Protein AF-0000000072326417 (afdb_homodimer)

Nearest PDB structures (foldseek):
  1edz-assembly1_A  TM=2.829E-01  e=5.808E-03  Saccharomyces cerevisiae
  1a4i-assembly1_A  TM=3.343E-01  e=2.937E-02  Homo sapiens
  9itd-assembly2_C  TM=3.462E-01  e=5.683E-02  Homo sapiens
  9isr-assembly2_C  TM=2.917E-01  e=1.674E-01  Homo sapiens
  5x4h-assembly1_A  TM=2.429E-01  e=2.548E-01  Pyrococcus furiosus DSM 3638

Secondary structure (DSSP, 8-state):
--------------------HHHHHHHHHHHHHHHH---SEEEEEEE---SSHHHHHHHHHHHHHHHHHSTTSEEEEEE--HHHHHHHHHTSSSS------HHHHHHHHHHTT-SEEEEEE--SSSSHHHHHIIIIIIHHHHTTTTS-S-HHHHHHTTT-EEEEP-TTSSHHHHHHHHHHHHHSHHHHHHHHHSEEEEEE--PPTT--GGG-THHHHHHHHHHHHH-TTEEEEESSSTT-SHHHHHHHHH-EEEEEEETTEEEEEEE------EEEEEE-SSS--HIIIIIIT-TT-TTSHHHHHHHTT-EEE--BS--TT----TT--SS-B---GGG-HHHHHHHHHHHHHHHHHTTSGGG--S------/--------------------HHHHHHHHHHHHHHHH---SEEEEEEE---SSHHHHHHHHHHHHHHHHHSTTSEEEEEE--HHHHHHHHHTSSSS------HHHHHHHHHHTT-SEEEEEE--SSSSHHHHHIIIIIIHHHHTTTTS-S-HHHHHHTTT-EEEEP-TTSSHHHHHHHHHHHHHSHHHHHHHHHSEEEEEE--PPTT--GGG-THHHHHHHHHHHHH-TTEEEEESSSTT-SHHHHHHHHH-EEEEEEETTEEEEEEE------EEEEEE-SSS--HIIIIIIS-TT-TTSHHHHHHHTT-EEE--BS--TT-S-TTT--SS-B---GGG-HHHHHHHHHHHHHHHHHTTSTTS--S------

Sequence (744 aa):
MGSALFTACDSDDDNKSTQSNYDRYQQAVNQTVNAQKKSDKVILLVAFGSTWEQAYDTFDKVVDDYKAQFGGWDVYLSFSSAICINNARAGENVEPKDYYDPEHWLTAIGLAGYKQVVVQSLQVIPGEEYRRVRDSYVKDFMNNRNGDFTDAYMKSLDRQVVVGTPLMAEESDAKTLATTLNNEADVKAAVAQGIVAFMGHGNPEGYDYYGGNVRYLQLEEYLREINPNFYVGTVDMDETYAEDVLNHIAGGTFDYQIGDVTKTISYPENASKKAQLFVLMSIAGDHAHNDMADDEDDESWFSMFNAAGIETAAYETNYTEACWKKYKSGEEYIPGLAERSAVRKLWMNHTREAIAKLGTDDALSTPTTAAEMGSALFTACDSDDDNKSTQSNYDRYQQAVNQTVNAQKKSDKVILLVAFGSTWEQAYDTFDKVVDDYKAQFGGWDVYLSFSSAICINNARAGENVEPKDYYDPEHWLTAIGLAGYKQVVVQSLQVIPGEEYRRVRDSYVKDFMNNRNGDFTDAYMKSLDRQVVVGTPLMAEESDAKTLATTLNNEADVKAAVAQGIVAFMGHGNPEGYDYYGGNVRYLQLEEYLREINPNFYVGTVDMDETYAEDVLNHIAGGTFDYQIGDVTKTISYPENASKKAQLFVLMSIAGDHAHNDMADDEDDESWFSMFNAAGIETAAYETNYTEACWKKYKSGEEYIPGLAERSAVRKLWMNHTREAIAKLGTDDALSTPTTAAE

InterPro domains:
  IPR010388 Anaerobic cobalt chelatase [PF06180] (41-355)

pLDDT: mean 87.73, std 17.76, range [24.2, 98.81]

Foldseek 3Di:
DDPPPPPPPDPPPCPPPPDDPLVVLLVVLLVVCVVQPPALAEEEEEAQAFLDPLVVLLVVVLQVVCCVVDPRYHYHYAHQHPVRQVNLQVQPPHPRDHHHHLQSNLLSSLVVLRQAYEYFYAWAFCFDSVCCVQAPRVLCSLVCVVVSHDPVSSVSCVLRYFYFAYQPHDLVSLLVVLVLQCPDPVNVVFVVQAAEEEEAAADAPPRCPPQRRVSQVSNQVNNVVVPVRYYYAYNHAPCRFLVSRVVLQQWDKDWHDGPPDIDIDTHDHGPRQEYEYAYATQFCHDCLDPQAAPCVDCNHSCNVSVVVRRHYHHWDQDDPQSSRDDPDDDRTDHGGQSSDPSSSVSSVVSSVVQNVSRPHPVRSSHPNPPPD/DDPPPPPPPPPPPCVVPPDDPLVVLLVVLLVVCVVQPDALAEEEEEAQAFLDPLVVLLVVVLQVVCCVVDPRYHYHYAHQHPVRQVNLQVQPPHDRDHHHHLQSNLLSSLVVLRQAYEYFYAWAFCFDSVCCVQQPRVLCSLVCVVVSHDPVSSVSCVLRYFYFAYQPHDLVSLLVVLVLQCPDPVNVVFVVQAAEEEEAAADAPPRCPPQGRVSQVSNQVNNVVVPVRYYYAYNHAPCRFLVSRVVLQQWDKDWHDGPPDIDIDTHDHHPRQEYEYAYATQACHDCLDPQAADCVDCNHSCNVSVVVRRHYHYWDQDDPQRSNVPPDPDSTDHGGQSSDPSSSVSSVVSSVVQNVSRPHPVRSVNPNPPDD

Organism: Xylanibacter ruminicola (strain ATCC 19189 / DSM 19721 / CIP 105475 / JCM 8958 / 23) (NCBI:txid264731)

Radius of gyration: 28.78 Å; Cα contacts (8 Å, |Δi|>4): 1438; chains: 2; bounding box: 93×86×83 Å

Solvent-accessible surface area (backbone atoms only — not comparable to full-atom values): 39124 Å² total; per-residue (Å²): 135,78,81,76,74,78,73,76,77,77,83,76,80,80,73,72,74,90,65,49,56,62,54,53,52,35,52,53,40,33,51,50,48,68,73,63,63,83,46,50,29,37,38,40,34,39,32,60,66,44,70,32,70,61,33,55,39,34,50,51,52,46,52,51,51,46,47,68,72,37,72,73,37,39,70,50,78,25,26,68,32,36,57,23,32,53,43,30,48,67,24,81,90,44,80,58,39,86,57,46,41,52,56,46,49,52,51,29,43,54,76,71,59,52,51,35,41,37,39,31,38,53,41,56,37,38,26,60,68,46,44,43,47,41,71,40,42,50,37,36,56,78,47,38,52,62,63,82,64,52,69,69,58,57,59,63,37,62,30,21,45,23,56,18,51,25,53,28,61,46,70,71,33,20,46,50,48,26,55,52,50,54,67,34,68,69,48,42,57,40,46,73,69,20,29,28,37,31,40,29,48,59,41,39,86,93,45,52,33,88,57,19,54,56,44,52,57,48,23,27,52,44,30,27,71,75,39,76,43,42,42,54,29,21,74,38,25,80,82,18,31,62,68,38,42,52,44,42,38,62,29,49,74,46,75,38,78,56,88,95,43,76,46,78,50,74,35,68,67,54,85,61,50,30,33,35,47,45,52,53,33,51,50,46,31,49,53,46,49,47,48,34,44,20,78,85,35,75,79,6,39,38,30,44,38,40,74,72,63,23,54,53,44,51,62,37,70,80,64,86,57,68,55,63,66,86,77,62,87,70,63,69,38,62,66,17,41,47,46,33,68,77,51,41,47,53,40,48,50,31,40,52,54,28,59,69,23,47,76,35,88,69,6,52,55,44,76,69,71,72,91,87,136,80,80,78,77,77,76,77,75,77,80,75,79,77,71,72,76,90,66,49,57,62,56,53,52,35,51,54,41,33,51,50,47,68,71,64,62,82,46,51,30,36,37,40,37,37,32,61,66,42,70,32,67,61,32,55,38,31,50,51,51,44,53,52,50,47,46,69,72,38,71,74,38,40,74,49,77,24,26,68,33,36,58,24,31,53,42,29,48,66,25,81,88,41,79,59,38,87,59,46,41,53,57,45,48,50,50,30,43,54,74,70,59,52,52,35,40,36,39,30,37,54,40,56,37,38,25,58,68,46,44,44,47,41,71,40,42,51,42,37,56,77,45,37,53,63,63,83,64,52,69,70,57,57,58,62,36,63,30,22,43,22,61,17,49,26,52,29,60,46,70,70,33,19,46,51,48,26,53,53,50,54,66,34,68,68,49,41,56,41,46,75,67,20,29,28,38,32,39,29,49,59,42,39,84,94,45,55,33,86,58,20,53,57,43,52,57,48,22,27,52,42,31,28,73,75,39,76,43,41,40,55,29,20,72,37,27,78,80,18,31,61,68,39,44,53,44,42,38,61,29,47,74,47,75,38,78,56,87,95,43,76,46,78,50,75,35,69,67,54,85,62,50,31,33,34,46,44,50,52,32,49,52,46,32,49,54,46,50,48,49,34,43,20,79,86,34,75,81,4,39,39,30,43,39,39,74,72,63,23,54,54,43,49,63,36,71,78,66,87,57,69,59,45,67,82,77,48,91,58,62,66,38,64,65,18,40,47,43,34,69,76,50,44,48,53,41,49,49,31,40,51,56,27,58,70,23,48,76,36,88,66,7,50,62,46,74,69,72,70,89,88

Structure (mmCIF, N/CA/C/O backbone):
data_AF-0000000072326417-model_v1
#
loop_
_entity.id
_entity.type
_entity.pdbx_description
1 polymer 'Cobalt chelatase'
#
loop_
_atom_site.group_PDB
_atom_site.id
_atom_site.type_symbol
_atom_site.label_atom_id
_atom_site.label_alt_id
_atom_site.label_comp_id
_atom_site.label_asym_id
_atom_site.label_entity_id
_atom_site.label_seq_id
_atom_site.pdbx_PDB_ins_code
_atom_site.Cartn_x
_atom_site.Cartn_y
_atom_site.Cartn_z
_atom_site.occupancy
_atom_site.B_iso_or_equiv
_atom_site.auth_seq_id
_atom_site.auth_comp_id
_atom_site.auth_asym_id
_atom_site.auth_atom_id
_atom_site.pdbx_PDB_model_num
ATOM 1 N N . MET A 1 1 ? 67.375 18.75 30.391 1 25.11 1 MET A N 1
ATOM 2 C CA . MET A 1 1 ? 67.188 18.219 29.047 1 25.11 1 MET A CA 1
ATOM 3 C C . MET A 1 1 ? 66 17.188 29.062 1 25.11 1 MET A C 1
ATOM 5 O O . MET A 1 1 ? 66.25 16.016 29.344 1 25.11 1 MET A O 1
ATOM 9 N N . GLY A 1 2 ? 64.875 17.469 29.672 1 27.75 2 GLY A N 1
ATOM 10 C CA . GLY A 1 2 ? 63.75 16.703 30.156 1 27.75 2 GLY A CA 1
ATOM 11 C C . GLY A 1 2 ? 62.969 16 29.047 1 27.75 2 GLY A C 1
ATOM 12 O O . GLY A 1 2 ? 62.562 16.656 28.094 1 27.75 2 GLY A O 1
ATOM 13 N N . SER A 1 3 ? 63.406 14.703 28.812 1 27.2 3 SER A N 1
ATOM 14 C CA . SER A 1 3 ? 62.875 13.844 27.766 1 27.2 3 SER A CA 1
ATOM 15 C C . SER A 1 3 ? 61.344 13.766 27.844 1 27.2 3 SER A C 1
ATOM 17 O O . SER A 1 3 ? 60.781 13.375 28.891 1 27.2 3 SER A O 1
ATOM 19 N N . ALA A 1 4 ? 60.656 14.695 27.234 1 29.42 4 ALA A N 1
ATOM 20 C CA . ALA A 1 4 ? 59.188 14.75 27.109 1 29.42 4 ALA A CA 1
ATOM 21 C C . ALA A 1 4 ? 58.625 13.438 26.562 1 29.42 4 ALA A C 1
ATOM 23 O O . ALA A 1 4 ? 58.906 13.07 25.406 1 29.42 4 ALA A O 1
ATOM 24 N N . LEU A 1 5 ? 58.562 12.406 27.438 1 24.2 5 LEU A N 1
ATOM 25 C CA . LEU A 1 5 ? 58 11.117 27.062 1 24.2 5 LEU A CA 1
ATOM 26 C C . LEU A 1 5 ? 56.625 11.289 26.406 1 24.2 5 LEU A C 1
ATOM 28 O O . LEU A 1 5 ? 55.719 11.898 26.984 1 24.2 5 LEU A O 1
ATOM 32 N N . PHE A 1 6 ? 56.594 11.273 25.047 1 27.03 6 PHE A N 1
ATOM 33 C CA . PHE A 1 6 ? 55.375 11.219 24.234 1 27.03 6 PHE A CA 1
ATOM 34 C C . PHE A 1 6 ? 54.5 10.039 24.641 1 27.03 6 PHE A C 1
ATOM 36 O O . PHE A 1 6 ? 54.938 8.883 24.516 1 27.03 6 PHE A O 1
ATOM 43 N N . THR A 1 7 ? 53.781 10.164 25.719 1 25.75 7 THR A N 1
ATOM 44 C CA . THR A 1 7 ?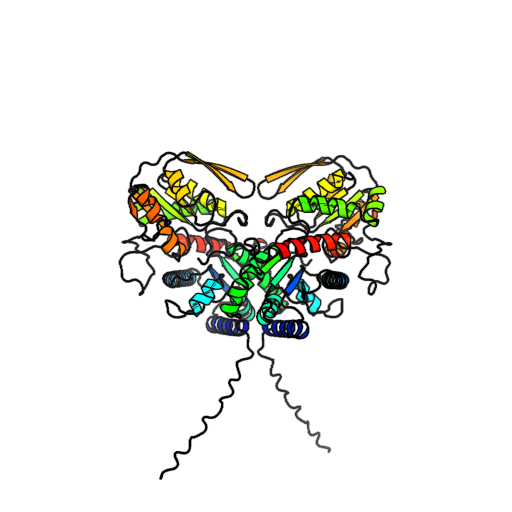 52.812 9.109 26.062 1 25.75 7 THR A CA 1
ATOM 45 C C . THR A 1 7 ? 51.938 8.758 24.859 1 25.75 7 THR A C 1
ATOM 47 O O . THR A 1 7 ? 51.281 9.625 24.297 1 25.75 7 THR A O 1
ATOM 50 N N . ALA A 1 8 ? 52.25 7.637 24.203 1 27.92 8 ALA A N 1
ATOM 51 C CA . ALA A 1 8 ? 51.469 6.93 23.188 1 27.92 8 ALA A CA 1
ATOM 52 C C . ALA A 1 8 ? 50 6.836 23.594 1 27.92 8 ALA A C 1
ATOM 54 O O . ALA A 1 8 ? 49.656 6.246 24.625 1 27.92 8 ALA A O 1
ATOM 55 N N . CYS A 1 9 ? 49.156 7.863 23.422 1 28.72 9 CYS A N 1
ATOM 56 C CA . CYS A 1 9 ? 47.719 7.75 23.547 1 28.72 9 CYS A CA 1
ATOM 57 C C . CYS A 1 9 ? 47.219 6.41 23.016 1 28.72 9 CYS A C 1
ATOM 59 O O . CYS A 1 9 ? 47.562 6.02 21.906 1 28.72 9 CYS A O 1
ATOM 61 N N . ASP A 1 10 ? 46.844 5.391 23.828 1 28.19 10 ASP A N 1
ATOM 62 C CA . ASP A 1 10 ? 46.188 4.09 23.734 1 28.19 10 ASP A CA 1
ATOM 63 C C . ASP A 1 10 ? 45.062 4.121 22.688 1 28.19 10 ASP A C 1
ATOM 65 O O . ASP A 1 10 ? 44.344 5.098 22.609 1 28.19 10 ASP A O 1
ATOM 69 N N . SER A 1 11 ? 45.219 3.455 21.5 1 32.22 11 SER A N 1
ATOM 70 C CA . SER A 1 11 ? 44.312 3.01 20.438 1 32.22 11 SER A CA 1
ATOM 71 C C . SER A 1 11 ? 43 2.498 21.016 1 32.22 11 SER A C 1
ATOM 73 O O . SER A 1 11 ? 42.938 1.408 21.578 1 32.22 11 SER A O 1
ATOM 75 N N . ASP A 1 12 ? 42.156 3.252 21.719 1 30.61 12 ASP A N 1
ATOM 76 C CA . ASP A 1 12 ? 40.781 2.963 22.109 1 30.61 12 ASP A CA 1
ATOM 77 C C . ASP A 1 12 ? 40.062 2.115 21.047 1 30.61 12 ASP A C 1
ATOM 79 O O . ASP A 1 12 ? 40.188 2.393 19.859 1 30.61 12 ASP A O 1
ATOM 83 N N . ASP A 1 13 ? 39.781 0.788 21.344 1 32.22 13 ASP A N 1
ATOM 84 C CA . ASP A 1 13 ? 38.906 -0.248 20.797 1 32.22 13 ASP A CA 1
ATOM 85 C C . ASP A 1 13 ? 37.594 0.351 20.297 1 32.22 13 ASP A C 1
ATOM 87 O O . ASP A 1 13 ? 36.688 0.645 21.078 1 32.22 13 ASP A O 1
ATOM 91 N N . ASP A 1 14 ? 37.406 1.22 19.375 1 34.66 14 ASP A N 1
ATOM 92 C CA . ASP A 1 14 ? 36.219 1.425 18.547 1 34.66 14 ASP A CA 1
ATOM 93 C C . ASP A 1 14 ? 35.5 0.108 18.312 1 34.66 14 ASP A C 1
ATOM 95 O O . ASP A 1 14 ? 35.75 -0.583 17.328 1 34.66 14 ASP A O 1
ATOM 99 N N . ASN A 1 15 ? 35.25 -0.742 19.188 1 33.44 15 ASN A N 1
ATOM 100 C CA . ASN A 1 15 ? 34.188 -1.734 19.156 1 33.44 15 ASN A CA 1
ATOM 101 C C . ASN A 1 15 ? 32.875 -1.146 18.578 1 33.44 15 ASN A C 1
ATOM 103 O O . ASN A 1 15 ? 32.094 -0.559 19.328 1 33.44 15 ASN A O 1
ATOM 107 N N . LYS A 1 16 ? 32.75 -0.56 17.438 1 39.69 16 LYS A N 1
ATOM 108 C CA . LYS A 1 16 ? 31.578 -0.193 16.641 1 39.69 16 LYS A CA 1
ATOM 109 C C . LYS A 1 16 ? 30.406 -1.114 16.938 1 39.69 16 LYS A C 1
ATOM 111 O O . LYS A 1 16 ? 30.484 -2.326 16.734 1 39.69 16 LYS A O 1
ATOM 116 N N . SER A 1 17 ? 29.469 -0.93 17.781 1 52.31 17 SER A N 1
ATOM 117 C CA . SER A 1 17 ? 28.234 -1.616 18.172 1 52.31 17 SER A CA 1
ATOM 118 C C . SER A 1 17 ? 27.578 -2.307 16.984 1 52.31 17 SER A C 1
ATOM 120 O O . SER A 1 17 ? 27.359 -1.683 15.945 1 52.31 17 SER A O 1
ATOM 122 N N . THR A 1 18 ? 27.672 -3.725 16.672 1 68.25 18 THR A N 1
ATOM 123 C CA . THR A 1 18 ? 27.125 -4.727 15.766 1 68.25 18 THR A CA 1
ATOM 124 C C . THR A 1 18 ? 25.609 -4.637 15.703 1 68.25 18 THR A C 1
ATOM 126 O O . THR A 1 18 ? 24.969 -5.34 14.914 1 68.25 18 THR A O 1
ATOM 129 N N . GLN A 1 19 ? 25.078 -3.639 16.422 1 82.81 19 GLN A N 1
ATOM 130 C CA . GLN A 1 19 ? 23.609 -3.52 16.438 1 82.81 19 GLN A CA 1
ATOM 131 C C . GLN A 1 19 ? 23.125 -2.674 15.266 1 82.81 19 GLN A C 1
ATOM 133 O O . GLN A 1 19 ? 23.656 -1.599 15 1 82.81 19 GLN A O 1
ATOM 138 N N . SER A 1 20 ? 22.156 -3.133 14.609 1 90.94 20 SER A N 1
ATOM 139 C CA . SER A 1 20 ? 21.578 -2.396 13.492 1 90.94 20 SER A CA 1
ATOM 140 C C . SER A 1 20 ? 20.812 -1.171 13.977 1 90.94 20 SER A C 1
ATOM 142 O O . SER A 1 20 ? 20.438 -1.092 15.141 1 90.94 20 SER A O 1
ATOM 144 N N . ASN A 1 21 ? 20.672 -0.149 13.102 1 92.88 21 ASN A N 1
ATOM 145 C CA . ASN A 1 21 ? 19.797 0.979 13.422 1 92.88 21 ASN A CA 1
ATOM 146 C C . ASN A 1 21 ? 18.391 0.517 13.789 1 92.88 21 ASN A C 1
ATOM 148 O O . ASN A 1 21 ? 17.781 1.061 14.711 1 92.88 21 ASN A O 1
ATOM 152 N N . TYR A 1 22 ? 17.922 -0.477 13.109 1 94.19 22 TYR A N 1
ATOM 153 C CA . TYR A 1 22 ? 16.609 -1.027 13.43 1 94.19 22 TYR A CA 1
ATOM 154 C C . TYR A 1 22 ? 16.531 -1.428 14.898 1 94.19 22 TYR A C 1
ATOM 156 O O . TYR A 1 22 ? 15.594 -1.053 15.602 1 94.19 22 TYR A O 1
ATOM 164 N N . ASP A 1 23 ? 17.5 -2.182 15.352 1 94.5 23 ASP A N 1
ATOM 165 C CA . ASP A 1 23 ? 17.5 -2.682 16.734 1 94.5 23 ASP A CA 1
ATOM 166 C C . ASP A 1 23 ? 17.641 -1.54 17.734 1 94.5 23 ASP A C 1
ATOM 168 O O . ASP A 1 23 ? 17.047 -1.57 18.812 1 94.5 23 ASP A O 1
ATOM 172 N N . ARG A 1 24 ? 18.516 -0.633 17.359 1 94.56 24 ARG A N 1
ATOM 173 C CA . ARG A 1 24 ? 18.672 0.529 18.219 1 94.56 24 ARG A CA 1
ATOM 174 C C . ARG A 1 24 ? 17.344 1.259 18.406 1 94.56 24 ARG A C 1
ATOM 176 O O . ARG A 1 24 ? 16.969 1.598 19.531 1 94.56 24 ARG A O 1
ATOM 183 N N . TYR A 1 25 ? 16.625 1.489 17.328 1 96.12 25 TYR A N 1
ATOM 184 C CA . TYR A 1 25 ? 15.328 2.162 17.391 1 96.12 25 TYR A CA 1
ATOM 185 C C . TYR A 1 25 ? 14.312 1.33 18.172 1 96.12 25 TYR A C 1
ATOM 187 O O . TYR A 1 25 ? 13.555 1.864 18.969 1 96.12 25 TYR A O 1
ATOM 195 N N . GLN A 1 26 ? 14.398 0.01 17.875 1 96.19 26 GLN A N 1
ATOM 196 C CA . GLN A 1 26 ? 13.461 -0.863 18.578 1 96.19 26 GLN A CA 1
ATOM 197 C C . GLN A 1 26 ? 13.688 -0.825 20.078 1 96.19 26 GLN A C 1
ATOM 199 O O . GLN A 1 26 ? 12.727 -0.801 20.859 1 96.19 26 GLN A O 1
ATOM 204 N N . GLN A 1 27 ? 14.93 -0.848 20.484 1 95.94 27 GLN A N 1
ATOM 205 C CA . GLN A 1 27 ? 15.25 -0.786 21.906 1 95.94 27 GLN A CA 1
ATOM 206 C C . GLN A 1 27 ? 14.734 0.506 22.531 1 95.94 27 GLN A C 1
ATOM 208 O O . GLN A 1 27 ? 14.188 0.493 23.625 1 95.94 27 GLN A O 1
ATOM 213 N N . ALA A 1 28 ? 14.906 1.598 21.797 1 96.62 28 ALA A N 1
ATOM 214 C CA . ALA A 1 28 ? 14.438 2.889 22.312 1 96.62 28 ALA A CA 1
ATOM 215 C C . ALA A 1 28 ? 12.93 2.891 22.5 1 96.62 28 ALA A C 1
ATOM 217 O O . ALA A 1 28 ? 12.43 3.354 23.531 1 96.62 28 ALA A O 1
ATOM 218 N N . VAL A 1 29 ? 12.195 2.389 21.578 1 97.75 29 VAL A N 1
ATOM 219 C CA . VAL A 1 29 ? 10.734 2.379 21.641 1 97.75 29 VAL A CA 1
ATOM 220 C C . VAL A 1 29 ? 10.273 1.404 22.719 1 97.75 29 VAL A C 1
ATOM 222 O O . VAL A 1 29 ? 9.328 1.687 23.453 1 97.75 29 VAL A O 1
ATOM 225 N N . ASN A 1 30 ? 10.992 0.213 22.797 1 97.69 30 ASN A N 1
ATOM 226 C CA . ASN A 1 30 ? 10.688 -0.72 23.875 1 97.69 30 ASN A CA 1
ATOM 227 C C . ASN A 1 30 ? 10.797 -0.051 25.25 1 97.69 30 ASN A C 1
ATOM 229 O O . ASN A 1 30 ? 9.922 -0.221 26.094 1 97.69 30 ASN A O 1
ATOM 233 N N . GLN A 1 31 ? 11.875 0.632 25.406 1 97.5 31 GLN A N 1
ATOM 234 C CA . GLN A 1 31 ? 12.102 1.308 26.688 1 97.5 31 GLN A CA 1
ATOM 235 C C . GLN A 1 31 ? 11 2.316 26.969 1 97.5 31 GLN A C 1
ATOM 237 O O . GLN A 1 31 ? 10.516 2.406 28.109 1 97.5 31 GLN A O 1
ATOM 242 N N . THR A 1 32 ? 10.578 3.043 25.969 1 97.81 32 THR A N 1
ATOM 243 C CA . THR A 1 32 ? 9.523 4.035 26.125 1 97.81 32 THR A CA 1
ATOM 244 C C . THR A 1 32 ? 8.211 3.369 26.531 1 97.81 32 THR A C 1
ATOM 246 O O . THR A 1 32 ? 7.562 3.789 27.484 1 97.81 32 THR A O 1
ATOM 249 N N . VAL A 1 33 ? 7.809 2.338 25.844 1 98.44 33 VAL A N 1
ATOM 250 C CA . VAL A 1 33 ? 6.551 1.648 26.109 1 98.44 33 VAL A CA 1
ATOM 251 C C . VAL A 1 33 ? 6.582 1.011 27.484 1 98.44 33 VAL A C 1
ATOM 253 O O . VAL A 1 33 ? 5.629 1.132 28.266 1 98.44 33 VAL A O 1
ATOM 256 N N . ASN A 1 34 ? 7.75 0.361 27.844 1 97.69 34 ASN A N 1
ATOM 257 C CA . ASN A 1 34 ? 7.867 -0.287 29.156 1 97.69 34 ASN A CA 1
ATOM 258 C C . ASN A 1 34 ? 7.797 0.726 30.297 1 97.69 34 ASN A C 1
ATOM 260 O O . ASN A 1 34 ? 7.211 0.448 31.344 1 97.69 34 ASN A O 1
ATOM 264 N N . ALA A 1 35 ? 8.336 1.836 30.062 1 97.69 35 ALA A N 1
ATOM 265 C CA . ALA A 1 35 ? 8.367 2.867 31.094 1 97.69 35 ALA A CA 1
ATOM 266 C C . ALA A 1 35 ? 6.996 3.523 31.25 1 97.69 35 ALA A C 1
ATOM 268 O O . ALA A 1 35 ? 6.633 3.951 32.344 1 97.69 35 ALA A O 1
ATOM 269 N N . GLN A 1 36 ? 6.184 3.557 30.172 1 97.56 36 GLN A N 1
ATOM 270 C CA . GLN A 1 36 ? 4.992 4.402 30.188 1 97.56 36 GLN A CA 1
ATOM 271 C C . GLN A 1 36 ? 3.723 3.564 30.281 1 97.56 36 GLN A C 1
ATOM 273 O O . GLN A 1 36 ? 2.637 4.098 30.516 1 97.56 36 GLN A O 1
ATOM 278 N N . LYS A 1 37 ? 3.836 2.277 30.078 1 98.31 37 LYS A N 1
ATOM 279 C CA . LYS A 1 37 ? 2.633 1.45 30.031 1 98.31 37 LYS A CA 1
ATOM 280 C C . LYS A 1 37 ? 1.878 1.501 31.359 1 98.31 37 LYS A C 1
ATOM 282 O O . LYS A 1 37 ? 2.447 1.217 32.406 1 98.31 37 LYS A O 1
ATOM 287 N N . LYS A 1 38 ? 0.628 1.859 31.328 1 97.88 38 LYS A N 1
ATOM 288 C CA . LYS A 1 38 ? -0.248 1.944 32.5 1 97.88 38 LYS A CA 1
ATOM 289 C C . LYS A 1 38 ? -1.563 1.211 32.25 1 97.88 38 LYS A C 1
ATOM 291 O O . LYS A 1 38 ? -2.377 1.06 33.156 1 97.88 38 LYS A O 1
ATOM 296 N N . SER A 1 39 ? -1.767 0.837 31 1 98.12 39 SER A N 1
ATOM 297 C CA . SER A 1 39 ? -3 0.186 30.562 1 98.12 39 SER A CA 1
ATOM 298 C C . SER A 1 39 ? -2.709 -0.985 29.641 1 98.12 39 SER A C 1
ATOM 300 O O . SER A 1 39 ? -1.593 -1.123 29.125 1 98.12 39 SER A O 1
ATOM 302 N N . ASP A 1 40 ? -3.709 -1.872 29.469 1 98.38 40 ASP A N 1
ATOM 303 C CA . ASP A 1 40 ? -3.619 -2.939 28.484 1 98.38 40 ASP A CA 1
ATOM 304 C C . ASP A 1 40 ? -4.219 -2.502 27.141 1 98.38 40 ASP A C 1
ATOM 306 O O . ASP A 1 40 ? -4.258 -3.281 26.188 1 98.38 40 ASP A O 1
ATOM 310 N N . LYS A 1 41 ? -4.73 -1.256 27.156 1 98.69 41 LYS A N 1
ATOM 311 C CA . LYS A 1 41 ? -5.316 -0.657 25.953 1 98.69 41 LYS A CA 1
ATOM 312 C C . LYS A 1 41 ? -4.449 0.486 25.438 1 98.69 41 LYS A C 1
ATOM 314 O O . LYS A 1 41 ? -3.936 1.289 26.219 1 98.69 41 LYS A O 1
ATOM 319 N N . VAL A 1 42 ? -4.266 0.519 24.125 1 98.81 42 VAL A N 1
ATOM 320 C CA . VAL A 1 42 ? -3.355 1.528 23.594 1 98.81 42 VAL A CA 1
ATOM 321 C C . VAL A 1 42 ? -3.934 2.119 22.312 1 98.81 42 VAL A C 1
ATOM 323 O O . VAL A 1 42 ? -4.57 1.413 21.531 1 98.81 42 VAL A O 1
ATOM 326 N N . ILE A 1 43 ? -3.807 3.41 22.125 1 98.81 43 ILE A N 1
ATOM 327 C CA . ILE A 1 43 ? -4.023 4.141 20.875 1 98.81 43 ILE A CA 1
ATOM 328 C C . ILE A 1 43 ? -2.684 4.594 20.297 1 98.81 43 ILE A C 1
ATOM 330 O O . ILE A 1 43 ? -1.943 5.34 20.938 1 98.81 43 ILE A O 1
ATOM 334 N N . LEU A 1 44 ? -2.316 4.066 19.188 1 98.81 44 LEU A N 1
ATOM 335 C CA . LEU A 1 44 ? -1.166 4.547 18.438 1 98.81 44 LEU A CA 1
ATOM 336 C C . LEU A 1 44 ? -1.599 5.535 17.359 1 98.81 44 LEU A C 1
ATOM 338 O O . LEU A 1 44 ? -2.262 5.152 16.391 1 98.81 44 LEU A O 1
ATOM 342 N N . LEU A 1 45 ? -1.293 6.785 17.562 1 98.75 45 LEU A N 1
ATOM 343 C CA . LEU A 1 45 ? -1.527 7.801 16.547 1 98.75 45 LEU A CA 1
ATOM 344 C C . LEU A 1 45 ? -0.45 7.75 15.461 1 98.75 45 LEU A C 1
ATOM 346 O O . LEU A 1 45 ? 0.743 7.691 15.773 1 98.75 45 LEU A O 1
ATOM 350 N N . VAL A 1 46 ? -0.858 7.734 14.188 1 98.31 46 VAL A N 1
ATOM 351 C CA . VAL A 1 46 ? 0.109 7.68 13.094 1 98.31 46 VAL A CA 1
ATOM 352 C C . VAL A 1 46 ? -0.055 8.906 12.203 1 98.31 46 VAL A C 1
ATOM 354 O O . VAL A 1 46 ? -1.057 9.031 11.492 1 98.31 46 VAL A O 1
ATOM 357 N N . ALA A 1 47 ? 0.888 9.797 12.258 1 97.31 47 ALA A N 1
ATOM 358 C CA . ALA A 1 47 ? 0.997 10.945 11.367 1 97.31 47 ALA A CA 1
ATOM 359 C C . ALA A 1 47 ? 2.047 10.711 10.281 1 97.31 47 ALA A C 1
ATOM 361 O O . ALA A 1 47 ? 2.916 9.844 10.438 1 97.31 47 ALA A O 1
ATOM 362 N N . PHE A 1 48 ? 1.885 11.352 9.203 1 94.38 48 PHE A N 1
ATOM 363 C CA . PHE A 1 48 ? 2.939 11.289 8.195 1 94.38 48 PHE A CA 1
ATOM 364 C C . PHE A 1 48 ? 4.266 11.773 8.766 1 94.38 48 PHE A C 1
ATOM 366 O O . PHE A 1 48 ? 5.293 11.109 8.609 1 94.38 48 PHE A O 1
ATOM 373 N N . GLY A 1 49 ? 4.219 12.867 9.469 1 91.56 49 GLY A N 1
ATOM 374 C CA . GLY A 1 49 ? 5.371 13.57 10.016 1 91.56 49 GLY A CA 1
ATOM 375 C C . GLY A 1 49 ? 5.566 14.945 9.414 1 91.56 49 GLY A C 1
ATOM 376 O O . GLY A 1 49 ? 4.672 15.469 8.75 1 91.56 49 GLY A O 1
ATOM 377 N N . SER A 1 50 ? 6.695 15.555 9.789 1 87.38 50 SER A N 1
ATOM 378 C CA . SER A 1 50 ? 7.039 16.875 9.258 1 87.38 50 SER A CA 1
ATOM 379 C C . SER A 1 50 ? 8.531 17.141 9.391 1 87.38 50 SER A C 1
ATOM 381 O O . SER A 1 50 ? 9.211 16.547 10.227 1 87.38 50 SER A O 1
ATOM 383 N N . THR A 1 51 ? 8.945 17.938 8.484 1 82.06 51 THR A N 1
ATOM 384 C CA . THR A 1 51 ? 10.305 18.438 8.625 1 82.06 51 THR A CA 1
ATOM 385 C C . THR A 1 51 ? 10.289 19.844 9.227 1 82.06 51 THR A C 1
ATOM 387 O O . THR A 1 51 ? 11.344 20.438 9.445 1 82.06 51 THR A O 1
ATOM 390 N N . TRP A 1 52 ? 9.117 20.312 9.5 1 79.75 52 TRP A N 1
ATOM 391 C CA . TRP A 1 52 ? 8.945 21.656 10.047 1 79.75 52 TRP A CA 1
ATOM 392 C C . TRP A 1 52 ? 8.75 21.609 11.555 1 79.75 52 TRP A C 1
ATOM 394 O O . TRP A 1 52 ? 7.898 20.875 12.062 1 79.75 52 TRP A O 1
ATOM 404 N N . GLU A 1 53 ? 9.477 22.406 12.227 1 73.94 53 GLU A N 1
ATOM 405 C CA . GLU A 1 53 ? 9.508 22.375 13.688 1 73.94 53 GLU A CA 1
ATOM 406 C C . GLU A 1 53 ? 8.125 22.672 14.273 1 73.94 53 GLU A C 1
ATOM 408 O O . GLU A 1 53 ? 7.734 22.078 15.281 1 73.94 53 GLU A O 1
ATOM 413 N N . GLN A 1 54 ? 7.43 23.594 13.695 1 73.88 54 GLN A N 1
ATOM 414 C CA . GLN A 1 54 ? 6.117 23.984 14.203 1 73.88 54 GLN A CA 1
ATOM 415 C C . GLN A 1 54 ? 5.172 22.781 14.258 1 73.88 54 GLN A C 1
ATOM 417 O O . GLN A 1 54 ? 4.285 22.734 15.109 1 73.88 54 GLN A O 1
ATOM 422 N N . ALA A 1 55 ? 5.426 21.844 13.445 1 83.19 55 ALA A N 1
ATOM 423 C CA . ALA A 1 55 ? 4.543 20.688 13.367 1 83.19 55 ALA A CA 1
ATOM 424 C C . ALA A 1 55 ? 4.684 19.797 14.602 1 83.19 55 ALA A C 1
ATOM 426 O O . ALA A 1 55 ? 3.729 19.141 15.008 1 83.19 55 ALA A O 1
ATOM 427 N N . TYR A 1 56 ? 5.824 19.828 15.25 1 86.06 56 TYR A N 1
ATOM 428 C CA . TYR A 1 56 ? 6.059 18.984 16.406 1 86.06 56 TYR A CA 1
ATOM 429 C C . TYR A 1 56 ? 5.199 19.422 17.594 1 86.06 56 TYR A C 1
ATOM 431 O O . TYR A 1 56 ? 4.668 18.594 18.328 1 86.06 56 TYR A O 1
ATOM 439 N N . ASP A 1 57 ? 5.031 20.75 17.75 1 86.38 57 ASP A N 1
ATOM 440 C CA . ASP A 1 57 ? 4.156 21.281 18.797 1 86.38 57 ASP A CA 1
ATOM 441 C C . ASP A 1 57 ? 2.705 20.875 18.547 1 86.38 57 ASP A C 1
ATOM 443 O O . ASP A 1 57 ? 1.964 20.594 19.5 1 86.38 57 ASP A O 1
ATOM 447 N N . THR A 1 58 ? 2.35 20.891 17.312 1 90.12 58 THR A N 1
ATOM 448 C CA . THR A 1 58 ? 1.002 20.469 16.938 1 90.12 58 THR A CA 1
ATOM 449 C C . THR A 1 58 ? 0.763 19.016 17.344 1 90.12 58 THR A C 1
ATOM 451 O O . THR A 1 58 ? -0.266 18.703 17.938 1 90.12 58 THR A O 1
ATOM 454 N N . PHE A 1 59 ? 1.734 18.172 17.094 1 93.06 59 PHE A N 1
ATOM 455 C CA . PHE A 1 59 ? 1.569 16.75 17.406 1 93.06 59 PHE A CA 1
ATOM 456 C C . PHE A 1 59 ? 1.563 16.531 18.922 1 93.06 59 PHE A C 1
ATOM 458 O O . PHE A 1 59 ? 0.838 15.672 19.422 1 93.06 59 PHE A O 1
ATOM 465 N N . ASP A 1 60 ? 2.4 17.328 19.625 1 91.44 60 ASP A N 1
ATOM 466 C CA . ASP A 1 60 ? 2.357 17.266 21.094 1 91.44 60 ASP A CA 1
ATOM 467 C C . ASP A 1 60 ? 0.964 17.594 21.609 1 91.44 60 ASP A C 1
ATOM 469 O O . ASP A 1 60 ? 0.458 16.922 22.516 1 91.44 60 ASP A O 1
ATOM 473 N N . LYS A 1 61 ? 0.394 18.656 21.047 1 92.31 61 LYS A N 1
ATOM 474 C CA . LYS A 1 61 ? -0.954 19.062 21.438 1 92.31 61 LYS A CA 1
ATOM 475 C C . LYS A 1 61 ? -1.967 17.953 21.141 1 92.31 61 LYS A C 1
ATOM 477 O O . LYS A 1 61 ? -2.883 17.719 21.922 1 92.31 61 LYS A O 1
ATOM 482 N N . VAL A 1 62 ? -1.859 17.297 19.984 1 96.62 62 VAL A N 1
ATOM 483 C CA . VAL A 1 62 ? -2.754 16.203 19.609 1 96.62 62 VAL A CA 1
ATOM 484 C C . VAL A 1 62 ? -2.643 15.062 20.609 1 96.62 62 VAL A C 1
ATOM 486 O O . VAL A 1 62 ? -3.654 14.562 21.109 1 96.62 62 VAL A O 1
ATOM 489 N N . VAL A 1 63 ? -1.409 14.664 20.969 1 97.38 63 VAL A N 1
ATOM 490 C CA . VAL A 1 63 ? -1.181 13.57 21.906 1 97.38 63 VAL A CA 1
ATOM 491 C C . VAL A 1 63 ? -1.786 13.922 23.266 1 97.38 63 VAL A C 1
ATOM 493 O O . VAL A 1 63 ? -2.467 13.102 23.891 1 97.38 63 VAL A O 1
ATOM 496 N N . ASP A 1 64 ? -1.597 15.188 23.703 1 96.31 64 ASP A N 1
ATOM 497 C CA . ASP A 1 64 ? -2.133 15.625 24.984 1 96.31 64 ASP A CA 1
ATOM 498 C C . ASP A 1 64 ? -3.658 15.57 25 1 96.31 64 ASP A C 1
ATOM 500 O O . ASP A 1 64 ? -4.266 15.156 25.984 1 96.31 64 ASP A O 1
ATOM 504 N N . ASP A 1 65 ? -4.223 16.031 23.953 1 97.19 65 ASP A N 1
ATOM 505 C CA . ASP A 1 65 ? -5.68 16.016 23.844 1 97.19 65 ASP A CA 1
ATOM 506 C C . ASP A 1 65 ? -6.215 14.586 23.875 1 97.19 65 ASP A C 1
ATOM 508 O O . ASP A 1 65 ? -7.242 14.312 24.5 1 97.19 65 ASP A O 1
ATOM 512 N N . TYR A 1 66 ? -5.559 13.672 23.141 1 98.5 66 TYR A N 1
ATOM 513 C CA . TYR A 1 66 ? -5.965 12.273 23.141 1 98.5 66 TYR A CA 1
ATOM 514 C C . TYR A 1 66 ? -5.848 11.672 24.531 1 98.5 66 TYR A C 1
ATOM 516 O O . TYR A 1 66 ? -6.746 10.961 24.984 1 98.5 66 TYR A O 1
ATOM 524 N N . LYS A 1 67 ? -4.766 11.938 25.234 1 98.12 67 LYS A N 1
ATOM 525 C CA . LYS A 1 67 ? -4.594 11.438 26.594 1 98.12 67 LYS A CA 1
ATOM 526 C C . LYS A 1 67 ? -5.711 11.93 27.516 1 98.12 67 LYS A C 1
ATOM 528 O O . LYS A 1 67 ? -6.203 11.18 28.359 1 98.12 67 LYS A O 1
ATOM 533 N N . ALA A 1 68 ? -6.121 13.148 27.266 1 97.81 68 ALA A N 1
ATOM 534 C CA . ALA A 1 68 ? -7.164 13.75 28.094 1 97.81 68 ALA A CA 1
ATOM 535 C C . ALA A 1 68 ? -8.523 13.125 27.797 1 97.81 68 ALA A C 1
ATOM 537 O O . ALA A 1 68 ? -9.352 12.969 28.703 1 97.81 68 ALA A O 1
ATOM 538 N N . GLN A 1 69 ? -8.781 12.781 26.594 1 98.12 69 GLN A N 1
ATOM 539 C CA . GLN A 1 69 ? -10.109 12.359 26.156 1 98.12 69 GLN A CA 1
ATOM 540 C C . GLN A 1 69 ? -10.258 10.844 26.234 1 98.12 69 GLN A C 1
ATOM 542 O O . GLN A 1 69 ? -11.375 10.32 26.25 1 98.12 69 GLN A O 1
ATOM 547 N N . PHE A 1 70 ? -9.195 10.141 26.172 1 98.44 70 PHE A N 1
ATOM 548 C CA . PHE A 1 70 ? -9.227 8.688 26.172 1 98.44 70 PHE A CA 1
ATOM 549 C C . PHE A 1 70 ? -8.555 8.133 27.422 1 98.44 70 PHE A C 1
ATOM 551 O O . PHE A 1 70 ? -7.605 7.348 27.328 1 98.44 70 PHE A O 1
ATOM 558 N N . GLY A 1 71 ? -9.25 8.484 28.516 1 95.31 71 GLY A N 1
ATOM 559 C CA . GLY A 1 71 ? -8.766 7.941 29.781 1 95.31 71 GLY A CA 1
ATOM 560 C C . GLY A 1 71 ? -8.727 6.426 29.812 1 95.31 71 GLY A C 1
ATOM 561 O O . GLY A 1 71 ? -9.617 5.77 29.266 1 95.31 71 GLY A O 1
ATOM 562 N N . GLY A 1 72 ? -7.75 5.801 30.234 1 97.38 72 GLY A N 1
ATOM 563 C CA . GLY A 1 72 ? -7.641 4.352 30.312 1 97.38 72 GLY A CA 1
ATOM 564 C C . GLY A 1 72 ? -6.844 3.75 29.172 1 97.38 72 GLY A C 1
ATOM 565 O O . GLY A 1 72 ? -6.59 2.543 29.156 1 97.38 72 GLY A O 1
ATOM 566 N N . TRP A 1 73 ? -6.609 4.578 28.219 1 98.62 73 TRP A N 1
ATOM 567 C CA . TRP A 1 73 ? -5.773 4.16 27.094 1 98.62 73 TRP A CA 1
ATOM 568 C C . TRP A 1 73 ? -4.395 4.805 27.172 1 98.62 73 TRP A C 1
ATOM 570 O O . TRP A 1 73 ? -4.273 5.984 27.5 1 98.62 73 TRP A O 1
ATOM 580 N N . ASP A 1 74 ? -3.352 4.027 26.984 1 98.81 74 ASP A N 1
ATOM 581 C CA . ASP A 1 74 ? -2.068 4.652 26.672 1 98.81 74 ASP A CA 1
ATOM 582 C C . ASP A 1 74 ? -2.07 5.25 25.266 1 98.81 74 ASP A C 1
ATOM 584 O O . ASP A 1 74 ? -2.727 4.723 24.359 1 98.81 74 ASP A O 1
ATOM 588 N N . VAL A 1 75 ? -1.403 6.363 25.062 1 98.81 75 VAL A N 1
ATOM 589 C CA . VAL A 1 75 ? -1.38 7.039 23.766 1 98.81 75 VAL A CA 1
ATOM 590 C C . VAL A 1 75 ? 0.065 7.273 23.328 1 98.81 75 VAL A C 1
ATOM 592 O O . VAL A 1 75 ? 0.864 7.832 24.094 1 98.81 75 VAL A O 1
ATOM 595 N N . TYR A 1 76 ? 0.453 6.785 22.188 1 98.69 76 TYR A N 1
ATOM 596 C CA . TYR A 1 76 ? 1.752 7.031 21.578 1 98.69 76 TYR A CA 1
ATOM 597 C C . TYR A 1 76 ? 1.593 7.676 20.203 1 98.69 76 TYR A C 1
ATOM 599 O O . TYR A 1 76 ? 0.526 7.59 19.594 1 98.69 76 TYR A O 1
ATOM 607 N N . LEU A 1 77 ? 2.619 8.367 19.734 1 98.38 77 LEU A N 1
ATOM 608 C CA . LEU A 1 77 ? 2.664 9.008 18.422 1 98.38 77 LEU A CA 1
ATOM 609 C C . LEU A 1 77 ? 3.748 8.383 17.547 1 98.38 77 LEU A C 1
ATOM 611 O O . LEU A 1 77 ? 4.875 8.18 18 1 98.38 77 LEU A O 1
ATOM 615 N N . SER A 1 78 ? 3.377 8.086 16.344 1 98.12 78 SER A N 1
ATOM 616 C CA . SER A 1 78 ? 4.289 7.547 15.328 1 98.12 78 SER A CA 1
ATOM 617 C C . SER A 1 78 ? 4.289 8.406 14.07 1 98.12 78 SER A C 1
ATOM 619 O O . SER A 1 78 ? 3.297 9.062 13.766 1 98.12 78 SER A O 1
ATOM 621 N N . PHE A 1 79 ? 5.445 8.438 13.414 1 96 79 PHE A N 1
ATOM 622 C CA . PHE A 1 79 ? 5.555 9.008 12.07 1 96 79 PHE A CA 1
ATOM 623 C C . PHE A 1 79 ? 5.711 7.902 11.031 1 96 79 PHE A C 1
ATOM 625 O O . PHE A 1 79 ? 6.453 6.941 11.242 1 96 79 PHE A O 1
ATOM 632 N N . SER A 1 80 ? 4.996 8.016 9.914 1 94.81 80 SER A N 1
ATOM 633 C CA . SER A 1 80 ? 5.102 6.988 8.883 1 94.81 80 SER A CA 1
ATOM 634 C C . SER A 1 80 ? 6.145 7.359 7.836 1 94.81 80 SER A C 1
ATOM 636 O O . SER A 1 80 ? 6.578 6.508 7.055 1 94.81 80 SER A O 1
ATOM 638 N N . SER A 1 81 ? 6.578 8.633 7.762 1 92.69 81 SER A N 1
ATOM 639 C CA . SER A 1 81 ? 7.559 9.055 6.77 1 92.69 81 SER A CA 1
ATOM 640 C C . SER A 1 81 ? 8.984 8.883 7.293 1 92.69 81 SER A C 1
ATOM 642 O O . SER A 1 81 ? 9.414 9.617 8.188 1 92.69 81 SER A O 1
ATOM 644 N N . ALA A 1 82 ? 9.734 8.031 6.648 1 90.56 82 ALA A N 1
ATOM 645 C CA . ALA A 1 82 ? 11.133 7.816 7.012 1 90.56 82 ALA A CA 1
ATOM 646 C C . ALA A 1 82 ? 11.945 9.102 6.844 1 90.56 82 ALA A C 1
ATOM 648 O O . ALA A 1 82 ? 12.82 9.398 7.652 1 90.56 82 ALA A O 1
ATOM 649 N N . ILE A 1 83 ? 11.641 9.875 5.844 1 87.62 83 ILE A N 1
ATOM 650 C CA . ILE A 1 83 ? 12.336 11.133 5.574 1 87.62 83 ILE A CA 1
ATOM 651 C C . ILE A 1 83 ? 12.133 12.094 6.742 1 87.62 83 ILE A C 1
ATOM 653 O O . ILE A 1 83 ? 13.094 12.695 7.23 1 87.62 83 ILE A O 1
ATOM 657 N N . CYS A 1 84 ? 10.859 12.18 7.203 1 90 84 CYS A N 1
ATOM 658 C CA . CYS A 1 84 ? 10.555 13.07 8.32 1 90 84 CYS A CA 1
ATOM 659 C C . CYS A 1 84 ? 11.227 12.594 9.602 1 90 84 CYS A C 1
ATOM 661 O O . CYS A 1 84 ? 11.727 13.398 10.383 1 90 84 CYS A O 1
ATOM 663 N N . ILE A 1 85 ? 11.219 11.281 9.805 1 92.38 85 ILE A N 1
ATOM 664 C CA . ILE A 1 85 ? 11.852 10.695 10.984 1 92.38 85 ILE A CA 1
ATOM 665 C C . ILE A 1 85 ? 13.352 11 10.977 1 92.38 85 ILE A C 1
ATOM 667 O O . ILE A 1 85 ? 13.898 11.492 11.961 1 92.38 85 ILE A O 1
ATOM 671 N N . ASN A 1 86 ? 14.016 10.727 9.836 1 88.56 86 ASN A N 1
ATOM 672 C CA . ASN A 1 86 ? 15.453 10.93 9.711 1 88.56 86 ASN A CA 1
ATOM 673 C C . ASN A 1 86 ? 15.82 12.398 9.875 1 88.56 86 ASN A C 1
ATOM 675 O O . ASN A 1 86 ? 16.812 12.727 10.531 1 88.56 86 ASN A O 1
ATOM 679 N N . ASN A 1 87 ? 15.016 13.281 9.305 1 87.31 87 ASN A N 1
ATOM 680 C CA . ASN A 1 87 ? 15.281 14.711 9.406 1 87.31 87 ASN A CA 1
ATOM 681 C C . ASN A 1 87 ? 15.117 15.211 10.844 1 87.31 87 ASN A C 1
ATOM 683 O O . ASN A 1 87 ? 15.906 16.031 11.312 1 87.31 87 ASN A O 1
ATOM 687 N N . ALA A 1 88 ? 14.078 14.773 11.5 1 88.5 88 ALA A N 1
ATOM 688 C CA . ALA A 1 88 ? 13.867 15.156 12.898 1 88.5 88 ALA A CA 1
ATOM 689 C C . ALA A 1 88 ? 15.047 14.711 13.766 1 88.5 88 ALA A C 1
ATOM 691 O O . ALA A 1 88 ? 15.5 15.461 14.625 1 88.5 88 ALA A O 1
ATOM 692 N N . ARG A 1 89 ? 15.492 13.539 13.492 1 89.94 89 ARG A N 1
ATOM 693 C CA . ARG A 1 89 ? 16.609 12.984 14.258 1 89.94 89 ARG A CA 1
ATOM 694 C C . ARG A 1 89 ? 17.891 13.766 13.992 1 89.94 89 ARG A C 1
ATOM 696 O O . ARG A 1 89 ? 18.703 13.953 14.906 1 89.94 89 ARG A O 1
ATOM 703 N N . ALA A 1 90 ? 18.078 14.242 12.812 1 86.62 90 ALA A N 1
ATOM 704 C CA . ALA A 1 90 ? 19.281 14.992 12.43 1 86.62 90 ALA A CA 1
ATOM 705 C C . ALA A 1 90 ? 19.266 16.391 13.023 1 86.62 90 ALA A C 1
ATOM 707 O O . ALA A 1 90 ? 20.312 17.016 13.188 1 86.62 90 ALA A O 1
ATOM 708 N N . GLY A 1 91 ? 18.188 16.938 13.461 1 79.62 91 GLY A N 1
ATOM 709 C CA . GLY A 1 91 ? 18.047 18.234 14.102 1 79.62 91 GLY A CA 1
ATOM 710 C C . GLY A 1 91 ? 18.469 19.391 13.203 1 79.62 91 GLY A C 1
ATOM 711 O O . GLY A 1 91 ? 19.172 20.297 13.641 1 79.62 91 GLY A O 1
ATOM 712 N N . GLU A 1 92 ? 18.25 19.391 12.094 1 65.5 92 GLU A N 1
ATOM 713 C CA . GLU A 1 92 ? 18.766 20.438 11.203 1 65.5 92 GLU A CA 1
ATOM 714 C C . GLU A 1 92 ? 18.312 21.828 11.664 1 65.5 92 GLU A C 1
ATOM 716 O O . GLU A 1 92 ? 19.109 22.766 11.695 1 65.5 92 GLU A O 1
ATOM 721 N N . ASN A 1 93 ? 17.047 21.969 12.094 1 61.41 93 ASN A N 1
ATOM 722 C CA . ASN A 1 93 ? 16.594 23.312 12.445 1 61.41 93 ASN A CA 1
ATOM 723 C C . ASN A 1 93 ? 16 23.359 13.852 1 61.41 93 ASN A C 1
ATOM 725 O O . ASN A 1 93 ? 15.523 24.406 14.297 1 61.41 93 ASN A O 1
ATOM 729 N N . VAL A 1 94 ? 16.094 22.328 14.469 1 70.81 94 VAL A N 1
ATOM 730 C CA . VAL A 1 94 ? 15.508 22.219 15.805 1 70.81 94 VAL A CA 1
ATOM 731 C C . VAL A 1 94 ? 16.266 21.172 16.609 1 70.81 94 VAL A C 1
ATOM 733 O O . VAL A 1 94 ? 17.141 20.469 16.078 1 70.81 94 VAL A O 1
ATOM 736 N N . GLU A 1 95 ? 15.922 21.219 17.906 1 78 95 GLU A N 1
ATOM 737 C CA . GLU A 1 95 ? 16.484 20.125 18.719 1 78 95 GLU A CA 1
ATOM 738 C C . GLU A 1 95 ? 16.094 18.766 18.156 1 78 95 GLU A C 1
ATOM 740 O O . GLU A 1 95 ? 14.953 18.562 17.75 1 78 95 GLU A O 1
ATOM 745 N N . PRO A 1 96 ? 17.094 17.953 18 1 84.75 96 PRO A N 1
ATOM 746 C CA . PRO A 1 96 ? 16.812 16.609 17.5 1 84.75 96 PRO A CA 1
ATOM 747 C C . PRO A 1 96 ? 15.672 15.922 18.25 1 84.75 96 PRO A C 1
ATOM 749 O O . PRO A 1 96 ? 15.562 16.078 19.469 1 84.75 96 PRO A O 1
ATOM 752 N N . LYS A 1 97 ? 14.836 15.398 17.562 1 88.31 97 LYS A N 1
ATOM 753 C CA . LYS A 1 97 ? 13.75 14.602 18.109 1 88.31 97 LYS A CA 1
ATOM 754 C C . LYS A 1 97 ? 13.734 13.195 17.5 1 88.31 97 LYS A C 1
ATOM 756 O O . LYS A 1 97 ? 13.992 13.031 16.312 1 88.31 97 LYS A O 1
ATOM 761 N N . ASP A 1 98 ? 13.438 12.25 18.312 1 91.12 98 ASP A N 1
ATOM 762 C CA . ASP A 1 98 ? 13.398 10.875 17.844 1 91.12 98 ASP A CA 1
ATOM 763 C C . ASP A 1 98 ? 11.961 10.375 17.703 1 91.12 98 ASP A C 1
ATOM 765 O O . ASP A 1 98 ? 11.305 10.109 18.719 1 91.12 98 ASP A O 1
ATOM 769 N N . TYR A 1 99 ? 11.523 10.414 16.547 1 94.44 99 TYR A N 1
ATOM 770 C CA . TYR A 1 99 ? 10.273 9.742 16.219 1 94.44 99 TYR A CA 1
ATOM 771 C C . TYR A 1 99 ? 10.531 8.367 15.609 1 94.44 99 TYR A C 1
ATOM 773 O O . TYR A 1 99 ? 11.633 8.102 15.109 1 94.44 99 TYR A O 1
ATOM 781 N N . TYR A 1 100 ? 9.609 7.504 15.695 1 97.19 100 TYR A N 1
ATOM 782 C CA . TYR A 1 100 ? 9.773 6.145 15.195 1 97.19 100 TYR A CA 1
ATOM 783 C C . TYR A 1 100 ? 8.562 5.719 14.375 1 97.19 100 TYR A C 1
ATOM 785 O O . TYR A 1 100 ? 7.449 6.203 14.594 1 97.19 100 TYR A O 1
ATOM 793 N N . ASP A 1 101 ? 8.836 4.832 13.422 1 96.94 101 ASP A N 1
ATOM 794 C CA . ASP A 1 101 ? 7.789 4.395 12.5 1 96.94 101 ASP A CA 1
ATOM 795 C C . ASP A 1 101 ? 6.832 3.418 13.18 1 96.94 101 ASP A C 1
ATOM 797 O O . ASP A 1 101 ? 7.125 2.906 14.266 1 96.94 101 ASP A O 1
ATOM 801 N N . PRO A 1 102 ? 5.664 3.16 12.578 1 97.75 102 PRO A N 1
ATOM 802 C CA . PRO A 1 102 ? 4.637 2.328 13.211 1 97.75 102 PRO A CA 1
ATOM 803 C C . PRO A 1 102 ? 5.117 0.902 13.477 1 97.75 102 PRO A C 1
ATOM 805 O O . PRO A 1 102 ? 4.664 0.266 14.438 1 97.75 102 PRO A O 1
ATOM 808 N N . GLU A 1 103 ? 6.031 0.392 12.656 1 96.75 103 GLU A N 1
ATOM 809 C CA . GLU A 1 103 ? 6.516 -0.969 12.875 1 96.75 103 GLU A CA 1
ATOM 810 C C . GLU A 1 103 ? 7.184 -1.106 14.234 1 96.75 103 GLU A C 1
ATOM 812 O O . GLU A 1 103 ? 6.895 -2.043 14.984 1 96.75 103 GLU A O 1
ATOM 817 N N . HIS A 1 104 ? 8.094 -0.171 14.57 1 97.75 104 HIS A N 1
ATOM 818 C CA . HIS A 1 104 ? 8.781 -0.213 15.859 1 97.75 104 HIS A CA 1
ATOM 819 C C . HIS A 1 104 ? 7.793 -0.077 17.016 1 97.75 104 HIS A C 1
ATOM 821 O O . HIS A 1 104 ? 7.918 -0.77 18.031 1 97.75 104 HIS A O 1
ATOM 827 N N . TRP A 1 105 ? 6.812 0.792 16.859 1 98.69 105 TRP A N 1
ATOM 828 C CA . TRP A 1 105 ? 5.816 0.991 17.906 1 98.69 105 TRP A CA 1
ATOM 829 C C . TRP A 1 105 ? 4.953 -0.252 18.078 1 98.69 105 TRP A C 1
ATOM 831 O O . TRP A 1 105 ? 4.73 -0.711 19.203 1 98.69 105 TRP A O 1
ATOM 841 N N . LEU A 1 106 ? 4.484 -0.803 17 1 98.25 106 LEU A N 1
ATOM 842 C CA . LEU A 1 106 ? 3.617 -1.973 17.062 1 98.25 106 LEU A CA 1
ATOM 843 C C . LEU A 1 106 ? 4.363 -3.172 17.641 1 98.25 106 LEU A C 1
ATOM 845 O O . LEU A 1 106 ? 3.791 -3.967 18.391 1 98.25 106 LEU A O 1
ATOM 849 N N . THR A 1 107 ? 5.648 -3.314 17.266 1 97.81 107 THR A N 1
ATOM 850 C CA . THR A 1 107 ? 6.465 -4.371 17.859 1 97.81 107 THR A CA 1
ATOM 851 C C . THR A 1 107 ? 6.586 -4.176 19.359 1 97.81 107 THR A C 1
ATOM 853 O O . THR A 1 107 ? 6.383 -5.113 20.141 1 97.81 107 THR A O 1
ATOM 856 N N . ALA A 1 108 ? 6.883 -2.959 19.812 1 98.5 108 ALA A N 1
ATOM 857 C CA . ALA A 1 108 ? 7 -2.672 21.234 1 98.5 108 ALA A CA 1
ATOM 858 C C . ALA A 1 108 ? 5.676 -2.906 21.953 1 98.5 108 ALA A C 1
ATOM 860 O O . ALA A 1 108 ? 5.652 -3.461 23.062 1 98.5 108 ALA A O 1
ATOM 861 N N . ILE A 1 109 ? 4.613 -2.48 21.375 1 98.62 109 ILE A N 1
ATOM 862 C CA . ILE A 1 109 ? 3.268 -2.646 21.922 1 98.62 109 ILE A CA 1
ATOM 863 C C . ILE A 1 109 ? 2.961 -4.133 22.094 1 98.62 109 ILE A C 1
ATOM 865 O O . ILE A 1 109 ? 2.467 -4.547 23.141 1 98.62 109 ILE A O 1
ATOM 869 N N . GLY A 1 110 ? 3.26 -4.883 21.047 1 98.06 110 GLY A N 1
ATOM 870 C CA . GLY A 1 110 ? 3.059 -6.32 21.141 1 98.06 110 GLY A CA 1
ATOM 871 C C . GLY A 1 110 ? 3.906 -6.969 22.219 1 98.06 110 GLY A C 1
ATOM 872 O O . GLY A 1 110 ? 3.41 -7.785 23 1 98.06 110 GLY A O 1
ATOM 873 N N . LEU A 1 111 ? 5.211 -6.633 22.281 1 97.81 111 LEU A N 1
ATOM 874 C CA . LEU A 1 111 ? 6.129 -7.207 23.266 1 97.81 111 LEU A CA 1
ATOM 875 C C . LEU A 1 111 ? 5.707 -6.848 24.672 1 97.81 111 LEU A C 1
ATOM 877 O O . LEU A 1 111 ? 5.926 -7.625 25.609 1 97.81 111 LEU A O 1
ATOM 881 N N . ALA A 1 112 ? 5.043 -5.707 24.828 1 98.44 112 ALA A N 1
ATOM 882 C CA . ALA A 1 112 ? 4.59 -5.254 26.141 1 98.44 112 ALA A CA 1
ATOM 883 C C . ALA A 1 112 ? 3.266 -5.918 26.516 1 98.44 112 ALA A C 1
ATOM 885 O O . ALA A 1 112 ? 2.777 -5.742 27.641 1 98.44 112 ALA A O 1
ATOM 886 N N . GLY A 1 113 ? 2.639 -6.629 25.594 1 98.12 113 GLY A N 1
ATOM 887 C CA . GLY A 1 113 ? 1.485 -7.461 25.906 1 98.12 113 GLY A CA 1
ATOM 888 C C . GLY A 1 113 ? 0.178 -6.691 25.906 1 98.12 113 GLY A C 1
ATOM 889 O O . GLY A 1 113 ? -0.754 -7.051 26.641 1 98.12 113 GLY A O 1
ATOM 890 N N . TYR A 1 114 ? 0.083 -5.578 25.203 1 98.5 114 TYR A N 1
ATOM 891 C CA . TYR A 1 114 ? -1.185 -4.863 25.078 1 98.5 114 TYR A CA 1
ATOM 892 C C . TYR A 1 114 ? -2.273 -5.773 24.531 1 98.5 114 TYR A C 1
ATOM 894 O O . TYR A 1 114 ? -2.016 -6.594 23.641 1 98.5 114 TYR A O 1
ATOM 902 N N . LYS A 1 115 ? -3.498 -5.57 24.938 1 97.62 115 LYS A N 1
ATOM 903 C CA . LYS A 1 115 ? -4.582 -6.488 24.609 1 97.62 115 LYS A CA 1
ATOM 904 C C . LYS A 1 115 ? -5.543 -5.867 23.594 1 97.62 115 LYS A C 1
ATOM 906 O O . LYS A 1 115 ? -6.203 -6.578 22.828 1 97.62 115 LYS A O 1
ATOM 911 N N . GLN A 1 116 ? -5.734 -4.613 23.656 1 97.31 116 GLN A N 1
ATOM 912 C CA . GLN A 1 116 ? -6.516 -3.857 22.688 1 97.31 116 GLN A CA 1
ATOM 913 C C . GLN A 1 116 ? -5.68 -2.758 22.031 1 97.31 116 GLN A C 1
ATOM 915 O O . GLN A 1 116 ? -5.086 -1.931 22.734 1 97.31 116 GLN A O 1
ATOM 920 N N . VAL A 1 117 ? -5.621 -2.791 20.719 1 97.69 117 VAL A N 1
ATOM 921 C CA . VAL A 1 117 ? -4.75 -1.881 19.984 1 97.69 117 VAL A CA 1
ATOM 922 C C . VAL A 1 117 ? -5.562 -1.12 18.938 1 97.69 117 VAL A C 1
ATOM 924 O O . VAL A 1 117 ? -6.156 -1.726 18.047 1 97.69 117 VAL A O 1
ATOM 927 N N . VAL A 1 118 ? -5.637 0.153 19.078 1 97.62 118 VAL A N 1
ATOM 928 C CA . VAL A 1 118 ? -6.223 1.027 18.062 1 97.62 118 VAL A CA 1
ATOM 929 C C . VAL A 1 118 ? -5.125 1.84 17.375 1 97.62 118 VAL A C 1
ATOM 931 O O . VAL A 1 118 ? -4.355 2.539 18.047 1 97.62 118 VAL A O 1
ATOM 934 N N . VAL A 1 119 ? -4.988 1.666 16.125 1 97.81 119 VAL A N 1
ATOM 935 C CA . VAL A 1 119 ? -4.086 2.492 15.328 1 97.81 119 VAL A CA 1
ATOM 936 C C . VAL A 1 119 ? -4.879 3.582 14.609 1 97.81 119 VAL A C 1
ATOM 938 O O . VAL A 1 119 ? -5.594 3.307 13.648 1 97.81 119 VAL A O 1
ATOM 941 N N . GLN A 1 120 ? -4.711 4.801 15.039 1 97.81 120 GLN A N 1
ATOM 942 C CA . GLN A 1 120 ? -5.516 5.895 14.5 1 97.81 120 GLN A CA 1
ATOM 943 C C . GLN A 1 120 ? -4.723 6.711 13.477 1 97.81 120 GLN A C 1
ATOM 945 O O . GLN A 1 120 ? -3.715 7.332 13.82 1 97.81 120 GLN A O 1
ATOM 950 N N . SER A 1 121 ? -5.234 6.668 12.305 1 96.69 121 SER A N 1
ATOM 951 C CA . SER A 1 121 ? -4.684 7.5 11.242 1 96.69 121 SER A CA 1
ATOM 952 C C . SER A 1 121 ? -4.969 8.977 11.492 1 96.69 121 SER A C 1
ATOM 954 O O . SER A 1 121 ? -6.102 9.359 11.789 1 96.69 121 SER A O 1
ATOM 956 N N . LEU A 1 122 ? -3.93 9.82 11.328 1 97.81 122 LEU A N 1
ATOM 957 C CA . LEU A 1 122 ? -4.117 11.266 11.406 1 97.81 122 LEU A CA 1
ATOM 958 C C . LEU A 1 122 ? -4.062 11.898 10.023 1 97.81 122 LEU A C 1
ATOM 960 O O . LEU A 1 122 ? -3.914 13.117 9.891 1 97.81 122 LEU A O 1
ATOM 964 N N . GLN A 1 123 ? -4.145 10.969 9 1 95.94 123 GLN A N 1
ATOM 965 C CA . GLN A 1 123 ? -4.215 11.469 7.629 1 95.94 123 GLN A CA 1
ATOM 966 C C . GLN A 1 123 ? -5.566 12.117 7.352 1 95.94 123 GLN A C 1
ATOM 968 O O . GLN A 1 123 ? -6.516 11.945 8.117 1 95.94 123 GLN A O 1
ATOM 973 N N . VAL A 1 124 ? -5.586 12.867 6.25 1 97.12 124 VAL A N 1
ATOM 974 C CA . VAL A 1 124 ? -6.785 13.633 5.934 1 97.12 124 VAL A CA 1
ATOM 975 C C . VAL A 1 124 ? -7.727 12.797 5.07 1 97.12 124 VAL A C 1
ATOM 977 O O . VAL A 1 124 ? -8.93 12.734 5.332 1 97.12 124 VAL A O 1
ATOM 980 N N . ILE A 1 125 ? -7.211 12.109 4.055 1 93.5 125 ILE A N 1
ATOM 981 C CA . ILE A 1 125 ? -8.016 11.289 3.156 1 93.5 125 ILE A CA 1
ATOM 982 C C . ILE A 1 125 ? -7.52 9.844 3.197 1 93.5 125 ILE A C 1
ATOM 984 O O . ILE A 1 125 ? -6.414 9.57 3.674 1 93.5 125 ILE A O 1
ATOM 988 N N . PRO A 1 126 ? -8.359 8.93 2.746 1 90.56 126 PRO A N 1
ATOM 989 C CA . PRO A 1 126 ? -7.898 7.543 2.662 1 90.56 126 PRO A CA 1
ATOM 990 C C . PRO A 1 126 ? -7.027 7.281 1.434 1 90.56 126 PRO A C 1
ATOM 992 O O . PRO A 1 126 ? -7.387 6.469 0.579 1 90.56 126 PRO A O 1
ATOM 995 N N . GLY A 1 127 ? -5.879 7.926 1.405 1 86.94 127 GLY A N 1
ATOM 996 C CA . GLY A 1 127 ? -4.949 7.836 0.289 1 86.94 127 GLY A CA 1
ATOM 997 C C . GLY A 1 127 ? -3.807 6.875 0.54 1 86.94 127 GLY A C 1
ATOM 998 O O . GLY A 1 127 ? -3.975 5.867 1.23 1 86.94 127 GLY A O 1
ATOM 999 N N . GLU A 1 128 ? -2.738 7.09 -0.038 1 83.94 128 GLU A N 1
ATOM 1000 C CA . GLU A 1 128 ? -1.564 6.223 -0.029 1 83.94 128 GLU A CA 1
ATOM 1001 C C . GLU A 1 128 ? -1.077 5.965 1.395 1 83.94 128 GLU A C 1
ATOM 1003 O O . GLU A 1 128 ? -0.808 4.824 1.769 1 83.94 128 GLU A O 1
ATOM 1008 N N . GLU A 1 129 ? -0.994 6.992 2.213 1 87.94 129 GLU A N 1
ATOM 1009 C CA . GLU A 1 129 ? -0.401 6.867 3.541 1 87.94 129 GLU A CA 1
ATOM 1010 C C . GLU A 1 129 ? -1.323 6.102 4.488 1 87.94 129 GLU A C 1
ATOM 1012 O O . GLU A 1 129 ? -0.858 5.328 5.328 1 87.94 129 GLU A O 1
ATOM 1017 N N . TYR A 1 130 ? -2.604 6.34 4.363 1 89.38 130 TYR A N 1
ATOM 1018 C CA . TYR A 1 130 ? -3.545 5.555 5.152 1 89.38 130 TYR A CA 1
ATOM 1019 C C . TYR A 1 130 ? -3.461 4.078 4.789 1 89.38 130 TYR A C 1
ATOM 1021 O O . TYR A 1 130 ? -3.465 3.213 5.668 1 89.38 130 TYR A O 1
ATOM 1029 N N . ARG A 1 131 ? -3.393 3.855 3.598 1 85 131 ARG A N 1
ATOM 1030 C CA . ARG A 1 131 ? -3.271 2.479 3.131 1 85 131 ARG A CA 1
ATOM 1031 C C . ARG A 1 131 ? -2.004 1.825 3.676 1 85 131 ARG A C 1
ATOM 1033 O O . ARG A 1 131 ? -2.014 0.648 4.039 1 85 131 ARG A O 1
ATOM 1040 N N . ARG A 1 132 ? -0.96 2.535 3.627 1 88.44 132 ARG A N 1
ATOM 1041 C CA . ARG A 1 132 ? 0.292 2.006 4.156 1 88.44 132 ARG A CA 1
ATOM 1042 C C . ARG A 1 132 ? 0.151 1.633 5.629 1 88.44 132 ARG A C 1
ATOM 1044 O O . ARG A 1 132 ? 0.653 0.594 6.062 1 88.44 132 ARG A O 1
ATOM 1051 N N . VAL A 1 133 ? -0.523 2.479 6.375 1 92.06 133 VAL A N 1
ATOM 1052 C CA . VAL A 1 133 ? -0.741 2.199 7.789 1 92.06 133 VAL A CA 1
ATOM 1053 C C . VAL A 1 133 ? -1.528 0.9 7.945 1 92.06 133 VAL A C 1
ATOM 1055 O O . VAL A 1 133 ? -1.123 0.008 8.695 1 92.06 133 VAL A O 1
ATOM 1058 N N . ARG A 1 134 ? -2.549 0.81 7.211 1 88.88 134 ARG A N 1
ATOM 1059 C CA . ARG A 1 134 ? -3.492 -0.292 7.367 1 88.88 134 ARG A CA 1
ATOM 1060 C C . ARG A 1 134 ? -2.953 -1.569 6.734 1 88.88 134 ARG A C 1
ATOM 1062 O O . ARG A 1 134 ? -2.904 -2.617 7.379 1 88.88 134 ARG A O 1
ATOM 1069 N N . ASP A 1 135 ? -2.467 -1.474 5.441 1 84.44 135 ASP A N 1
ATOM 1070 C CA . ASP A 1 135 ? -2.215 -2.656 4.621 1 84.44 135 ASP A CA 1
ATOM 1071 C C . ASP A 1 135 ? -0.75 -3.08 4.707 1 84.44 135 ASP A C 1
ATOM 1073 O O . ASP A 1 135 ? -0.365 -4.109 4.152 1 84.44 135 ASP A O 1
ATOM 1077 N N . SER A 1 136 ? 0.041 -2.305 5.379 1 88.62 136 SER A N 1
ATOM 1078 C CA . SER A 1 136 ? 1.436 -2.689 5.57 1 88.62 136 SER A CA 1
ATOM 1079 C C . SER A 1 136 ? 1.776 -2.814 7.051 1 88.62 136 SER A C 1
ATOM 1081 O O . SER A 1 136 ? 1.917 -3.924 7.57 1 88.62 136 SER A O 1
ATOM 1083 N N . TYR A 1 137 ? 1.704 -1.755 7.77 1 93.19 137 TYR A N 1
ATOM 1084 C CA . TYR A 1 137 ? 2.199 -1.761 9.141 1 93.19 137 TYR A CA 1
ATOM 1085 C C . TYR A 1 137 ? 1.322 -2.631 10.031 1 93.19 137 TYR A C 1
ATOM 1087 O O . TYR A 1 137 ? 1.822 -3.512 10.734 1 93.19 137 TYR A O 1
ATOM 1095 N N . VAL A 1 138 ? 0.049 -2.389 10.047 1 93.44 138 VAL A N 1
ATOM 1096 C CA . VAL A 1 138 ? -0.843 -3.129 10.93 1 93.44 138 VAL A CA 1
ATOM 1097 C C . VAL A 1 138 ? -0.954 -4.578 10.461 1 93.44 138 VAL A C 1
ATOM 1099 O O . VAL A 1 138 ? -0.944 -5.504 11.273 1 93.44 138 VAL A O 1
ATOM 1102 N N . LYS A 1 139 ? -1.017 -4.742 9.133 1 89.19 139 LYS A N 1
ATOM 1103 C CA . LYS A 1 139 ? -1.053 -6.094 8.586 1 89.19 139 LYS A CA 1
ATOM 1104 C C . LYS A 1 139 ? 0.194 -6.879 8.984 1 89.19 139 LYS A C 1
ATOM 1106 O O . LYS A 1 139 ? 0.1 -8.039 9.383 1 89.19 139 LYS A O 1
ATOM 1111 N N . ASP A 1 140 ? 1.343 -6.289 8.852 1 91.56 140 ASP A N 1
ATOM 1112 C CA . ASP A 1 140 ? 2.602 -6.934 9.219 1 91.56 140 ASP A CA 1
ATOM 1113 C C . ASP A 1 140 ? 2.623 -7.297 10.695 1 91.56 140 ASP A C 1
ATOM 1115 O O . ASP A 1 140 ? 3.125 -8.359 11.078 1 91.56 140 ASP A O 1
ATOM 1119 N N . PHE A 1 141 ? 2.084 -6.438 11.492 1 94.19 141 PHE A N 1
ATOM 1120 C CA . PHE A 1 141 ? 1.977 -6.699 12.922 1 94.19 141 PHE A CA 1
ATOM 1121 C C . PHE A 1 141 ? 1.104 -7.922 13.188 1 94.19 141 PHE A C 1
ATOM 1123 O O . PHE A 1 141 ? 1.515 -8.844 13.898 1 94.19 141 PHE A O 1
ATOM 1130 N N . MET A 1 142 ? -0.017 -7.984 12.531 1 92.5 142 MET A N 1
ATOM 1131 C CA . MET A 1 142 ? -0.989 -9.047 12.766 1 92.5 142 MET A CA 1
ATOM 1132 C C . MET A 1 142 ? -0.505 -10.367 12.172 1 92.5 142 MET A C 1
ATOM 1134 O O . MET A 1 142 ? -0.954 -11.438 12.578 1 92.5 142 MET A O 1
ATOM 1138 N N . ASN A 1 143 ? 0.428 -10.258 11.242 1 90.19 143 ASN A N 1
ATOM 1139 C CA . ASN A 1 143 ? 1.001 -11.453 10.641 1 90.19 143 ASN A CA 1
ATOM 1140 C C . ASN A 1 143 ? 2.285 -11.875 11.352 1 90.19 143 ASN A C 1
ATOM 1142 O O . ASN A 1 143 ? 2.953 -12.82 10.922 1 90.19 143 ASN A O 1
ATOM 1146 N N . ASN A 1 144 ? 2.617 -11.211 12.398 1 93.25 144 ASN A N 1
ATOM 1147 C CA . ASN A 1 144 ? 3.824 -11.516 13.156 1 93.25 144 ASN A CA 1
ATOM 1148 C C . ASN A 1 144 ? 5.059 -11.555 12.258 1 93.25 144 ASN A C 1
ATOM 1150 O O . ASN A 1 144 ? 5.809 -12.531 12.266 1 93.25 144 ASN A O 1
ATOM 1154 N N . ARG A 1 145 ? 5.266 -10.453 11.492 1 91 145 ARG A N 1
ATOM 1155 C CA . ARG A 1 145 ? 6.188 -10.375 10.367 1 91 145 ARG A CA 1
ATOM 1156 C C . ARG A 1 145 ? 7.566 -10.906 10.75 1 91 145 ARG A C 1
ATOM 1158 O O . ARG A 1 145 ? 8.188 -11.648 9.984 1 91 145 ARG A O 1
ATOM 1165 N N . ASN A 1 146 ? 8.07 -10.586 11.961 1 91.31 146 ASN A N 1
ATOM 1166 C CA . ASN A 1 146 ? 9.414 -10.984 12.359 1 91.31 146 ASN A CA 1
ATOM 1167 C C . ASN A 1 146 ? 9.391 -12.156 13.336 1 91.31 146 ASN A C 1
ATOM 1169 O O . ASN A 1 146 ? 10.414 -12.508 13.922 1 91.31 146 ASN A O 1
ATOM 1173 N N . GLY A 1 147 ? 8.18 -12.727 13.562 1 91.5 147 GLY A N 1
ATOM 1174 C CA . GLY A 1 147 ? 8.07 -13.852 14.477 1 91.5 147 GLY A CA 1
ATOM 1175 C C . GLY A 1 147 ? 8.406 -13.492 15.914 1 91.5 147 GLY A C 1
ATOM 1176 O O . GLY A 1 147 ? 8.984 -14.305 16.641 1 91.5 147 GLY A O 1
ATOM 1177 N N . ASP A 1 148 ? 8.086 -12.266 16.297 1 93.69 148 ASP A N 1
ATOM 1178 C CA . ASP A 1 148 ? 8.461 -11.742 17.609 1 93.69 148 ASP A CA 1
ATOM 1179 C C . ASP A 1 148 ? 7.461 -12.18 18.672 1 93.69 148 ASP A C 1
ATOM 1181 O O . ASP A 1 148 ? 7.758 -12.125 19.875 1 93.69 148 ASP A O 1
ATOM 1185 N N . PHE A 1 149 ? 6.289 -12.578 18.297 1 95.5 149 PHE A N 1
ATOM 1186 C CA . PHE A 1 149 ? 5.203 -12.805 19.25 1 95.5 149 PHE A CA 1
ATOM 1187 C C . PHE A 1 149 ? 4.82 -14.273 19.297 1 95.5 149 PHE A C 1
ATOM 1189 O O . PHE A 1 149 ? 4.965 -14.992 18.297 1 95.5 149 PHE A O 1
ATOM 1196 N N . THR A 1 150 ? 4.355 -14.742 20.391 1 95.25 150 THR A N 1
ATOM 1197 C CA . THR A 1 150 ? 3.875 -16.109 20.547 1 95.25 150 THR A CA 1
ATOM 1198 C C . THR A 1 150 ? 2.539 -16.297 19.828 1 95.25 150 THR A C 1
ATOM 1200 O O . THR A 1 150 ? 1.779 -15.344 19.656 1 95.25 150 THR A O 1
ATOM 1203 N N . ASP A 1 151 ? 2.271 -17.5 19.516 1 92.06 151 ASP A N 1
ATOM 1204 C CA . ASP A 1 151 ? 0.977 -17.828 18.938 1 92.06 151 ASP A CA 1
ATOM 1205 C C . ASP A 1 151 ? -0.165 -17.438 19.875 1 92.06 151 ASP A C 1
ATOM 1207 O O . ASP A 1 151 ? -1.21 -16.969 19.422 1 92.06 151 ASP A O 1
ATOM 1211 N N . ALA A 1 152 ? 0.073 -17.703 21.141 1 95.81 152 ALA A N 1
ATOM 1212 C CA . ALA A 1 152 ? -0.952 -17.391 22.125 1 95.81 152 ALA A CA 1
ATOM 1213 C C . ALA A 1 152 ? -1.268 -15.898 22.141 1 95.81 152 ALA A C 1
ATOM 1215 O O . ALA A 1 152 ? -2.436 -15.5 22.188 1 95.81 152 ALA A O 1
ATOM 1216 N N . TYR A 1 153 ? -0.279 -15.07 22.078 1 96.19 153 TYR A N 1
ATOM 1217 C CA . TYR A 1 153 ? -0.505 -13.625 22.047 1 96.19 153 TYR A CA 1
ATOM 1218 C C . TYR A 1 153 ? -1.219 -13.211 20.766 1 96.19 153 TYR A C 1
ATOM 1220 O O . TYR A 1 153 ? -2.186 -12.453 20.797 1 96.19 153 TYR A O 1
ATOM 1228 N N . MET A 1 154 ? -0.756 -13.742 19.672 1 94.44 154 MET A N 1
ATOM 1229 C CA . MET A 1 154 ? -1.374 -13.391 18.406 1 94.44 154 MET A CA 1
ATOM 1230 C C . MET A 1 154 ? -2.85 -13.781 18.391 1 94.44 154 MET A C 1
ATOM 1232 O O . MET A 1 154 ? -3.688 -13.023 17.891 1 94.44 154 MET A O 1
ATOM 1236 N N . LYS A 1 155 ? -3.15 -14.945 18.906 1 93.62 155 LYS A N 1
ATOM 1237 C CA . LYS A 1 155 ? -4.539 -15.383 19 1 93.62 155 LYS A CA 1
ATOM 1238 C C . LYS A 1 155 ? -5.352 -14.438 19.891 1 93.62 155 LYS A C 1
ATOM 1240 O O . LYS A 1 155 ? -6.52 -14.172 19.609 1 93.62 155 LYS A O 1
ATOM 1245 N N . SER A 1 156 ? -4.734 -13.969 20.953 1 95.31 156 SER A N 1
ATOM 1246 C CA . SER A 1 156 ? -5.43 -13.086 21.891 1 95.31 156 SER A CA 1
ATOM 1247 C C . SER A 1 156 ? -5.777 -11.75 21.234 1 95.31 156 SER A C 1
ATOM 1249 O O . SER A 1 156 ? -6.637 -11.016 21.719 1 95.31 156 SER A O 1
ATOM 1251 N N . LEU A 1 157 ? -5.113 -11.43 20.109 1 95 157 LEU A N 1
ATOM 1252 C CA . LEU A 1 157 ? -5.332 -10.156 19.422 1 95 157 LEU A CA 1
ATOM 1253 C C . LEU A 1 157 ? -6.465 -10.273 18.422 1 95 157 LEU A C 1
ATOM 1255 O O . LEU A 1 157 ? -6.844 -9.289 17.781 1 95 157 LEU A O 1
ATOM 1259 N N . ASP A 1 158 ? -7.039 -11.453 18.281 1 91.5 158 ASP A N 1
ATOM 1260 C CA . ASP A 1 158 ? -8.148 -11.641 17.344 1 91.5 158 ASP A CA 1
ATOM 1261 C C . ASP A 1 158 ? -9.266 -10.633 17.625 1 91.5 158 ASP A C 1
ATOM 1263 O O . ASP A 1 158 ? -9.789 -10.57 18.734 1 91.5 158 ASP A O 1
ATOM 1267 N N . ARG A 1 159 ? -9.562 -9.82 16.656 1 92.69 159 ARG A N 1
ATOM 1268 C CA . ARG A 1 159 ? -10.602 -8.797 16.672 1 92.69 159 ARG A CA 1
ATOM 1269 C C . ARG A 1 159 ? -10.297 -7.723 17.703 1 92.69 159 ARG A C 1
ATOM 1271 O O . ARG A 1 159 ? -11.195 -7.031 18.188 1 92.69 159 ARG A O 1
ATOM 1278 N N . GLN A 1 160 ? -9.023 -7.629 18.109 1 95.5 160 GLN A N 1
ATOM 1279 C CA . GLN A 1 160 ? -8.68 -6.664 19.156 1 95.5 160 GLN A CA 1
ATOM 1280 C C . GLN A 1 160 ? -7.715 -5.609 18.625 1 95.5 160 GLN A C 1
ATOM 1282 O O . GLN A 1 160 ? -7.152 -4.832 19.406 1 95.5 160 GLN A O 1
ATOM 1287 N N . VAL A 1 161 ? -7.434 -5.598 17.312 1 95.94 161 VAL A N 1
ATOM 1288 C CA . VAL A 1 161 ? -6.625 -4.59 16.641 1 95.94 161 VAL A CA 1
ATOM 1289 C C . VAL A 1 161 ? -7.445 -3.922 15.539 1 95.94 161 VAL A C 1
ATOM 1291 O O . VAL A 1 161 ? -7.965 -4.598 14.648 1 95.94 161 VAL A O 1
ATOM 1294 N N . VAL A 1 162 ? -7.598 -2.635 15.625 1 95.19 162 VAL A N 1
ATOM 1295 C CA . VAL A 1 162 ? -8.445 -1.933 14.664 1 95.19 162 VAL A CA 1
ATOM 1296 C C . VAL A 1 162 ? -7.746 -0.662 14.188 1 95.19 162 VAL A C 1
ATOM 1298 O O . VAL A 1 162 ? -7.023 -0.019 14.953 1 95.19 162 VAL A O 1
ATOM 1301 N N . VAL A 1 163 ? -7.941 -0.362 12.938 1 95 163 VAL A N 1
ATOM 1302 C CA . VAL A 1 163 ? -7.418 0.877 12.375 1 95 163 VAL A CA 1
ATOM 1303 C C . VAL A 1 163 ? -8.531 1.922 12.305 1 95 163 VAL A C 1
ATOM 1305 O O . VAL A 1 163 ? -9.578 1.675 11.711 1 95 163 VAL A O 1
ATOM 1308 N N . GLY A 1 164 ? -8.297 3.062 13 1 96.12 164 GLY A N 1
ATOM 1309 C CA . GLY A 1 164 ? -9.188 4.195 12.844 1 96.12 164 GLY A CA 1
ATOM 1310 C C . GLY A 1 164 ? -9.039 4.891 11.5 1 96.12 164 GLY A C 1
ATOM 1311 O O . GLY A 1 164 ? -7.926 5.047 11 1 96.12 164 GLY A O 1
ATOM 1312 N N . THR A 1 165 ? -10.125 5.336 10.938 1 94.44 165 THR A N 1
ATOM 1313 C CA . THR A 1 165 ? -10.133 5.918 9.602 1 94.44 165 THR A CA 1
ATOM 1314 C C . THR A 1 165 ? -9.609 7.352 9.633 1 94.44 165 THR A C 1
ATOM 1316 O O . THR A 1 165 ? -9.547 7.973 10.695 1 94.44 165 THR A O 1
ATOM 1319 N N . PRO A 1 166 ? -9.133 7.871 8.484 1 96.69 166 PRO A N 1
ATOM 1320 C CA . PRO A 1 166 ? -8.672 9.258 8.414 1 96.69 166 PRO A CA 1
ATOM 1321 C C . PRO A 1 166 ? -9.805 10.266 8.555 1 96.69 166 PRO A C 1
ATOM 1323 O O . PRO A 1 166 ? -10.961 9.883 8.758 1 96.69 166 PRO A O 1
ATOM 1326 N N . LEU A 1 167 ? -9.445 11.547 8.469 1 98.06 167 LEU A N 1
ATOM 1327 C CA . LEU A 1 167 ? -10.359 12.648 8.75 1 98.06 167 LEU A CA 1
ATOM 1328 C C . LEU A 1 167 ? -11.57 12.602 7.824 1 98.06 167 LEU A C 1
ATOM 1330 O O . LEU A 1 167 ? -12.711 12.719 8.281 1 98.06 167 LEU A O 1
ATOM 1334 N N . MET A 1 168 ? -11.289 12.43 6.52 1 97.12 168 MET A N 1
ATOM 1335 C CA . MET A 1 168 ? -12.352 12.312 5.527 1 97.12 168 MET A CA 1
ATOM 1336 C C . MET A 1 168 ? -12.352 10.922 4.891 1 97.12 168 MET A C 1
ATOM 1338 O O . MET A 1 168 ? -12.117 10.789 3.689 1 97.12 168 MET A O 1
ATOM 1342 N N . ALA A 1 169 ? -12.773 9.984 5.711 1 93.25 169 ALA A N 1
ATOM 1343 C CA . ALA A 1 169 ? -12.797 8.594 5.262 1 93.25 169 ALA A CA 1
ATOM 1344 C C . ALA A 1 169 ? -13.938 8.359 4.277 1 93.25 169 ALA A C 1
ATOM 1346 O O . ALA A 1 169 ? -13.789 7.613 3.309 1 93.25 169 ALA A O 1
ATOM 1347 N N . GLU A 1 170 ? -15.047 8.984 4.535 1 91.44 170 GLU A N 1
ATOM 1348 C CA . GLU A 1 170 ? -16.25 8.852 3.709 1 91.44 170 GLU A CA 1
ATOM 1349 C C . GLU A 1 170 ? -16.812 10.227 3.348 1 91.44 170 GLU A C 1
ATOM 1351 O O . GLU A 1 170 ? -16.391 11.242 3.902 1 91.44 170 GLU A O 1
ATOM 1356 N N . GLU A 1 171 ? -17.703 10.227 2.443 1 92 171 GLU A N 1
ATOM 1357 C CA . GLU A 1 171 ? -18.297 11.484 1.989 1 92 171 GLU A CA 1
ATOM 1358 C C . GLU A 1 171 ? -18.938 12.234 3.146 1 92 171 GLU A C 1
ATOM 1360 O O . GLU A 1 171 ? -18.875 13.469 3.207 1 92 171 GLU A O 1
ATOM 1365 N N . SER A 1 172 ? -19.594 11.469 4.008 1 96.81 172 SER A N 1
ATOM 1366 C CA . SER A 1 172 ? -20.25 12.117 5.137 1 96.81 172 SER A CA 1
ATOM 1367 C C . SER A 1 172 ? -19.234 12.875 5.996 1 96.81 172 SER A C 1
ATOM 1369 O O . SER A 1 172 ? -19.578 13.898 6.598 1 96.81 172 SER A O 1
ATOM 1371 N N . ASP A 1 173 ? -18.016 12.43 6.016 1 97.62 173 ASP A N 1
ATOM 1372 C CA . ASP A 1 173 ? -16.969 13.125 6.746 1 97.62 173 ASP A CA 1
ATOM 1373 C C . ASP A 1 173 ? -16.641 14.469 6.094 1 97.62 173 ASP A C 1
ATOM 1375 O O . ASP A 1 173 ? -16.328 15.445 6.785 1 97.62 173 ASP A O 1
ATOM 1379 N N . ALA A 1 174 ? -16.672 14.5 4.777 1 97.5 174 ALA A N 1
ATOM 1380 C CA . ALA A 1 174 ? -16.438 15.75 4.062 1 97.5 174 ALA A CA 1
ATOM 1381 C C . ALA A 1 174 ? -17.484 16.797 4.422 1 97.5 174 ALA A C 1
ATOM 1383 O O . ALA A 1 174 ? -17.156 17.969 4.633 1 97.5 174 ALA A O 1
ATOM 1384 N N . LYS A 1 175 ? -18.719 16.375 4.461 1 98.38 175 LYS A N 1
ATOM 1385 C CA . LYS A 1 175 ? -19.797 17.266 4.848 1 98.38 175 LYS A CA 1
ATOM 1386 C C . LYS A 1 175 ? -19.578 17.797 6.262 1 98.38 175 LYS A C 1
ATOM 1388 O O . LYS A 1 175 ? -19.734 19 6.508 1 98.38 175 LYS A O 1
ATOM 1393 N N . THR A 1 176 ? -19.25 16.906 7.156 1 98.75 176 THR A N 1
ATOM 1394 C CA . THR A 1 176 ? -19.031 17.297 8.547 1 98.75 176 THR A CA 1
ATOM 1395 C C . THR A 1 176 ? -17.859 18.25 8.664 1 98.75 176 THR A C 1
ATOM 1397 O O . THR A 1 176 ? -17.938 19.25 9.391 1 98.75 176 THR A O 1
ATOM 1400 N N . LEU A 1 177 ? -16.781 17.953 7.969 1 98.81 177 LEU A N 1
ATOM 1401 C CA . LEU A 1 177 ? -15.609 18.828 8.016 1 98.81 177 LEU A CA 1
ATOM 1402 C C . LEU A 1 177 ? -15.945 20.203 7.438 1 98.81 177 LEU A C 1
ATOM 1404 O O . LEU A 1 177 ? -15.484 21.219 7.957 1 98.81 177 LEU A O 1
ATOM 1408 N N . ALA A 1 178 ? -16.75 20.25 6.367 1 98.81 178 ALA A N 1
ATOM 1409 C CA . ALA A 1 178 ? -17.156 21.516 5.777 1 98.81 178 ALA A CA 1
ATOM 1410 C C . ALA A 1 178 ? -17.844 22.406 6.809 1 98.81 178 ALA A C 1
ATOM 1412 O O . ALA A 1 178 ? -17.469 23.578 6.973 1 98.81 178 ALA A O 1
ATOM 1413 N N . THR A 1 179 ? -18.766 21.812 7.508 1 98.69 179 THR A N 1
ATOM 1414 C CA . THR A 1 179 ? -19.484 22.547 8.539 1 98.69 179 THR A CA 1
ATOM 1415 C C . THR A 1 179 ? -18.547 22.984 9.656 1 98.69 179 THR A C 1
ATOM 1417 O O . THR A 1 179 ? -18.625 24.125 10.133 1 98.69 179 THR A O 1
ATOM 1420 N N . THR A 1 180 ? -17.688 22.125 10.062 1 98.75 180 THR A N 1
ATOM 1421 C CA . THR A 1 180 ? -16.75 22.391 11.148 1 98.75 180 THR A CA 1
ATOM 1422 C C . THR A 1 180 ? -15.82 23.547 10.789 1 98.75 180 THR A C 1
ATOM 1424 O O . THR A 1 180 ? -15.625 24.469 11.586 1 98.75 180 THR A O 1
ATOM 1427 N N . LEU A 1 181 ? -15.266 23.5 9.57 1 98.38 181 LEU A N 1
ATOM 1428 C CA . LEU A 1 181 ? -14.352 24.547 9.133 1 98.38 181 LEU A CA 1
ATOM 1429 C C . LEU A 1 181 ? -15.078 25.891 9 1 98.38 181 LEU A C 1
ATOM 1431 O O . LEU A 1 181 ? -14.562 26.922 9.43 1 98.38 181 LEU A O 1
ATOM 1435 N N . ASN A 1 182 ? -16.281 25.844 8.438 1 98 182 ASN A N 1
ATOM 1436 C CA . ASN A 1 182 ? -17.078 27.062 8.305 1 98 182 ASN A CA 1
ATOM 1437 C C . ASN A 1 182 ? -17.344 27.719 9.656 1 98 182 ASN A C 1
ATOM 1439 O O . ASN A 1 182 ? -17.484 28.938 9.75 1 98 182 ASN A O 1
ATOM 1443 N N . ASN A 1 183 ? -17.391 26.938 10.711 1 97.25 183 ASN A N 1
ATOM 1444 C CA . ASN A 1 183 ? -17.734 27.438 12.039 1 97.25 183 ASN A CA 1
ATOM 1445 C C . ASN A 1 183 ? -16.516 27.938 12.789 1 97.25 183 ASN A C 1
ATOM 1447 O O . ASN A 1 183 ? -16.641 28.547 13.859 1 97.25 183 ASN A O 1
ATOM 1451 N N . GLU A 1 184 ? -15.336 27.672 12.32 1 96.06 184 GLU A N 1
ATOM 1452 C CA . GLU A 1 184 ? -14.133 28.266 12.898 1 96.06 184 GLU A CA 1
ATOM 1453 C C . GLU A 1 184 ? -14.141 29.781 12.766 1 96.06 184 GLU A C 1
ATOM 1455 O O . GLU A 1 184 ? -14.406 30.312 11.688 1 96.06 184 GLU A O 1
ATOM 1460 N N . ALA A 1 185 ? -13.75 30.516 13.781 1 94.19 185 ALA A N 1
ATOM 1461 C CA . ALA A 1 185 ? -13.898 31.969 13.836 1 94.19 185 ALA A CA 1
ATOM 1462 C C . ALA A 1 185 ? -13.078 32.656 12.734 1 94.19 185 ALA A C 1
ATOM 1464 O O . ALA A 1 185 ? -13.547 33.594 12.102 1 94.19 185 ALA A O 1
ATOM 1465 N N . ASP A 1 186 ? -11.938 32.188 12.555 1 93.5 186 ASP A N 1
ATOM 1466 C CA . ASP A 1 186 ? -11.062 32.812 11.562 1 93.5 186 ASP A CA 1
ATOM 1467 C C . ASP A 1 186 ? -11.555 32.531 10.148 1 93.5 186 ASP A C 1
ATOM 1469 O O . ASP A 1 186 ? -11.516 33.406 9.281 1 93.5 186 ASP A O 1
ATOM 1473 N N . VAL A 1 187 ? -12.086 31.344 9.883 1 96.25 187 VAL A N 1
ATOM 1474 C CA . VAL A 1 187 ? -12.586 30.969 8.57 1 96.25 187 VAL A CA 1
ATOM 1475 C C . VAL A 1 187 ? -13.875 31.734 8.273 1 96.25 187 VAL A C 1
ATOM 1477 O O . VAL A 1 187 ? -14.055 32.281 7.172 1 96.25 187 VAL A O 1
ATOM 1480 N N . LYS A 1 188 ? -14.695 31.797 9.258 1 95.38 188 LYS A N 1
ATOM 1481 C CA . LYS A 1 188 ? -15.953 32.531 9.125 1 95.38 188 LYS A CA 1
ATOM 1482 C C . LYS A 1 188 ? -15.688 34 8.82 1 95.38 188 LYS A C 1
ATOM 1484 O O . LYS A 1 188 ? -16.359 34.594 7.973 1 95.38 188 LYS A O 1
ATOM 1489 N N . ALA A 1 189 ? -14.75 34.562 9.516 1 95 189 ALA A N 1
ATOM 1490 C CA . ALA A 1 189 ? -14.391 35.969 9.281 1 95 189 ALA A CA 1
ATOM 1491 C C . ALA A 1 189 ? -13.828 36.156 7.879 1 95 189 ALA A C 1
ATOM 1493 O O . ALA A 1 189 ? -14.148 37.125 7.203 1 95 189 ALA A O 1
ATOM 1494 N N . ALA A 1 190 ? -13.008 35.25 7.441 1 96.12 190 ALA A N 1
ATOM 1495 C CA . ALA A 1 190 ? -12.352 35.344 6.141 1 96.12 190 ALA A CA 1
ATOM 1496 C C . ALA A 1 190 ? -13.367 35.25 5.004 1 96.12 190 ALA A C 1
ATOM 1498 O O . ALA A 1 190 ? -13.336 36.031 4.059 1 96.12 190 ALA A O 1
ATOM 1499 N N . VAL A 1 191 ? -14.273 34.25 5.078 1 97.19 191 VAL A N 1
ATOM 1500 C CA . VAL A 1 191 ? -15.172 34 3.965 1 97.19 191 VAL A CA 1
ATOM 1501 C C . VAL A 1 191 ? -16.188 35.125 3.842 1 97.19 191 VAL A C 1
ATOM 1503 O O . VAL A 1 191 ? -16.75 35.344 2.768 1 97.19 191 VAL A O 1
ATOM 1506 N N . ALA A 1 192 ? -16.406 35.875 4.875 1 96.44 192 ALA A N 1
ATOM 1507 C CA . ALA A 1 192 ? -17.266 37.062 4.84 1 96.44 192 ALA A CA 1
ATOM 1508 C C . ALA A 1 192 ? -16.609 38.188 4.035 1 96.44 192 ALA A C 1
ATOM 1510 O O . ALA A 1 192 ? -17.312 39.062 3.529 1 96.44 192 ALA A O 1
ATOM 1511 N N . GLN A 1 193 ? -15.305 38.125 3.9 1 96.69 193 GLN A N 1
ATOM 1512 C CA . GLN A 1 193 ? -14.578 39.219 3.223 1 96.69 193 GLN A CA 1
ATOM 1513 C C . GLN A 1 193 ? -14.32 38.844 1.759 1 96.69 193 GLN A C 1
ATOM 1515 O O . GLN A 1 193 ? -14.023 39.719 0.948 1 96.69 193 GLN A O 1
ATOM 1520 N N . GLY A 1 194 ? -14.375 37.594 1.501 1 97.94 194 GLY A N 1
ATOM 1521 C CA . GLY A 1 194 ? -14.117 37.188 0.134 1 97.94 194 GLY A CA 1
ATOM 1522 C C . GLY A 1 194 ? -13.812 35.688 0.012 1 97.94 194 GLY A C 1
ATOM 1523 O O . GLY A 1 194 ? -14.383 34.875 0.734 1 97.94 194 GLY A O 1
ATOM 1524 N N . ILE A 1 195 ? -12.906 35.406 -0.923 1 98.62 195 ILE A N 1
ATOM 1525 C CA . ILE A 1 195 ? -12.578 34.031 -1.285 1 98.62 195 ILE A CA 1
ATOM 1526 C C . ILE A 1 195 ? -11.797 33.375 -0.147 1 98.62 195 ILE A C 1
ATOM 1528 O O . ILE A 1 195 ? -10.914 34 0.448 1 98.62 195 ILE A O 1
ATOM 1532 N N . VAL A 1 196 ? -12.156 32.188 0.183 1 98.69 196 VAL A N 1
ATOM 1533 C CA . VAL A 1 196 ? -11.352 31.328 1.022 1 98.69 196 VAL A CA 1
ATOM 1534 C C . VAL A 1 196 ? -10.93 30.094 0.227 1 98.69 196 VAL A C 1
ATOM 1536 O O . VAL A 1 196 ? -11.781 29.375 -0.319 1 98.69 196 VAL A O 1
ATOM 1539 N N . ALA A 1 197 ? -9.68 29.875 0.1 1 98.75 197 ALA A N 1
ATOM 1540 C CA . ALA A 1 197 ? -9.172 28.688 -0.582 1 98.75 197 ALA A CA 1
ATOM 1541 C C . ALA A 1 197 ? -8.383 27.797 0.375 1 98.75 197 ALA A C 1
ATOM 1543 O O . ALA A 1 197 ? -7.465 28.266 1.049 1 98.75 197 ALA A O 1
ATOM 1544 N N . PHE A 1 198 ? -8.805 26.562 0.472 1 98.75 198 PHE A N 1
ATOM 1545 C CA . PHE A 1 198 ? -8.094 25.547 1.251 1 98.75 198 PHE A CA 1
ATOM 1546 C C . PHE A 1 198 ? -7.148 24.75 0.363 1 98.75 198 PHE A C 1
ATOM 1548 O O . PHE A 1 198 ? -7.531 24.312 -0.728 1 98.75 198 PHE A O 1
ATOM 1555 N N . MET A 1 199 ? -5.914 24.531 0.824 1 98.5 199 MET A N 1
ATOM 1556 C CA . MET A 1 199 ? -4.945 23.734 0.069 1 98.5 199 MET A CA 1
ATOM 1557 C C . MET A 1 199 ? -4.66 22.406 0.769 1 98.5 199 MET A C 1
ATOM 1559 O O . MET A 1 199 ? -4.047 22.391 1.837 1 98.5 199 MET A O 1
ATOM 1563 N N . GLY A 1 200 ? -5.141 21.328 0.216 1 97.56 200 GLY A N 1
ATOM 1564 C CA . GLY A 1 200 ? -4.77 20 0.653 1 97.56 200 GLY A CA 1
ATOM 1565 C C . GLY A 1 200 ? -3.555 19.453 -0.072 1 97.56 200 GLY A C 1
ATOM 1566 O O . GLY A 1 200 ? -2.867 20.188 -0.784 1 97.56 200 GLY A O 1
ATOM 1567 N N . HIS A 1 201 ? -3.219 18.219 0.136 1 94.56 201 HIS A N 1
ATOM 1568 C CA . HIS A 1 201 ? -2.07 17.609 -0.531 1 94.56 201 HIS A CA 1
ATOM 1569 C C . HIS A 1 201 ? -2.482 16.938 -1.832 1 94.56 201 HIS A C 1
ATOM 1571 O O . HIS A 1 201 ? -1.955 17.25 -2.898 1 94.56 201 HIS A O 1
ATOM 1577 N N . GLY A 1 202 ? -3.441 15.984 -1.686 1 90.06 202 GLY A N 1
ATOM 1578 C CA . GLY A 1 202 ? -3.846 15.188 -2.834 1 90.06 202 GLY A CA 1
ATOM 1579 C C . GLY A 1 202 ? -2.852 14.102 -3.188 1 90.06 202 GLY A C 1
ATOM 1580 O O . GLY A 1 202 ? -1.708 14.125 -2.727 1 90.06 202 GLY A O 1
ATOM 1581 N N . ASN A 1 203 ? -3.348 13.047 -3.883 1 84.56 203 ASN A N 1
ATOM 1582 C CA . ASN A 1 203 ? -2.488 12.023 -4.477 1 84.56 203 ASN A CA 1
ATOM 1583 C C . ASN A 1 203 ? -2.34 12.227 -5.984 1 84.56 203 ASN A C 1
ATOM 1585 O O . ASN A 1 203 ? -3.305 12.578 -6.664 1 84.56 203 ASN A O 1
ATOM 1589 N N . PRO A 1 204 ? -1.109 12.031 -6.449 1 77.31 204 PRO A N 1
ATOM 1590 C CA . PRO A 1 204 ? -0.934 12.188 -7.895 1 77.31 204 PRO A CA 1
ATOM 1591 C C . PRO A 1 204 ? -1.709 11.148 -8.703 1 77.31 204 PRO A C 1
ATOM 1593 O O . PRO A 1 204 ? -2.191 10.164 -8.141 1 77.31 204 PRO A O 1
ATOM 1596 N N . GLU A 1 205 ? -1.831 11.539 -10.031 1 63.91 205 GLU A N 1
ATOM 1597 C CA . GLU A 1 205 ? -2.512 10.633 -10.953 1 63.91 205 GLU A CA 1
ATOM 1598 C C . GLU A 1 205 ? -1.904 9.227 -10.891 1 63.91 205 GLU A C 1
ATOM 1600 O O . GLU A 1 205 ? -0.682 9.078 -10.828 1 63.91 205 GLU A O 1
ATOM 1605 N N . GLY A 1 206 ? -2.795 8.297 -10.906 1 62.41 206 GLY A N 1
ATOM 1606 C CA . GLY A 1 206 ? -2.328 6.922 -10.883 1 62.41 206 GLY A CA 1
ATOM 1607 C C . GLY A 1 206 ? -2.059 6.402 -9.484 1 62.41 206 GLY A C 1
ATOM 1608 O O . GLY A 1 206 ? -1.854 5.203 -9.289 1 62.41 206 GLY A O 1
ATOM 1609 N N . TYR A 1 207 ? -2.152 7.363 -8.594 1 63.28 207 TYR A N 1
ATOM 1610 C CA . TYR A 1 207 ? -1.885 6.98 -7.215 1 63.28 207 TYR A CA 1
ATOM 1611 C C . TYR A 1 207 ? -3.066 7.324 -6.312 1 63.28 207 TYR A C 1
ATOM 1613 O O . TYR A 1 207 ? -2.881 7.719 -5.16 1 63.28 207 TYR A O 1
ATOM 1621 N N . ASP A 1 208 ? -4.238 7.375 -6.969 1 59.31 208 ASP A N 1
ATOM 1622 C CA . ASP A 1 208 ? -5.43 7.676 -6.18 1 59.31 208 ASP A CA 1
ATOM 1623 C C . ASP A 1 208 ? -5.965 6.426 -5.488 1 59.31 208 ASP A C 1
ATOM 1625 O O . ASP A 1 208 ? -6.953 5.84 -5.934 1 59.31 208 ASP A O 1
ATOM 1629 N N . TYR A 1 209 ? -5.309 6.125 -4.34 1 63.16 209 TYR A N 1
ATOM 1630 C CA . TYR A 1 209 ? -5.637 4.938 -3.561 1 63.16 209 TYR A CA 1
ATOM 1631 C C . TYR A 1 209 ? -7.02 5.062 -2.932 1 63.16 209 TYR A C 1
ATOM 1633 O O . TYR A 1 209 ? -7.387 6.125 -2.426 1 63.16 209 TYR A O 1
ATOM 1641 N N . TYR A 1 210 ? -7.84 4.059 -2.984 1 60.66 210 TYR A N 1
ATOM 1642 C CA . TYR A 1 210 ? -9.172 3.943 -2.4 1 60.66 210 TYR A CA 1
ATOM 1643 C C . TYR A 1 210 ? -10.055 5.113 -2.816 1 60.66 210 TYR A C 1
ATOM 1645 O O . TYR A 1 210 ? -10.969 5.504 -2.084 1 60.66 210 TYR A O 1
ATOM 1653 N N . GLY A 1 211 ? -9.625 5.805 -3.818 1 72.88 211 GLY A N 1
ATOM 1654 C CA . GLY A 1 211 ? -10.438 6.926 -4.254 1 72.88 211 GLY A CA 1
ATOM 1655 C C . GLY A 1 211 ? -10.445 8.078 -3.273 1 72.88 211 GLY A C 1
ATOM 1656 O O . GLY A 1 211 ? -11.484 8.68 -3.016 1 72.88 211 GLY A O 1
ATOM 1657 N N . GLY A 1 212 ? -9.297 8.328 -2.66 1 83.81 212 GLY A N 1
ATOM 1658 C CA . GLY A 1 212 ? -9.234 9.336 -1.616 1 83.81 212 GLY A CA 1
ATOM 1659 C C . GLY A 1 212 ? -9.328 10.758 -2.152 1 83.81 212 GLY A C 1
ATOM 1660 O O . GLY A 1 212 ? -9.82 11.648 -1.466 1 83.81 212 GLY A O 1
ATOM 1661 N N . ASN A 1 213 ? -8.898 10.961 -3.436 1 88.94 213 ASN A N 1
ATOM 1662 C CA . ASN A 1 213 ? -8.844 12.305 -4.012 1 88.94 213 ASN A CA 1
ATOM 1663 C C . ASN A 1 213 ? -10.234 12.922 -4.125 1 88.94 213 ASN A C 1
ATOM 1665 O O . ASN A 1 213 ? -10.391 14.133 -3.998 1 88.94 213 ASN A O 1
ATOM 1669 N N . VAL A 1 214 ? -11.203 12.133 -4.293 1 88.88 214 VAL A N 1
ATOM 1670 C CA . VAL A 1 214 ? -12.57 12.609 -4.5 1 88.88 214 VAL A CA 1
ATOM 1671 C C . VAL A 1 214 ? -13.047 13.367 -3.264 1 88.88 214 VAL A C 1
ATOM 1673 O O . VAL A 1 214 ? -13.906 14.242 -3.359 1 88.88 214 VAL A O 1
ATOM 1676 N N . ARG A 1 215 ? -12.461 13.094 -2.137 1 93.5 215 ARG A N 1
ATOM 1677 C CA . ARG A 1 215 ? -12.852 13.742 -0.887 1 93.5 215 ARG A CA 1
ATOM 1678 C C . ARG A 1 215 ? -12.617 15.25 -0.95 1 93.5 215 ARG A C 1
ATOM 1680 O O . ARG A 1 215 ? -13.359 16.016 -0.345 1 93.5 215 ARG A O 1
ATOM 1687 N N . TYR A 1 216 ? -11.617 15.672 -1.681 1 95.75 216 TYR A N 1
ATOM 1688 C CA . TYR A 1 216 ? -11.352 17.094 -1.81 1 95.75 216 TYR A CA 1
ATOM 1689 C C . TYR A 1 216 ? -12.445 17.781 -2.613 1 95.75 216 TYR A C 1
ATOM 1691 O O . TYR A 1 216 ? -12.867 18.891 -2.281 1 95.75 216 TYR A O 1
ATOM 1699 N N . LEU A 1 217 ? -12.93 17.156 -3.654 1 95.31 217 LEU A N 1
ATOM 1700 C CA . LEU A 1 217 ? -14.031 17.688 -4.445 1 95.31 217 LEU A CA 1
ATOM 1701 C C . LEU A 1 217 ? -15.32 17.734 -3.629 1 95.31 217 LEU A C 1
ATOM 1703 O O . LEU A 1 217 ? -16.062 18.719 -3.691 1 95.31 217 LEU A O 1
ATOM 1707 N N . GLN A 1 218 ? -15.516 16.703 -2.887 1 94.94 218 GLN A N 1
ATOM 1708 C CA . GLN A 1 218 ? -16.719 16.641 -2.055 1 94.94 218 GLN A CA 1
ATOM 1709 C C . GLN A 1 218 ? -16.688 17.703 -0.965 1 94.94 218 GLN A C 1
ATOM 1711 O O . GLN A 1 218 ? -17.703 18.359 -0.703 1 94.94 218 GLN A O 1
ATOM 1716 N N . LEU A 1 219 ? -15.562 17.891 -0.334 1 98.62 219 LEU A N 1
ATOM 1717 C CA . LEU A 1 219 ? -15.43 18.953 0.663 1 98.62 219 LEU A CA 1
ATOM 1718 C C . LEU A 1 219 ? -15.742 20.312 0.055 1 98.62 219 LEU A C 1
ATOM 1720 O O . LEU A 1 219 ? -16.469 21.109 0.655 1 98.62 219 LEU A O 1
ATOM 1724 N N . GLU A 1 220 ? -15.172 20.578 -1.111 1 98.44 220 GLU A N 1
ATOM 1725 C CA . GLU A 1 220 ? -15.445 21.844 -1.764 1 98.44 220 GLU A CA 1
ATOM 1726 C C . GLU A 1 220 ? -16.938 22.031 -2.025 1 98.44 220 GLU A C 1
ATOM 1728 O O . GLU A 1 220 ? -17.484 23.109 -1.798 1 98.44 220 GLU A O 1
ATOM 1733 N N . GLU A 1 221 ? -17.516 20.969 -2.545 1 97.69 221 GLU A N 1
ATOM 1734 C CA . GLU A 1 221 ? -18.953 21.016 -2.838 1 97.69 221 GLU A CA 1
ATOM 1735 C C . GLU A 1 221 ? -19.75 21.406 -1.6 1 97.69 221 GLU A C 1
ATOM 1737 O O . GLU A 1 221 ? -20.578 22.312 -1.653 1 97.69 221 GLU A O 1
ATOM 1742 N N . TYR A 1 222 ? -19.484 20.781 -0.523 1 98.62 222 TYR A N 1
ATOM 1743 C CA . TYR A 1 222 ? -20.234 21.047 0.697 1 98.62 222 TYR A CA 1
ATOM 1744 C C . TYR A 1 222 ? -19.906 22.438 1.245 1 98.62 222 TYR A C 1
ATOM 1746 O O . TYR A 1 222 ? -20.781 23.109 1.779 1 98.62 222 TYR A O 1
ATOM 1754 N N . LEU A 1 223 ? -18.641 22.844 1.186 1 98.81 223 LEU A N 1
ATOM 1755 C CA . LEU A 1 223 ? -18.266 24.188 1.6 1 98.81 223 LEU A CA 1
ATOM 1756 C C . LEU A 1 223 ? -19 25.234 0.769 1 98.81 223 LEU A C 1
ATOM 1758 O O . LEU A 1 223 ? -19.531 26.203 1.313 1 98.81 223 LEU A O 1
ATOM 1762 N N . ARG A 1 224 ? -19.078 25.016 -0.505 1 98.31 224 ARG A N 1
ATOM 1763 C CA . ARG A 1 224 ? -19.688 25.984 -1.411 1 98.31 224 ARG A CA 1
ATOM 1764 C C . ARG A 1 224 ? -21.203 26.016 -1.254 1 98.31 224 ARG A C 1
ATOM 1766 O O . ARG A 1 224 ? -21.828 27.047 -1.532 1 98.31 224 ARG A O 1
ATOM 1773 N N . GLU A 1 225 ? -21.781 24.906 -0.871 1 97.94 225 GLU A N 1
ATOM 1774 C CA . GLU A 1 225 ? -23.188 24.922 -0.517 1 97.94 225 GLU A CA 1
ATOM 1775 C C . GLU A 1 225 ? -23.469 25.891 0.637 1 97.94 225 GLU A C 1
ATOM 1777 O O . GLU A 1 225 ? -24.531 26.484 0.712 1 97.94 225 GLU A O 1
ATOM 1782 N N . ILE A 1 226 ? -22.516 26.016 1.505 1 98.31 226 ILE A N 1
ATOM 1783 C CA . ILE A 1 226 ? -22.641 26.953 2.629 1 98.31 226 ILE A CA 1
ATOM 1784 C C . ILE A 1 226 ? -22.359 28.375 2.156 1 98.31 226 ILE A C 1
ATOM 1786 O O . ILE A 1 226 ? -23.125 29.297 2.469 1 98.31 226 ILE A O 1
ATOM 1790 N N . ASN A 1 227 ? -21.328 28.531 1.45 1 98.06 227 ASN A N 1
ATOM 1791 C CA . ASN A 1 227 ? -20.906 29.828 0.903 1 98.06 227 ASN A CA 1
ATOM 1792 C C . ASN A 1 227 ? -20.125 29.656 -0.404 1 98.06 227 ASN A C 1
ATOM 1794 O O . ASN A 1 227 ? -19.109 28.969 -0.443 1 98.06 227 ASN A O 1
ATOM 1798 N N . PRO A 1 228 ? -20.516 30.25 -1.479 1 97.62 228 PRO A N 1
ATOM 1799 C CA . PRO A 1 228 ? -19.891 30.047 -2.789 1 97.62 228 PRO A CA 1
ATOM 1800 C C . PRO A 1 228 ? -18.469 30.578 -2.854 1 97.62 228 PRO A C 1
ATOM 1802 O O . PRO A 1 228 ? -17.75 30.344 -3.83 1 97.62 228 PRO A O 1
ATOM 1805 N N . ASN A 1 229 ? -18 31.234 -1.798 1 98.56 229 ASN A N 1
ATOM 1806 C CA . ASN A 1 229 ? -16.672 31.828 -1.777 1 98.56 229 ASN A CA 1
ATOM 1807 C C . ASN A 1 229 ? -15.602 30.797 -1.43 1 98.56 229 ASN A C 1
ATOM 1809 O O . ASN A 1 229 ? -14.406 31.078 -1.519 1 98.56 229 ASN A O 1
ATOM 1813 N N . PHE A 1 230 ? -16.031 29.578 -1.106 1 98.81 230 PHE A N 1
ATOM 1814 C CA . PHE A 1 230 ? -15.078 28.562 -0.714 1 98.81 230 PHE A CA 1
ATOM 1815 C C . PHE A 1 230 ? -14.531 27.828 -1.938 1 98.81 230 PHE A C 1
ATOM 1817 O O . PHE A 1 230 ? -15.273 27.547 -2.885 1 98.81 230 PHE A O 1
ATOM 1824 N N . TYR A 1 231 ? -13.273 27.531 -1.896 1 98.81 231 TYR A N 1
ATOM 1825 C CA . TYR A 1 231 ? -12.586 26.703 -2.881 1 98.81 231 TYR A CA 1
ATOM 1826 C C . TYR A 1 231 ? -11.617 25.734 -2.207 1 98.81 231 TYR A C 1
ATOM 1828 O O . TYR A 1 231 ? -11.102 26.031 -1.123 1 98.81 231 TYR A O 1
ATOM 1836 N N . VAL A 1 232 ? -11.438 24.562 -2.814 1 98.75 232 VAL A N 1
ATOM 1837 C CA . VAL A 1 232 ? -10.469 23.578 -2.34 1 98.75 232 VAL A CA 1
ATOM 1838 C C . VAL A 1 232 ? -9.547 23.172 -3.484 1 98.75 232 VAL A C 1
ATOM 1840 O O . VAL A 1 232 ? -10.008 22.844 -4.582 1 98.75 232 VAL A O 1
ATOM 1843 N N . GLY A 1 233 ? -8.281 23.281 -3.309 1 98.12 233 GLY A N 1
ATOM 1844 C CA . GLY A 1 233 ? -7.262 22.766 -4.203 1 98.12 233 GLY A CA 1
ATOM 1845 C C . GLY A 1 233 ? -6.23 21.906 -3.496 1 98.12 233 GLY A C 1
ATOM 1846 O O . GLY A 1 233 ? -6.379 21.594 -2.311 1 98.12 233 GLY A O 1
ATOM 1847 N N . THR A 1 234 ? -5.305 21.359 -4.281 1 96.81 234 THR A N 1
ATOM 1848 C CA . THR A 1 234 ? -4.305 20.469 -3.695 1 96.81 234 THR A CA 1
ATOM 1849 C C . THR A 1 234 ? -2.938 20.703 -4.332 1 96.81 234 THR A C 1
ATOM 1851 O O . THR A 1 234 ? -2.818 21.453 -5.305 1 96.81 234 THR A O 1
ATOM 1854 N N . VAL A 1 235 ? -1.969 20.078 -3.742 1 94.88 235 VAL A N 1
ATOM 1855 C CA . VAL A 1 235 ? -0.601 20.109 -4.246 1 94.88 235 VAL A CA 1
ATOM 1856 C C . VAL A 1 235 ? -0.461 19.141 -5.418 1 94.88 235 VAL A C 1
ATOM 1858 O O . VAL A 1 235 ? 0.216 19.453 -6.406 1 94.88 235 VAL A O 1
ATOM 1861 N N . ASP A 1 236 ? -1.206 17.953 -5.375 1 91.38 236 ASP A N 1
ATOM 1862 C CA . ASP A 1 236 ? -0.733 16.875 -6.246 1 91.38 236 ASP A CA 1
ATOM 1863 C C . ASP A 1 236 ? -1.884 16.266 -7.051 1 91.38 236 ASP A C 1
ATOM 1865 O O . ASP A 1 236 ? -1.666 15.414 -7.902 1 91.38 236 ASP A O 1
ATOM 1869 N N . MET A 1 237 ? -3.105 16.641 -6.777 1 90.5 237 MET A N 1
ATOM 1870 C CA . MET A 1 237 ? -4.219 16.094 -7.547 1 90.5 237 MET A CA 1
ATOM 1871 C C . MET A 1 237 ? -4.453 16.906 -8.812 1 90.5 237 MET A C 1
ATOM 1873 O O . MET A 1 237 ? -4.641 18.125 -8.75 1 90.5 237 MET A O 1
ATOM 1877 N N . ASP A 1 238 ? -4.543 16.266 -9.867 1 89.5 238 ASP A N 1
ATOM 1878 C CA . ASP A 1 238 ? -4.75 16.922 -11.148 1 89.5 238 ASP A CA 1
ATOM 1879 C C . ASP A 1 238 ? -6.035 17.75 -11.141 1 89.5 238 ASP A C 1
ATOM 1881 O O . ASP A 1 238 ? -7.027 17.359 -10.523 1 89.5 238 ASP A O 1
ATOM 1885 N N . GLU A 1 239 ? -5.996 18.984 -11.828 1 93.38 239 GLU A N 1
ATOM 1886 C CA . GLU A 1 239 ? -7.109 19.922 -12.008 1 93.38 239 GLU A CA 1
ATOM 1887 C C . GLU A 1 239 ? -7.422 20.656 -10.711 1 93.38 239 GLU A C 1
ATOM 1889 O O . GLU A 1 239 ? -8.477 21.281 -10.586 1 93.38 239 GLU A O 1
ATOM 1894 N N . THR A 1 240 ? -6.531 20.547 -9.695 1 95.62 240 THR A N 1
ATOM 1895 C CA . THR A 1 240 ? -6.797 21.234 -8.43 1 95.62 240 THR A CA 1
ATOM 1896 C C . THR A 1 240 ? -5.562 22 -7.965 1 95.62 240 THR A C 1
ATOM 1898 O O . THR A 1 240 ? -5.445 22.344 -6.785 1 95.62 240 THR A O 1
ATOM 1901 N N . TYR A 1 241 ? -4.641 22.297 -8.836 1 96.44 241 TYR A N 1
ATOM 1902 C CA . TYR A 1 241 ? -3.475 23.109 -8.523 1 96.44 241 TYR A CA 1
ATOM 1903 C C . TYR A 1 241 ? -3.863 24.562 -8.344 1 96.44 241 TYR A C 1
ATOM 1905 O O . TYR A 1 241 ? -5.031 24.938 -8.492 1 96.44 241 TYR A O 1
ATOM 1913 N N . ALA A 1 242 ? -2.9 25.375 -7.965 1 96.88 242 ALA A N 1
ATOM 1914 C CA . ALA A 1 242 ? -3.156 26.797 -7.734 1 96.88 242 ALA A CA 1
ATOM 1915 C C . ALA A 1 242 ? -3.791 27.438 -8.961 1 96.88 242 ALA A C 1
ATOM 1917 O O . ALA A 1 242 ? -4.781 28.172 -8.844 1 96.88 242 ALA A O 1
ATOM 1918 N N . GLU A 1 243 ? -3.223 27.156 -10.086 1 97.62 243 GLU A N 1
ATOM 1919 C CA . GLU A 1 243 ? -3.738 27.719 -11.328 1 97.62 243 GLU A CA 1
ATOM 1920 C C . GLU A 1 243 ? -5.16 27.234 -11.602 1 97.62 243 GLU A C 1
ATOM 1922 O O . GLU A 1 243 ? -5.984 27.984 -12.125 1 97.62 243 GLU A O 1
ATOM 1927 N N . ASP A 1 244 ? -5.395 26 -11.297 1 98.06 244 ASP A N 1
ATOM 1928 C CA . ASP A 1 244 ? -6.73 25.453 -11.5 1 98.06 244 ASP A CA 1
ATOM 1929 C C . ASP A 1 244 ? -7.75 26.141 -10.594 1 98.06 244 ASP A C 1
ATOM 1931 O O . ASP A 1 244 ? -8.859 26.469 -11.031 1 98.06 244 ASP A O 1
ATOM 1935 N N . VAL A 1 245 ? -7.395 26.391 -9.352 1 98.44 245 VAL A N 1
ATOM 1936 C CA . VAL A 1 245 ? -8.289 27.047 -8.414 1 98.44 245 VAL A CA 1
ATOM 1937 C C . VAL A 1 245 ? -8.609 28.453 -8.914 1 98.44 245 VAL A C 1
ATOM 1939 O O . VAL A 1 245 ? -9.758 28.906 -8.836 1 98.44 245 VAL A O 1
ATOM 1942 N N . LEU A 1 246 ? -7.641 29.156 -9.422 1 98.44 246 LEU A N 1
ATOM 1943 C CA . LEU A 1 246 ? -7.859 30.484 -10 1 98.44 246 LEU A CA 1
ATOM 1944 C C . LEU A 1 246 ? -8.82 30.406 -11.188 1 98.44 246 LEU A C 1
ATOM 1946 O O . LEU A 1 246 ? -9.68 31.266 -11.344 1 98.44 246 LEU A O 1
ATOM 1950 N N . ASN A 1 247 ? -8.633 29.359 -11.992 1 98.38 247 ASN A N 1
ATOM 1951 C CA . ASN A 1 247 ? -9.562 29.156 -13.094 1 98.38 247 ASN A CA 1
ATOM 1952 C C . ASN A 1 247 ? -10.984 28.891 -12.586 1 98.38 247 ASN A C 1
ATOM 1954 O O . ASN A 1 247 ? -11.953 29.375 -13.18 1 98.38 247 ASN A O 1
ATOM 1958 N N . HIS A 1 248 ? -11.078 28.156 -11.508 1 98.5 248 HIS A N 1
ATOM 1959 C CA . HIS A 1 248 ? -12.391 27.906 -10.914 1 98.5 248 HIS A CA 1
ATOM 1960 C C . HIS A 1 248 ? -13.031 29.203 -10.438 1 98.5 248 HIS A C 1
ATOM 1962 O O . HIS A 1 248 ? -14.234 29.422 -10.633 1 98.5 248 HIS A O 1
ATOM 1968 N N . ILE A 1 249 ? -12.242 30.047 -9.828 1 98.44 249 ILE A N 1
ATOM 1969 C CA . ILE A 1 249 ? -12.695 31.344 -9.336 1 98.44 249 ILE A CA 1
ATOM 1970 C C . ILE A 1 249 ? -13.195 32.188 -10.5 1 98.44 249 ILE A C 1
ATOM 1972 O O . ILE A 1 249 ? -14.227 32.875 -10.383 1 98.44 249 ILE A O 1
ATOM 1976 N N . ALA A 1 250 ? -12.492 32.094 -11.609 1 97.81 250 ALA A N 1
ATOM 1977 C CA . ALA A 1 250 ? -12.852 32.875 -12.789 1 97.81 250 ALA A CA 1
ATOM 1978 C C . ALA A 1 250 ? -14.133 32.344 -13.43 1 97.81 250 ALA A C 1
ATOM 1980 O O . ALA A 1 250 ? -14.758 33.031 -14.234 1 97.81 250 ALA A O 1
ATOM 1981 N N . GLY A 1 251 ? -14.477 31.109 -13.125 1 97.88 251 GLY A N 1
ATOM 1982 C CA . GLY A 1 251 ? -15.703 30.516 -13.648 1 97.88 251 GLY A CA 1
ATOM 1983 C C . GLY A 1 251 ? -15.477 29.609 -14.836 1 97.88 251 GLY A C 1
ATOM 1984 O O . GLY A 1 251 ? -14.469 29.719 -15.531 1 97.88 251 GLY A O 1
ATOM 1985 N N . GLY A 1 252 ? -16.469 28.641 -15 1 97.44 252 GLY A N 1
ATOM 1986 C CA . GLY A 1 252 ? -16.391 27.688 -16.094 1 97.44 252 GLY A CA 1
ATOM 1987 C C . GLY A 1 252 ? -16.75 26.266 -15.68 1 97.44 252 GLY A C 1
ATOM 1988 O O . GLY A 1 252 ? -17.312 26.062 -14.602 1 97.44 252 GLY A O 1
ATOM 1989 N N . THR A 1 253 ? -16.562 25.422 -16.656 1 97.75 253 THR A N 1
ATOM 1990 C CA . THR A 1 253 ? -16.859 24 -16.453 1 97.75 253 THR A CA 1
ATOM 1991 C C . THR A 1 253 ? -15.602 23.172 -16.672 1 97.75 253 THR A C 1
ATOM 1993 O O . THR A 1 253 ? -14.883 23.359 -17.656 1 97.75 253 THR A O 1
ATOM 1996 N N . PHE A 1 254 ? -15.383 22.281 -15.742 1 97.06 254 PHE A N 1
ATOM 1997 C CA . PHE A 1 254 ? -14.133 21.531 -15.75 1 97.06 254 PHE A CA 1
ATOM 1998 C C . PHE A 1 254 ? -14.398 20.047 -15.5 1 97.06 254 PHE A C 1
ATOM 2000 O O . PHE A 1 254 ? -15.297 19.703 -14.734 1 97.06 254 PHE A O 1
ATOM 2007 N N . ASP A 1 255 ? -13.555 19.203 -16.094 1 93.12 255 ASP A N 1
ATOM 2008 C CA . ASP A 1 255 ? -13.625 17.75 -15.93 1 93.12 255 ASP A CA 1
ATOM 2009 C C . ASP A 1 255 ? -12.523 17.25 -14.992 1 93.12 255 ASP A C 1
ATOM 2011 O O . ASP A 1 255 ? -11.352 17.562 -15.18 1 93.12 255 ASP A O 1
ATOM 2015 N N . TYR A 1 256 ? -12.969 16.516 -13.969 1 88.12 256 TYR A N 1
ATOM 2016 C CA . TYR A 1 256 ? -12.055 15.875 -13.023 1 88.12 256 TYR A CA 1
ATOM 2017 C C . TYR A 1 256 ? -11.969 14.375 -13.281 1 88.12 256 TYR A C 1
ATOM 2019 O O . TYR A 1 256 ? -13 13.695 -13.367 1 88.12 256 TYR A O 1
ATOM 2027 N N . GLN A 1 257 ? -10.742 13.898 -13.398 1 76.88 257 GLN A N 1
ATOM 2028 C CA . GLN A 1 257 ? -10.562 12.461 -13.508 1 76.88 257 GLN A CA 1
ATOM 2029 C C . GLN A 1 257 ? -10.414 11.812 -12.141 1 76.88 257 GLN A C 1
ATOM 2031 O O . GLN A 1 257 ? -9.492 12.125 -11.391 1 76.88 257 GLN A O 1
ATOM 2036 N N . ILE A 1 258 ? -11.32 10.953 -11.781 1 71.75 258 ILE A N 1
ATOM 2037 C CA . ILE A 1 258 ? -11.297 10.18 -10.547 1 71.75 258 ILE A CA 1
ATOM 2038 C C . ILE A 1 258 ? -11.242 8.688 -10.867 1 71.75 258 ILE A C 1
ATOM 2040 O O . ILE A 1 258 ? -12.281 8.055 -11.07 1 71.75 258 ILE A O 1
ATOM 2044 N N . GLY A 1 259 ? -10 8.125 -10.703 1 61.75 259 GLY A N 1
ATOM 2045 C CA . GLY A 1 259 ? -9.852 6.781 -11.242 1 61.75 259 GLY A CA 1
ATOM 2046 C C . GLY A 1 259 ? -10.234 6.68 -12.703 1 61.75 259 GLY A C 1
ATOM 2047 O O . GLY A 1 259 ? -9.742 7.449 -13.531 1 61.75 259 GLY A O 1
ATOM 2048 N N . ASP A 1 260 ? -11.219 5.828 -12.969 1 57.59 260 ASP A N 1
ATOM 2049 C CA . ASP A 1 260 ? -11.609 5.598 -14.352 1 57.59 260 ASP A CA 1
ATOM 2050 C C . ASP A 1 260 ? -12.852 6.41 -14.719 1 57.59 260 ASP A C 1
ATOM 2052 O O . ASP A 1 260 ? -13.383 6.281 -15.828 1 57.59 260 ASP A O 1
ATOM 2056 N N . VAL A 1 261 ? -13.312 7.293 -13.836 1 64.81 261 VAL A N 1
ATOM 2057 C CA . VAL A 1 261 ? -14.523 8.062 -14.078 1 64.81 261 VAL A CA 1
ATOM 2058 C C . VAL A 1 261 ? -14.18 9.547 -14.188 1 64.81 261 VAL A C 1
ATOM 2060 O O . VAL A 1 261 ? -13.203 10.008 -13.602 1 64.81 261 VAL A O 1
ATOM 2063 N N . THR A 1 262 ? -14.961 10.203 -15.023 1 79.88 262 THR A N 1
ATOM 2064 C CA . THR A 1 262 ? -14.828 11.648 -15.164 1 79.88 262 THR A CA 1
ATOM 2065 C C . THR A 1 262 ? -15.984 12.367 -14.469 1 79.88 262 THR A C 1
ATOM 2067 O O . THR A 1 262 ? -17.141 12.008 -14.648 1 79.88 262 THR A O 1
ATOM 2070 N N . LYS A 1 263 ? -15.75 13.281 -13.617 1 82.69 263 LYS A N 1
ATOM 2071 C CA . LYS A 1 263 ? -16.734 14.148 -12.977 1 82.69 263 LYS A CA 1
ATOM 2072 C C . LYS A 1 263 ? -16.641 15.578 -13.516 1 82.69 263 LYS A C 1
ATOM 2074 O O . LYS A 1 263 ? -15.547 16.156 -13.578 1 82.69 263 LYS A O 1
ATOM 2079 N N . THR A 1 264 ? -17.781 16.141 -13.898 1 93.12 264 THR A N 1
ATOM 2080 C CA . THR A 1 264 ? -17.828 17.5 -14.406 1 93.12 264 THR A CA 1
ATOM 2081 C C . THR A 1 264 ? -18.375 18.453 -13.352 1 93.12 264 THR A C 1
ATOM 2083 O O . THR A 1 264 ? -19.422 18.188 -12.75 1 93.12 264 THR A O 1
ATOM 2086 N N . ILE A 1 265 ? -17.656 19.594 -13.094 1 94.94 265 ILE A N 1
ATOM 2087 C CA . ILE A 1 265 ? -18.094 20.594 -12.125 1 94.94 265 ILE A CA 1
ATOM 2088 C C . ILE A 1 265 ? -18.078 21.984 -12.758 1 94.94 265 ILE A C 1
ATOM 2090 O O . ILE A 1 265 ? -17.125 22.344 -13.453 1 94.94 265 ILE A O 1
ATOM 2094 N N . SER A 1 266 ? -19.141 22.688 -12.555 1 96.56 266 SER A N 1
ATOM 2095 C CA . SER A 1 266 ? -19.234 24.062 -13.039 1 96.56 266 SER A CA 1
ATOM 2096 C C . SER A 1 266 ? -19.125 25.062 -11.883 1 96.56 266 SER A C 1
ATOM 2098 O O . SER A 1 266 ? -19.703 24.844 -10.82 1 96.56 266 SER A O 1
ATOM 2100 N N . TYR A 1 267 ? -18.359 26.078 -12.141 1 97.5 267 TYR A N 1
ATOM 2101 C CA . TYR A 1 267 ? -18.172 27.172 -11.188 1 97.5 267 TYR A CA 1
ATOM 2102 C C . TYR A 1 267 ? -18.719 28.484 -11.734 1 97.5 267 TYR A C 1
ATOM 2104 O O . TYR A 1 267 ? -18.438 28.844 -12.883 1 97.5 267 TYR A O 1
ATOM 2112 N N . PRO A 1 268 ? -19.516 29.203 -11 1 97.19 268 PRO A N 1
ATOM 2113 C CA . PRO A 1 268 ? -19.812 30.578 -11.383 1 97.19 268 PRO A CA 1
ATOM 2114 C C . PRO A 1 268 ? -18.609 31.516 -11.188 1 97.19 268 PRO A C 1
ATOM 2116 O O . PRO A 1 268 ? -17.766 31.25 -10.328 1 97.19 268 PRO A O 1
ATOM 2119 N N . GLU A 1 269 ? -18.641 32.562 -11.938 1 97.75 269 GLU A N 1
ATOM 2120 C CA . GLU A 1 269 ? -17.594 33.594 -11.758 1 97.75 269 GLU A CA 1
ATOM 2121 C C . GLU A 1 269 ? -17.688 34.219 -10.375 1 97.75 269 GLU A C 1
ATOM 2123 O O . GLU A 1 269 ? -18.766 34.562 -9.914 1 97.75 269 GLU A O 1
ATOM 2128 N N . ASN A 1 270 ? -16.594 34.281 -9.719 1 98.06 270 ASN A N 1
ATOM 2129 C CA . ASN A 1 270 ? -16.438 35 -8.453 1 98.06 270 ASN A CA 1
ATOM 2130 C C . ASN A 1 270 ? -15.617 36.281 -8.625 1 98.06 270 ASN A C 1
ATOM 2132 O O . ASN A 1 270 ? -14.422 36.219 -8.914 1 98.06 270 ASN A O 1
ATOM 2136 N N . ALA A 1 271 ? -16.156 37.406 -8.367 1 96.25 271 ALA A N 1
ATOM 2137 C CA . ALA A 1 271 ? -15.523 38.688 -8.664 1 96.25 271 ALA A CA 1
ATOM 2138 C C . ALA A 1 271 ? -14.828 39.281 -7.43 1 96.25 271 ALA A C 1
ATOM 2140 O O . ALA A 1 271 ? -14.312 40.375 -7.461 1 96.25 271 ALA A O 1
ATOM 2141 N N . SER A 1 272 ? -14.852 38.5 -6.375 1 97.12 272 SER A N 1
ATOM 2142 C CA . SER A 1 272 ? -14.188 39 -5.168 1 97.12 272 SER A CA 1
ATOM 2143 C C . SER A 1 272 ? -12.727 39.344 -5.441 1 97.12 272 SER A C 1
ATOM 2145 O O . SER A 1 272 ? -12.055 38.656 -6.211 1 97.12 272 SER A O 1
ATOM 2147 N N . LYS A 1 273 ? -12.242 40.375 -4.742 1 97.5 273 LYS A N 1
ATOM 2148 C CA . LYS A 1 273 ? -10.875 40.875 -4.934 1 97.5 273 LYS A CA 1
ATOM 2149 C C . LYS A 1 273 ? -10 40.531 -3.723 1 97.5 273 LYS A C 1
ATOM 2151 O O . LYS A 1 273 ? -8.844 40.969 -3.654 1 97.5 273 LYS A O 1
ATOM 2156 N N . LYS A 1 274 ? -10.539 39.844 -2.777 1 98.31 274 LYS A N 1
ATOM 2157 C CA . LYS A 1 274 ? -9.812 39.438 -1.58 1 98.31 274 LYS A CA 1
ATOM 2158 C C . LYS A 1 274 ? -9.867 37.938 -1.387 1 98.31 274 LYS A C 1
ATOM 2160 O O . LYS A 1 274 ? -10.875 37.312 -1.706 1 98.31 274 LYS A O 1
ATOM 2165 N N . ALA A 1 275 ? -8.805 37.438 -0.867 1 98.31 275 ALA A N 1
ATOM 2166 C CA . ALA A 1 275 ? -8.773 36 -0.594 1 98.31 275 ALA A CA 1
ATOM 2167 C C . ALA A 1 275 ? -7.938 35.688 0.648 1 98.31 275 ALA A C 1
ATOM 2169 O O . ALA A 1 275 ? -7.004 36.438 0.972 1 98.31 275 ALA A O 1
ATOM 2170 N N . GLN A 1 276 ? -8.297 34.719 1.352 1 97.62 276 GLN A N 1
ATOM 2171 C CA . GLN A 1 276 ? -7.516 34.094 2.416 1 97.62 276 GLN A CA 1
ATOM 2172 C C . GLN A 1 276 ? -7.238 32.625 2.119 1 97.62 276 GLN A C 1
ATOM 2174 O O . GLN A 1 276 ? -8.148 31.891 1.758 1 97.62 276 GLN A O 1
ATOM 2179 N N . LEU A 1 277 ? -5.957 32.25 2.268 1 98.19 277 LEU A N 1
ATOM 2180 C CA . LEU A 1 277 ? -5.562 30.875 2.066 1 98.19 277 LEU A CA 1
ATOM 2181 C C . LEU A 1 277 ? -5.469 30.141 3.396 1 98.19 277 LEU A C 1
ATOM 2183 O O . LEU A 1 277 ? -4.98 30.688 4.387 1 98.19 277 LEU A O 1
ATOM 2187 N N . PHE A 1 278 ? -6.016 28.953 3.434 1 97.25 278 PHE A N 1
ATOM 2188 C CA . PHE A 1 278 ? -5.926 28.094 4.609 1 97.25 278 PHE A CA 1
ATOM 2189 C C . PHE A 1 278 ? -5.352 26.734 4.238 1 97.25 278 PHE A C 1
ATOM 2191 O O . PHE A 1 278 ? -5.473 26.281 3.094 1 97.25 278 PHE A O 1
ATOM 2198 N N . VAL A 1 279 ? -4.789 26.047 5.281 1 96.12 279 VAL A N 1
ATOM 2199 C CA . VAL A 1 279 ? -4.195 24.734 5.117 1 96.12 279 VAL A CA 1
ATOM 2200 C C . VAL A 1 279 ? -5.254 23.656 5.355 1 96.12 279 VAL A C 1
ATOM 2202 O O . VAL A 1 279 ? -6.02 23.734 6.316 1 96.12 279 VAL A O 1
ATOM 2205 N N . LEU A 1 280 ? -5.332 22.703 4.391 1 98.19 280 LEU A N 1
ATOM 2206 C CA . LEU A 1 280 ? -6.203 21.547 4.52 1 98.19 280 LEU A CA 1
ATOM 2207 C C . LEU A 1 280 ? -5.387 20.281 4.719 1 98.19 280 LEU A C 1
ATOM 2209 O O . LEU A 1 280 ? -5.613 19.281 4.031 1 98.19 280 LEU A O 1
ATOM 2213 N N . MET A 1 281 ? -4.293 20.344 5.43 1 96.88 281 MET A N 1
ATOM 2214 C CA . MET A 1 281 ? -3.441 19.234 5.867 1 96.88 281 MET A CA 1
ATOM 2215 C C . MET A 1 281 ? -3.344 19.188 7.387 1 96.88 281 MET A C 1
ATOM 2217 O O . MET A 1 281 ? -3.643 20.172 8.062 1 96.88 281 MET A O 1
ATOM 2221 N N . SER A 1 282 ? -2.969 18.078 7.953 1 96 282 SER A N 1
ATOM 2222 C CA . SER A 1 282 ? -2.93 17.906 9.398 1 96 282 SER A CA 1
ATOM 2223 C C . SER A 1 282 ? -2.004 18.938 10.047 1 96 282 SER A C 1
ATOM 2225 O O . SER A 1 282 ? -2.285 19.422 11.141 1 96 282 SER A O 1
ATOM 2227 N N . ILE A 1 283 ? -0.934 19.25 9.312 1 92.81 283 ILE A N 1
ATOM 2228 C CA . ILE A 1 283 ? 0.03 20.203 9.852 1 92.81 283 ILE A CA 1
ATOM 2229 C C . ILE A 1 283 ? 0.361 21.25 8.789 1 92.81 283 ILE A C 1
ATOM 2231 O O . ILE A 1 283 ? 0.081 21.047 7.605 1 92.81 283 ILE A O 1
ATOM 2235 N N . ALA A 1 284 ? 0.899 22.391 9.281 1 91.12 284 ALA A N 1
ATOM 2236 C CA . ALA A 1 284 ? 1.489 23.375 8.391 1 91.12 284 ALA A CA 1
ATOM 2237 C C . ALA A 1 284 ? 2.994 23.172 8.25 1 91.12 284 ALA A C 1
ATOM 2239 O O . ALA A 1 284 ? 3.779 23.703 9.031 1 91.12 284 ALA A O 1
ATOM 2240 N N . GLY A 1 285 ? 3.365 22.359 7.285 1 88.56 285 GLY A N 1
ATOM 2241 C CA . GLY A 1 285 ? 4.773 22.078 7.039 1 88.56 285 GLY A CA 1
ATOM 2242 C C . GLY A 1 285 ? 5.312 22.781 5.809 1 88.56 285 GLY A C 1
ATOM 2243 O O . GLY A 1 285 ? 5.039 23.953 5.59 1 88.56 285 GLY A O 1
ATOM 2244 N N . ASP A 1 286 ? 6.086 22.094 5.086 1 87.31 286 ASP A N 1
ATOM 2245 C CA . ASP A 1 286 ? 6.789 22.656 3.928 1 87.31 286 ASP A CA 1
ATOM 2246 C C . ASP A 1 286 ? 5.801 23.141 2.869 1 87.31 286 ASP A C 1
ATOM 2248 O O . ASP A 1 286 ? 5.926 24.266 2.371 1 87.31 286 ASP A O 1
ATOM 2252 N N . HIS A 1 287 ? 4.859 22.312 2.514 1 92.44 287 HIS A N 1
ATOM 2253 C CA . HIS A 1 287 ? 3.889 22.688 1.49 1 92.44 287 HIS A CA 1
ATOM 2254 C C . HIS A 1 287 ? 3.117 23.938 1.892 1 92.44 287 HIS A C 1
ATOM 2256 O O . HIS A 1 287 ? 2.842 24.812 1.053 1 92.44 287 HIS A O 1
ATOM 2262 N N . ALA A 1 288 ? 2.77 24.078 3.131 1 92.94 288 ALA A N 1
ATOM 2263 C CA . ALA A 1 288 ? 2.043 25.25 3.617 1 92.94 288 ALA A CA 1
ATOM 2264 C C . ALA A 1 288 ? 2.904 26.5 3.521 1 92.94 288 ALA A C 1
ATOM 2266 O O . ALA A 1 288 ? 2.43 27.547 3.088 1 92.94 288 ALA A O 1
ATOM 2267 N N . HIS A 1 289 ? 4.113 26.359 3.83 1 90.5 289 HIS A N 1
ATOM 2268 C CA . HIS A 1 289 ? 4.969 27.547 3.926 1 90.5 289 HIS A CA 1
ATOM 2269 C C . HIS A 1 289 ? 5.59 27.875 2.574 1 90.5 289 HIS A C 1
ATOM 2271 O O . HIS A 1 289 ? 5.777 29.062 2.25 1 90.5 289 HIS A O 1
ATOM 2277 N N . ASN A 1 290 ? 5.855 26.859 1.771 1 92.19 290 ASN A N 1
ATOM 2278 C CA . ASN A 1 290 ? 6.535 27.109 0.503 1 92.19 290 ASN A CA 1
ATOM 2279 C C . ASN A 1 290 ? 5.555 27.109 -0.666 1 92.19 290 ASN A C 1
ATOM 2281 O O . ASN A 1 290 ? 5.512 28.078 -1.439 1 92.19 290 ASN A O 1
ATOM 2285 N N . ASP A 1 291 ? 4.727 26.141 -0.789 1 95.69 291 ASP A N 1
ATOM 2286 C CA . ASP A 1 291 ? 3.818 26.047 -1.93 1 95.69 291 ASP A CA 1
ATOM 2287 C C . ASP A 1 291 ? 2.633 26.984 -1.766 1 95.69 291 ASP A C 1
ATOM 2289 O O . ASP A 1 291 ? 2.09 27.484 -2.752 1 95.69 291 ASP A O 1
ATOM 2293 N N . MET A 1 292 ? 2.277 27.281 -0.537 1 96.94 292 MET A N 1
ATOM 2294 C CA . MET A 1 292 ? 1.075 28.078 -0.336 1 96.94 292 MET A CA 1
ATOM 2295 C C . MET A 1 292 ? 1.434 29.531 -0.013 1 96.94 292 MET A C 1
ATOM 2297 O O . MET A 1 292 ? 0.981 30.453 -0.691 1 96.94 292 MET A O 1
ATOM 2301 N N . ALA A 1 293 ? 2.326 29.812 0.911 1 95.75 293 ALA A N 1
ATOM 2302 C CA . ALA A 1 293 ? 2.359 31.125 1.566 1 95.75 293 ALA A CA 1
ATOM 2303 C C . ALA A 1 293 ? 3.611 31.906 1.173 1 95.75 293 ALA A C 1
ATOM 2305 O O . ALA A 1 293 ? 3.762 33.062 1.535 1 95.75 293 ALA A O 1
ATOM 2306 N N . ASP A 1 294 ? 4.527 31.281 0.415 1 94.69 294 ASP A N 1
ATOM 2307 C CA . ASP A 1 294 ? 5.816 31.906 0.164 1 94.69 294 ASP A CA 1
ATOM 2308 C C . ASP A 1 294 ? 5.672 33.094 -0.777 1 94.69 294 ASP A C 1
ATOM 2310 O O . ASP A 1 294 ? 5.391 32.938 -1.966 1 94.69 294 ASP A O 1
ATOM 2314 N N . ASP A 1 295 ? 5.973 34.25 -0.321 1 94.56 295 ASP A N 1
ATOM 2315 C CA . ASP A 1 295 ? 5.836 35.469 -1.134 1 94.56 295 ASP A CA 1
ATOM 2316 C C . ASP A 1 295 ? 7.031 35.625 -2.07 1 94.56 295 ASP A C 1
ATOM 2318 O O . ASP A 1 295 ? 6.984 36.438 -3.006 1 94.56 295 ASP A O 1
ATOM 2322 N N . GLU A 1 296 ? 8.031 34.844 -1.905 1 96.75 296 GLU A N 1
ATOM 2323 C CA . GLU A 1 296 ? 9.219 34.938 -2.746 1 96.75 296 GLU A CA 1
ATOM 2324 C C . GLU A 1 296 ? 9.172 33.938 -3.895 1 96.75 296 GLU A C 1
ATOM 2326 O O . GLU A 1 296 ? 9.992 33.969 -4.812 1 96.75 296 GLU A O 1
ATOM 2331 N N . ASP A 1 297 ? 8.266 33 -3.824 1 96.75 297 ASP A N 1
ATOM 2332 C CA . ASP A 1 297 ? 8.094 32 -4.871 1 96.75 297 ASP A CA 1
ATOM 2333 C C . ASP A 1 297 ? 6.926 32.344 -5.789 1 96.75 297 ASP A C 1
ATOM 2335 O O . ASP A 1 297 ? 5.766 32.281 -5.387 1 96.75 297 ASP A O 1
ATOM 2339 N N . ASP A 1 298 ? 7.16 32.562 -7.023 1 96.88 298 ASP A N 1
ATOM 2340 C CA . ASP A 1 298 ? 6.145 33 -7.977 1 96.88 298 ASP A CA 1
ATOM 2341 C C . ASP A 1 298 ? 5.113 31.891 -8.227 1 96.88 298 ASP A C 1
ATOM 2343 O O . ASP A 1 298 ? 4.016 32.156 -8.719 1 96.88 298 ASP A O 1
ATOM 2347 N N . GLU A 1 299 ? 5.48 30.688 -7.77 1 96.56 299 GLU A N 1
ATOM 2348 C CA . GLU A 1 299 ? 4.586 29.562 -8.039 1 96.56 299 GLU A CA 1
ATOM 2349 C C . GLU A 1 299 ? 3.746 29.219 -6.809 1 96.56 299 GLU A C 1
ATOM 2351 O O . GLU A 1 299 ? 2.869 28.359 -6.871 1 96.56 299 GLU A O 1
ATOM 2356 N N . SER A 1 300 ? 4.035 29.984 -5.746 1 97.88 300 SER A N 1
ATOM 2357 C CA . SER A 1 300 ? 3.209 29.75 -4.566 1 97.88 300 SER A CA 1
ATOM 2358 C C . SER A 1 300 ? 1.774 30.219 -4.797 1 97.88 300 SER A C 1
ATOM 2360 O O . SER A 1 300 ? 1.526 31.094 -5.625 1 97.88 300 SER A O 1
ATOM 2362 N N . TRP A 1 301 ? 0.794 29.703 -4.066 1 98.56 301 TRP A N 1
ATOM 2363 C CA . TRP A 1 301 ? -0.597 30.125 -4.16 1 98.56 301 TRP A CA 1
ATOM 2364 C C . TRP A 1 301 ? -0.725 31.625 -3.859 1 98.56 301 TRP A C 1
ATOM 2366 O O . TRP A 1 301 ? -1.418 32.344 -4.574 1 98.56 301 TRP A O 1
ATOM 2376 N N . PHE A 1 302 ? -0.054 32.062 -2.791 1 98.19 302 PHE A N 1
ATOM 2377 C CA . PHE A 1 302 ? -0.057 33.469 -2.383 1 98.19 302 PHE A CA 1
ATOM 2378 C C . PHE A 1 302 ? 0.348 34.375 -3.541 1 98.19 302 PHE A C 1
ATOM 2380 O O . PHE A 1 302 ? -0.37 35.312 -3.881 1 98.19 302 PHE A O 1
ATOM 2387 N N . SER A 1 303 ? 1.418 34.062 -4.188 1 98.19 303 SER A N 1
ATOM 2388 C CA . SER A 1 303 ? 1.952 34.875 -5.262 1 98.19 303 SER A CA 1
ATOM 2389 C C . SER A 1 303 ? 1.063 34.812 -6.5 1 98.19 303 SER A C 1
ATOM 2391 O O . SER A 1 303 ? 0.8 35.844 -7.133 1 98.19 303 SER A O 1
ATOM 2393 N N . MET A 1 304 ? 0.581 33.656 -6.816 1 98.44 304 MET A N 1
ATOM 2394 C CA . MET A 1 304 ? -0.243 33.5 -8.008 1 98.44 304 MET A CA 1
ATOM 2395 C C . MET A 1 304 ? -1.569 34.219 -7.863 1 98.44 304 MET A C 1
ATOM 2397 O O . MET A 1 304 ? -2.033 34.875 -8.805 1 98.44 304 MET A O 1
ATOM 2401 N N . PHE A 1 305 ? -2.182 34.188 -6.711 1 98.5 305 PHE A N 1
ATOM 2402 C CA . PHE A 1 305 ? -3.441 34.875 -6.469 1 98.5 305 PHE A CA 1
ATOM 2403 C C . PHE A 1 305 ? -3.254 36.406 -6.547 1 98.5 305 PHE A C 1
ATOM 2405 O O . PHE A 1 305 ? -4.059 37.094 -7.168 1 98.5 305 PHE A O 1
ATOM 2412 N N . ASN A 1 306 ? -2.209 36.844 -5.91 1 98.25 306 ASN A N 1
ATOM 2413 C CA . ASN A 1 306 ? -1.944 38.281 -5.945 1 98.25 306 ASN A CA 1
ATOM 2414 C C . ASN A 1 306 ? -1.634 38.75 -7.359 1 98.25 306 ASN A C 1
ATOM 2416 O O . ASN A 1 306 ? -2.092 39.812 -7.773 1 98.25 306 ASN A O 1
ATOM 2420 N N . ALA A 1 307 ? -0.905 37.938 -8.078 1 97.94 307 ALA A N 1
ATOM 2421 C CA . ALA A 1 307 ? -0.594 38.281 -9.469 1 97.94 307 ALA A CA 1
ATOM 2422 C C . ALA A 1 307 ? -1.86 38.344 -10.312 1 97.94 307 ALA A C 1
ATOM 2424 O O . ALA A 1 307 ? -1.93 39.094 -11.289 1 97.94 307 ALA A O 1
ATOM 2425 N N . ALA A 1 308 ? -2.848 37.594 -9.914 1 97.44 308 ALA A N 1
ATOM 2426 C CA . ALA A 1 308 ? -4.117 37.531 -10.641 1 97.44 308 ALA A CA 1
ATOM 2427 C C . ALA A 1 308 ? -5.02 38.688 -10.227 1 97.44 308 ALA A C 1
ATOM 2429 O O . ALA A 1 308 ? -6.152 38.812 -10.703 1 97.44 308 ALA A O 1
ATOM 2430 N N . GLY A 1 309 ? -4.555 39.531 -9.297 1 97.5 309 GLY A N 1
ATOM 2431 C CA . GLY A 1 309 ? -5.301 40.719 -8.914 1 97.5 309 GLY A CA 1
ATOM 2432 C C . GLY A 1 309 ? -6.215 40.469 -7.727 1 97.5 309 GLY A C 1
ATOM 2433 O O . GLY A 1 309 ? -7.117 41.281 -7.465 1 97.5 309 GLY A O 1
ATOM 2434 N N . ILE A 1 310 ? -6.07 39.406 -7.035 1 98.31 310 ILE A N 1
ATOM 2435 C CA . ILE A 1 310 ? -6.809 39.094 -5.812 1 98.31 310 ILE A CA 1
ATOM 2436 C C . ILE A 1 310 ? -5.91 39.344 -4.602 1 98.31 310 ILE A C 1
ATOM 2438 O O . ILE A 1 310 ? -4.922 38.625 -4.402 1 98.31 310 ILE A O 1
ATOM 2442 N N . GLU A 1 311 ? -6.207 40.375 -3.812 1 98.44 311 GLU A N 1
ATOM 2443 C CA . GLU A 1 311 ? -5.445 40.625 -2.594 1 98.44 311 GLU A CA 1
ATOM 2444 C C . GLU A 1 311 ? -5.531 39.438 -1.638 1 98.44 311 GLU A C 1
ATOM 2446 O O . GLU A 1 311 ? -6.582 39.188 -1.041 1 98.44 311 GLU A O 1
ATOM 2451 N N . THR A 1 312 ? -4.426 38.75 -1.467 1 97.81 312 THR A N 1
ATOM 2452 C CA . THR A 1 312 ? -4.469 37.438 -0.801 1 97.81 312 THR A CA 1
ATOM 24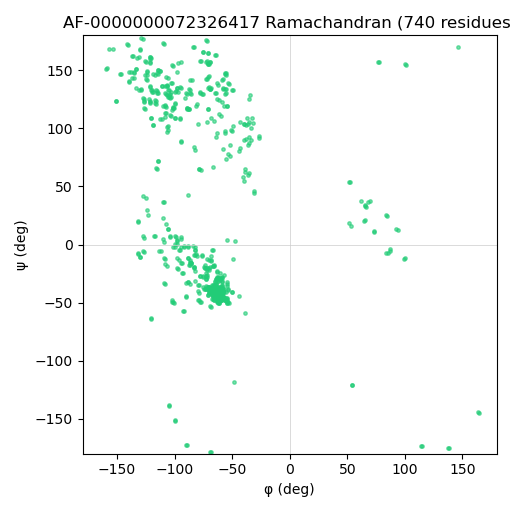53 C C . THR A 1 312 ? -3.586 37.438 0.443 1 97.81 312 THR A C 1
ATOM 2455 O O . THR A 1 312 ? -2.471 37.969 0.417 1 97.81 312 THR A O 1
ATOM 2458 N N . ALA A 1 313 ? -4.129 36.875 1.516 1 95.38 313 ALA A N 1
ATOM 2459 C CA . ALA A 1 313 ? -3.377 36.594 2.736 1 95.38 313 ALA A CA 1
ATOM 2460 C C . ALA A 1 313 ? -3.24 35.094 2.963 1 95.38 313 ALA A C 1
ATOM 2462 O O . ALA A 1 313 ? -4.129 34.312 2.592 1 95.38 313 ALA A O 1
ATOM 2463 N N . ALA A 1 314 ? -2.148 34.688 3.576 1 93.81 314 ALA A N 1
ATOM 2464 C CA . ALA A 1 314 ? -1.904 33.281 3.865 1 93.81 314 ALA A CA 1
ATOM 2465 C C . ALA A 1 314 ? -1.602 33.062 5.344 1 93.81 314 ALA A C 1
ATOM 2467 O O . ALA A 1 314 ? -1.482 31.922 5.805 1 93.81 314 ALA A O 1
ATOM 2468 N N . TYR A 1 315 ? -1.48 34.094 6.098 1 86.5 315 TYR A N 1
ATOM 2469 C CA . TYR A 1 315 ? -1.188 34.062 7.527 1 86.5 315 TYR A CA 1
ATOM 2470 C C . TYR A 1 315 ? -2.334 34.656 8.336 1 86.5 315 TYR A C 1
ATOM 2472 O O . TYR A 1 315 ? -2.998 35.594 7.887 1 86.5 315 TYR A O 1
ATOM 2480 N N . GLU A 1 316 ? -2.432 34 9.484 1 83.12 316 GLU A N 1
ATOM 2481 C CA . GLU A 1 316 ? -3.406 34.5 10.445 1 83.12 316 GLU A CA 1
ATOM 2482 C C . GLU A 1 316 ? -2.719 35.219 11.609 1 83.12 316 GLU A C 1
ATOM 2484 O O . GLU A 1 316 ? -1.66 34.812 12.07 1 83.12 316 GLU A O 1
ATOM 2489 N N . THR A 1 317 ? -3.412 36.281 12.023 1 75.5 317 THR A N 1
ATOM 2490 C CA . THR A 1 317 ? -2.822 37.062 13.117 1 75.5 317 THR A CA 1
ATOM 2491 C C . THR A 1 317 ? -3.588 36.812 14.414 1 75.5 317 THR A C 1
ATOM 2493 O O . THR A 1 317 ? -3.059 37.062 15.508 1 75.5 317 THR A O 1
ATOM 2496 N N . ASN A 1 318 ? -4.793 36.312 14.336 1 73.12 318 ASN A N 1
ATOM 2497 C CA . ASN A 1 318 ? -5.613 36.188 15.539 1 73.12 318 ASN A CA 1
ATOM 2498 C C . ASN A 1 318 ? -6.086 34.75 15.734 1 73.12 318 ASN A C 1
ATOM 2500 O O . ASN A 1 318 ? -7.238 34.531 16.109 1 73.12 318 ASN A O 1
ATOM 2504 N N . TYR A 1 319 ? -5.219 33.906 15.469 1 81.06 319 TYR A N 1
ATOM 2505 C CA . TYR A 1 319 ? -5.598 32.5 15.703 1 81.06 319 TYR A CA 1
ATOM 2506 C C . TYR A 1 319 ? -5.434 32.125 17.172 1 81.06 319 TYR A C 1
ATOM 2508 O O . TYR A 1 319 ? -4.32 32.156 17.703 1 81.06 319 TYR A O 1
ATOM 2516 N N . THR A 1 320 ? -6.516 31.734 17.828 1 77.88 320 THR A N 1
ATOM 2517 C CA . THR A 1 320 ? -6.578 31.641 19.281 1 77.88 320 THR A CA 1
ATOM 2518 C C . THR A 1 320 ? -6.043 30.281 19.75 1 77.88 320 THR A C 1
ATOM 2520 O O . THR A 1 320 ? -5.699 30.125 20.922 1 77.88 320 THR A O 1
ATOM 2523 N N . GLU A 1 321 ? -5.898 29.266 18.891 1 80.12 321 GLU A N 1
ATOM 2524 C CA . GLU A 1 321 ? -5.484 27.938 19.328 1 80.12 321 GLU A CA 1
ATOM 2525 C C . GLU A 1 321 ? -4.051 27.641 18.906 1 80.12 321 GLU A C 1
ATOM 2527 O O . GLU A 1 321 ? -3.672 26.469 18.766 1 80.12 321 GLU A O 1
ATOM 2532 N N . ALA A 1 322 ? -3.373 28.609 18.594 1 75.94 322 ALA A N 1
ATOM 2533 C CA . ALA A 1 322 ? -2.002 28.422 18.125 1 75.94 322 ALA A CA 1
ATOM 2534 C C . ALA A 1 322 ? -1.17 27.672 19.156 1 75.94 322 ALA A C 1
ATOM 2536 O O . ALA A 1 322 ? -1.212 27.984 20.344 1 75.94 322 ALA A O 1
ATOM 2537 N N . CYS A 1 323 ? -0.683 26.5 18.719 1 67.56 323 CYS A N 1
ATOM 2538 C CA . CYS A 1 323 ? 0.086 25.656 19.625 1 67.56 323 CYS A CA 1
ATOM 2539 C C . CYS A 1 323 ? 1.547 26.094 19.672 1 67.56 323 CYS A C 1
ATOM 2541 O O . CYS A 1 323 ? 2.312 25.625 20.516 1 67.56 323 CYS A O 1
ATOM 2543 N N . TRP A 1 324 ? 1.962 26.844 18.625 1 60.16 324 TRP A N 1
ATOM 2544 C CA . TRP A 1 324 ? 3.402 27.016 18.484 1 60.16 324 TRP A CA 1
ATOM 2545 C C . TRP A 1 324 ? 3.971 27.875 19.609 1 60.16 324 TRP A C 1
ATOM 2547 O O . TRP A 1 324 ? 3.328 28.828 20.062 1 60.16 324 TRP A O 1
ATOM 2557 N N . LYS A 1 325 ? 4.711 27.031 20.438 1 54.97 325 LYS A N 1
ATOM 2558 C CA . LYS A 1 325 ? 5.477 27.672 21.5 1 54.97 325 LYS A CA 1
ATOM 2559 C C . LYS A 1 325 ? 6.293 28.844 20.953 1 54.97 325 LYS A C 1
ATOM 2561 O O . LYS A 1 325 ? 6.152 29.219 19.797 1 54.97 325 LYS A O 1
ATOM 2566 N N . LYS A 1 326 ? 7.688 28.594 21.156 1 48.38 326 LYS A N 1
ATOM 2567 C CA . LYS A 1 326 ? 8.898 29.406 21.312 1 48.38 326 LYS A CA 1
ATOM 2568 C C . LYS A 1 326 ? 9.445 29.844 19.953 1 48.38 326 LYS A C 1
ATOM 2570 O O . LYS A 1 326 ? 10.328 30.703 19.891 1 48.38 326 LYS A O 1
ATOM 2575 N N . TYR A 1 327 ? 9.109 29.109 18.875 1 46.28 327 TYR A N 1
ATOM 2576 C CA . TYR A 1 327 ? 10.07 29.281 17.797 1 46.28 327 TYR A CA 1
ATOM 2577 C C . TYR A 1 327 ? 9.703 30.484 16.938 1 46.28 327 TYR A C 1
ATOM 2579 O O . TYR A 1 327 ? 10.453 30.844 16.031 1 46.28 327 TYR A O 1
ATOM 2587 N N . LYS A 1 328 ? 8.523 30.781 16.75 1 50.78 328 LYS A N 1
ATOM 2588 C CA . LYS A 1 328 ? 8.445 31.906 15.836 1 50.78 328 LYS A CA 1
ATOM 2589 C C . LYS A 1 328 ? 8.164 33.219 16.594 1 50.78 328 LYS A C 1
ATOM 2591 O O . LYS A 1 328 ? 7.332 33.219 17.516 1 50.78 328 LYS A O 1
ATOM 2596 N N . SER A 1 329 ? 9.195 33.875 16.391 1 49.62 329 SER A N 1
ATOM 2597 C CA . SER A 1 329 ? 9.062 35.312 16.609 1 49.62 329 SER A CA 1
ATOM 2598 C C . SER A 1 329 ? 8.109 35.938 15.602 1 49.62 329 SER A C 1
ATOM 2600 O O . SER A 1 329 ? 8.008 35.469 14.461 1 49.62 329 SER A O 1
ATOM 2602 N N . GLY A 1 330 ? 6.828 36.344 15.961 1 56.97 330 GLY A N 1
ATOM 2603 C CA . GLY A 1 330 ? 5.887 37.094 15.164 1 56.97 330 GLY A CA 1
ATOM 2604 C C . GLY A 1 330 ? 4.441 36.719 15.406 1 56.97 330 GLY A C 1
ATOM 2605 O O . GLY A 1 330 ? 4.16 35.781 16.156 1 56.97 330 GLY A O 1
ATOM 2606 N N . GLU A 1 331 ? 3.65 37.469 14.898 1 61.59 331 GLU A N 1
ATOM 2607 C CA . GLU A 1 331 ? 2.211 37.344 15.117 1 61.59 331 GLU A CA 1
ATOM 2608 C C . GLU A 1 331 ? 1.547 36.531 14.031 1 61.59 331 GLU A C 1
ATOM 2610 O O . GLU A 1 331 ? 0.394 36.094 14.172 1 61.59 331 GLU A O 1
ATOM 2615 N N . GLU A 1 332 ? 2.312 36.062 13 1 76.38 332 GLU A N 1
ATOM 2616 C CA . GLU A 1 332 ? 1.687 35.375 11.867 1 76.38 332 GLU A CA 1
ATOM 2617 C C . GLU A 1 332 ? 1.759 33.875 12.023 1 76.38 332 GLU A C 1
ATOM 2619 O O . GLU A 1 332 ? 2.773 33.344 12.477 1 76.38 332 GLU A O 1
ATOM 2624 N N . TYR A 1 333 ? 0.626 33.281 11.828 1 83.19 333 TYR A N 1
ATOM 2625 C CA . TYR A 1 333 ? 0.464 31.859 12.07 1 83.19 333 TYR A CA 1
ATOM 2626 C C . TYR A 1 333 ? -0.27 31.203 10.914 1 83.19 333 TYR A C 1
ATOM 2628 O O . TYR A 1 333 ? -1.197 31.766 10.344 1 83.19 333 TYR A O 1
ATOM 2636 N N . ILE A 1 334 ? 0.269 30.062 10.492 1 90.12 334 ILE A N 1
ATOM 2637 C CA . ILE A 1 334 ? -0.496 29.219 9.586 1 90.12 334 ILE A CA 1
ATOM 2638 C C . ILE A 1 334 ? -1.02 28 10.328 1 90.12 334 ILE A C 1
ATOM 2640 O O . ILE A 1 334 ? -0.261 27.062 10.625 1 90.12 334 ILE A O 1
ATOM 2644 N N . PRO A 1 335 ? -2.246 28.031 10.672 1 89.75 335 PRO A N 1
ATOM 2645 C CA . PRO A 1 335 ? -2.791 26.891 11.414 1 89.75 335 PRO A CA 1
ATOM 2646 C C . PRO A 1 335 ? -3.051 25.688 10.516 1 89.75 335 PRO A C 1
ATOM 2648 O O . PRO A 1 335 ? -3.717 25.812 9.484 1 89.75 335 PRO A O 1
ATOM 2651 N N . GLY A 1 336 ? -2.553 24.484 10.922 1 92.75 336 GLY A N 1
ATOM 2652 C CA . GLY A 1 336 ? -2.969 23.234 10.305 1 92.75 336 GLY A CA 1
ATOM 2653 C C . GLY A 1 336 ? -4.254 22.688 10.898 1 92.75 336 GLY A C 1
ATOM 2654 O O . GLY A 1 336 ? -4.742 23.172 11.914 1 92.75 336 GLY A O 1
ATOM 2655 N N . LEU A 1 337 ? -4.848 21.672 10.297 1 97 337 LEU A N 1
ATOM 2656 C CA . LEU A 1 337 ? -6.117 21.094 10.734 1 97 337 LEU A CA 1
ATOM 2657 C C . LEU A 1 337 ? -6.012 20.547 12.148 1 97 337 LEU A C 1
ATOM 2659 O O . LEU A 1 337 ? -6.938 20.703 12.953 1 97 337 LEU A O 1
ATOM 2663 N N . ALA A 1 338 ? -4.859 19.953 12.508 1 95.81 338 ALA A N 1
ATOM 2664 C CA . ALA A 1 338 ? -4.707 19.281 13.797 1 95.81 338 ALA A CA 1
ATOM 2665 C C . ALA A 1 338 ? -4.547 20.281 14.93 1 95.81 338 ALA A C 1
ATOM 2667 O O . ALA A 1 338 ? -4.633 19.938 16.109 1 95.81 338 ALA A O 1
ATOM 2668 N N . GLU A 1 339 ? -4.379 21.5 14.594 1 92.44 339 GLU A N 1
ATOM 2669 C CA . GLU A 1 339 ? -4.289 22.547 15.617 1 92.44 339 GLU A CA 1
ATOM 2670 C C . GLU A 1 339 ? -5.672 23.047 16.016 1 92.44 339 GLU A C 1
ATOM 2672 O O . GLU A 1 339 ? -5.816 23.75 17.016 1 92.44 339 GLU A O 1
ATOM 2677 N N . ARG A 1 340 ? -6.652 22.75 15.219 1 95 340 ARG A N 1
ATOM 2678 C CA . ARG A 1 340 ? -8.031 23.141 15.477 1 95 340 ARG A CA 1
ATOM 2679 C C . ARG A 1 340 ? -8.742 22.109 16.344 1 95 340 ARG A C 1
ATOM 2681 O O . ARG A 1 340 ? -8.984 20.984 15.906 1 95 340 ARG A O 1
ATOM 2688 N N . SER A 1 341 ? -9.133 22.547 17.531 1 96.38 341 SER A N 1
ATOM 2689 C CA . SER A 1 341 ? -9.711 21.609 18.484 1 96.38 341 SER A CA 1
ATOM 2690 C C . SER A 1 341 ? -10.953 20.922 17.922 1 96.38 341 SER A C 1
ATOM 2692 O O . SER A 1 341 ? -11.18 19.734 18.156 1 96.38 341 SER A O 1
ATOM 2694 N N . ALA A 1 342 ? -11.773 21.688 17.172 1 97.62 342 ALA A N 1
ATOM 2695 C CA . ALA A 1 342 ? -13 21.141 16.594 1 97.62 342 ALA A CA 1
ATOM 2696 C C . ALA A 1 342 ? -12.68 20.062 15.57 1 97.62 342 ALA A C 1
ATOM 2698 O O . ALA A 1 342 ? -13.43 19.094 15.43 1 97.62 342 ALA A O 1
ATOM 2699 N N . VAL A 1 343 ? -11.562 20.188 14.867 1 98.19 343 VAL A N 1
ATOM 2700 C CA . VAL A 1 343 ? -11.164 19.203 13.867 1 98.19 343 VAL A CA 1
ATOM 2701 C C . VAL A 1 343 ? -10.547 17.984 14.555 1 98.19 343 VAL A C 1
ATOM 2703 O O . VAL A 1 343 ? -10.812 16.844 14.172 1 98.19 343 VAL A O 1
ATOM 2706 N N . ARG A 1 344 ? -9.695 18.172 15.602 1 97.88 344 ARG A N 1
ATOM 2707 C CA . ARG A 1 344 ? -9.156 17.047 16.359 1 97.88 344 ARG A CA 1
ATOM 2708 C C . ARG A 1 344 ? -10.273 16.156 16.891 1 97.88 344 ARG A C 1
ATOM 2710 O O . ARG A 1 344 ? -10.133 14.93 16.906 1 97.88 344 ARG A O 1
ATOM 2717 N N . LYS A 1 345 ? -11.383 16.766 17.234 1 98.38 345 LYS A N 1
ATOM 2718 C CA . LYS A 1 345 ? -12.516 16.016 17.75 1 98.38 345 LYS A CA 1
ATOM 2719 C C . LYS A 1 345 ? -13.07 15.062 16.688 1 98.38 345 LYS A C 1
ATOM 2721 O O . LYS A 1 345 ? -13.57 13.984 17.016 1 98.38 345 LYS A O 1
ATOM 2726 N N . LEU A 1 346 ? -13.016 15.5 15.445 1 98.62 346 LEU A N 1
ATOM 2727 C CA . LEU A 1 346 ? -13.484 14.625 14.375 1 98.62 346 LEU A CA 1
ATOM 2728 C C . LEU A 1 346 ? -12.617 13.383 14.266 1 98.62 346 LEU A C 1
ATOM 2730 O O . LEU A 1 346 ? -13.133 12.273 14.102 1 98.62 346 LEU A O 1
ATOM 2734 N N . TRP A 1 347 ? -11.25 13.523 14.328 1 98.44 347 TRP A N 1
ATOM 2735 C CA . TRP A 1 347 ? -10.383 12.352 14.375 1 98.44 347 TRP A CA 1
ATOM 2736 C C . TRP A 1 347 ? -10.711 11.477 15.578 1 98.44 347 TRP A C 1
ATOM 2738 O O . TRP A 1 347 ? -10.719 10.25 15.484 1 98.44 347 TRP A O 1
ATOM 2748 N N . MET A 1 348 ? -11.008 12.117 16.703 1 98.69 348 MET A N 1
ATOM 2749 C CA . MET A 1 348 ? -11.312 11.359 17.922 1 98.69 348 MET A CA 1
ATOM 2750 C C . MET A 1 348 ? -12.609 10.578 17.766 1 98.69 348 MET A C 1
ATOM 2752 O O . MET A 1 348 ? -12.75 9.484 18.328 1 98.69 348 MET A O 1
ATOM 2756 N N . ASN A 1 349 ? -13.555 11.172 17.062 1 98.38 349 ASN A N 1
ATOM 2757 C CA . ASN A 1 349 ? -14.773 10.422 16.766 1 98.38 349 ASN A CA 1
ATOM 2758 C C . ASN A 1 349 ? -14.477 9.156 15.969 1 98.38 349 ASN A C 1
ATOM 2760 O O . ASN A 1 349 ? -15.07 8.102 16.219 1 98.38 349 ASN A O 1
ATOM 2764 N N . HIS A 1 350 ? -13.594 9.25 15.039 1 97.62 350 HIS A N 1
ATOM 2765 C CA . HIS A 1 350 ? -13.188 8.07 14.289 1 97.62 350 HIS A CA 1
ATOM 2766 C C . HIS A 1 350 ? -12.5 7.055 15.195 1 97.62 350 HIS A C 1
ATOM 2768 O O . HIS A 1 350 ? -12.656 5.844 15.008 1 97.62 350 HIS A O 1
ATOM 2774 N N . THR A 1 351 ? -11.727 7.555 16.156 1 98.12 351 THR A N 1
ATOM 2775 C CA . THR A 1 351 ? -11.109 6.672 17.141 1 98.12 351 THR A CA 1
ATOM 2776 C C . THR A 1 351 ? -12.172 5.949 17.953 1 98.12 351 THR A C 1
ATOM 2778 O O . THR A 1 351 ? -12.062 4.742 18.188 1 98.12 351 THR A O 1
ATOM 2781 N N . ARG A 1 352 ? -13.195 6.641 18.375 1 98.25 352 ARG A N 1
ATOM 2782 C CA . ARG A 1 352 ? -14.273 6.035 19.141 1 98.25 352 ARG A CA 1
ATOM 2783 C C . ARG A 1 352 ? -15.016 4.992 18.312 1 98.25 352 ARG A C 1
ATOM 2785 O O . ARG A 1 352 ? -15.398 3.938 18.828 1 98.25 352 ARG A O 1
ATOM 2792 N N . GLU A 1 353 ? -15.234 5.336 17.047 1 96.69 353 GLU A N 1
ATOM 2793 C CA . GLU A 1 353 ? -15.852 4.359 16.172 1 96.69 353 GLU A CA 1
ATOM 2794 C C . GLU A 1 353 ? -15 3.102 16.047 1 96.69 353 GLU A C 1
ATOM 2796 O O . GLU A 1 353 ? -15.523 1.986 16.031 1 96.69 353 GLU A O 1
ATOM 2801 N N . ALA A 1 354 ? -13.703 3.285 15.914 1 96.19 354 ALA A N 1
ATOM 2802 C CA . ALA A 1 354 ? -12.781 2.152 15.859 1 96.19 354 ALA A CA 1
ATOM 2803 C C . ALA A 1 354 ? -12.852 1.328 17.141 1 96.19 354 ALA A C 1
ATOM 2805 O O . ALA A 1 354 ? -12.914 0.098 17.094 1 96.19 354 ALA A O 1
ATOM 2806 N N . ILE A 1 355 ? -12.836 2.02 18.266 1 96.94 355 ILE A N 1
ATOM 2807 C CA . ILE A 1 355 ? -12.906 1.35 19.562 1 96.94 355 ILE A CA 1
ATOM 2808 C C . ILE A 1 355 ? -14.18 0.517 19.641 1 96.94 355 ILE A C 1
ATOM 2810 O O . ILE A 1 355 ? -14.164 -0.611 20.141 1 96.94 355 ILE A O 1
ATOM 2814 N N . ALA A 1 356 ? -15.258 1.027 19.109 1 96.25 356 ALA A N 1
ATOM 2815 C CA . ALA A 1 356 ? -16.547 0.345 19.156 1 96.25 356 ALA A CA 1
ATOM 2816 C C . ALA A 1 356 ? -16.516 -0.938 18.328 1 96.25 356 ALA A C 1
ATOM 2818 O O . ALA A 1 356 ? -17.359 -1.828 18.531 1 96.25 356 ALA A O 1
ATOM 2819 N N . LYS A 1 357 ? -15.562 -1.038 17.453 1 94.38 357 LYS A N 1
ATOM 2820 C CA . LYS A 1 357 ? -15.477 -2.209 16.578 1 94.38 357 LYS A CA 1
ATOM 2821 C C . LYS A 1 357 ? -14.688 -3.33 17.25 1 94.38 357 LYS A C 1
ATOM 2823 O O . LYS A 1 357 ? -14.711 -4.473 16.797 1 94.38 357 LYS A O 1
ATOM 2828 N N . LEU A 1 358 ? -13.922 -3.01 18.281 1 94.88 358 LEU A N 1
ATOM 2829 C CA . LEU A 1 358 ? -13.133 -4.035 18.969 1 94.88 358 LEU A CA 1
ATOM 2830 C C . LEU A 1 358 ? -14.023 -5.176 19.438 1 94.88 358 LEU A C 1
ATOM 2832 O O . LEU A 1 358 ? -15.117 -4.941 19.953 1 94.88 358 LEU A O 1
ATOM 2836 N N . GLY A 1 359 ? -13.609 -6.426 19.203 1 92.56 359 GLY A N 1
ATOM 2837 C CA . GLY A 1 359 ? -14.352 -7.609 19.625 1 92.56 359 GLY A CA 1
ATOM 2838 C C . GLY A 1 359 ? -15.391 -8.047 18.609 1 92.56 359 GLY A C 1
ATOM 2839 O O . GLY A 1 359 ? -16.062 -9.062 18.812 1 92.56 359 GLY A O 1
ATOM 2840 N N . THR A 1 360 ? -15.531 -7.215 17.547 1 90.56 360 THR A N 1
ATOM 2841 C CA . THR A 1 360 ? -16.5 -7.559 16.516 1 90.56 360 THR A CA 1
ATOM 2842 C C . THR A 1 360 ? -15.797 -7.984 15.234 1 9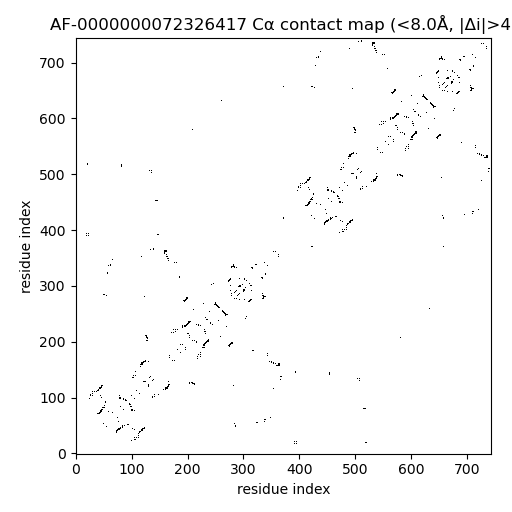0.56 360 THR A C 1
ATOM 2844 O O . THR A 1 360 ? -14.578 -7.867 15.125 1 90.56 360 THR A O 1
ATOM 2847 N N . ASP A 1 361 ? -16.562 -8.469 14.273 1 82.5 361 ASP A N 1
ATOM 2848 C CA . ASP A 1 361 ? -16.016 -8.883 12.984 1 82.5 361 ASP A CA 1
ATOM 2849 C C . ASP A 1 361 ? -15.562 -7.68 12.164 1 82.5 361 ASP A C 1
ATOM 2851 O O . ASP A 1 361 ? -14.844 -7.836 11.172 1 82.5 361 ASP A O 1
ATOM 2855 N N . ASP A 1 362 ? -16 -6.547 12.648 1 75.75 362 ASP A N 1
ATOM 2856 C CA . ASP A 1 362 ? -15.664 -5.324 11.93 1 75.75 362 ASP A CA 1
ATOM 2857 C C . ASP A 1 362 ? -14.305 -4.785 12.375 1 75.75 362 ASP A C 1
ATOM 2859 O O . ASP A 1 362 ? -13.812 -3.807 11.812 1 75.75 362 ASP A O 1
ATOM 2863 N N . ALA A 1 363 ? -13.883 -5.363 13.477 1 63.56 363 ALA A N 1
ATOM 2864 C CA . ALA A 1 363 ? -12.594 -4.883 13.961 1 63.56 363 ALA A CA 1
ATOM 2865 C C . ALA A 1 363 ? -11.508 -5.047 12.898 1 63.56 363 ALA A C 1
ATOM 2867 O O . ALA A 1 363 ? -10.539 -4.281 12.867 1 63.56 363 ALA A O 1
ATOM 2868 N N . LEU A 1 364 ? -11.57 -6.207 12.125 1 58.47 364 LEU A N 1
ATOM 2869 C CA . LEU A 1 364 ? -10.414 -6.551 11.297 1 58.47 364 LEU A CA 1
ATOM 2870 C C . LEU A 1 364 ? -10.219 -5.531 10.18 1 58.47 364 LEU A C 1
ATOM 2872 O O . LEU A 1 364 ? -11.055 -5.418 9.281 1 58.47 364 LEU A O 1
ATOM 2876 N N . SER A 1 365 ? -9.875 -4.316 10.594 1 50.12 365 SER A N 1
ATOM 2877 C CA . SER A 1 365 ? -9.57 -3.443 9.461 1 50.12 365 SER A CA 1
ATOM 2878 C C . SER A 1 365 ? -8.828 -4.199 8.367 1 50.12 365 SER A C 1
ATOM 2880 O O . SER A 1 365 ? -8.766 -3.74 7.223 1 50.12 365 SER A O 1
ATOM 2882 N N . THR A 1 366 ? -7.555 -4.84 8.664 1 49.41 366 THR A N 1
ATOM 2883 C CA . THR A 1 366 ? -6.805 -5.301 7.504 1 49.41 366 THR A CA 1
ATOM 2884 C C . THR A 1 366 ? -7.363 -6.629 6.992 1 49.41 366 THR A C 1
ATOM 2886 O O . THR A 1 366 ? -7.562 -7.562 7.77 1 49.41 366 THR A O 1
ATOM 2889 N N . PRO A 1 367 ? -8.055 -6.559 5.961 1 38.59 367 PRO A N 1
ATOM 2890 C CA . PRO A 1 367 ? -8.406 -7.883 5.445 1 38.59 367 PRO A CA 1
ATOM 2891 C C . PRO A 1 367 ? -7.301 -8.914 5.648 1 38.59 367 PRO A C 1
ATOM 2893 O O . PRO A 1 367 ? -6.141 -8.648 5.328 1 38.59 367 PRO A O 1
ATOM 2896 N N . THR A 1 368 ? -7.25 -9.578 6.758 1 38.47 368 THR A N 1
ATOM 2897 C CA . THR A 1 368 ? -6.371 -10.742 6.832 1 38.47 368 THR A CA 1
ATOM 2898 C C . THR A 1 368 ? -6.418 -11.539 5.531 1 38.47 368 THR A C 1
ATOM 2900 O O . THR A 1 368 ? -7.496 -11.844 5.023 1 38.47 368 THR A O 1
ATOM 2903 N N . THR A 1 369 ? -5.586 -11.203 4.668 1 36.06 369 THR A N 1
ATOM 2904 C CA . THR A 1 369 ? -5.547 -12.172 3.582 1 36.06 369 THR A CA 1
ATOM 2905 C C . THR A 1 369 ? -5.582 -13.602 4.125 1 36.06 369 THR A C 1
ATOM 2907 O O . THR A 1 369 ? -4.832 -13.938 5.047 1 36.06 369 THR A O 1
ATOM 2910 N N . ALA A 1 370 ? -6.676 -14.273 4.008 1 34.56 370 ALA A N 1
ATOM 2911 C CA . ALA A 1 370 ? -6.711 -15.703 4.332 1 34.56 370 ALA A CA 1
ATOM 2912 C C . ALA A 1 370 ? -5.395 -16.375 3.967 1 34.56 370 ALA A C 1
ATOM 2914 O O . ALA A 1 370 ? -4.754 -16.016 2.979 1 34.56 370 ALA A O 1
ATOM 2915 N N . ALA A 1 371 ? -4.691 -17.188 4.918 1 36.44 371 ALA A N 1
ATOM 2916 C CA . ALA A 1 371 ? -3.512 -18.031 4.75 1 36.44 371 ALA A CA 1
ATOM 2917 C C . ALA A 1 371 ? -3.504 -18.688 3.371 1 36.44 371 ALA A C 1
ATOM 2919 O O . ALA A 1 371 ? -4.469 -19.359 2.988 1 36.44 371 ALA A O 1
ATOM 2920 N N . GLU A 1 372 ? -2.869 -18.094 2.311 1 32.97 372 GLU A N 1
ATOM 2921 C CA . GLU A 1 372 ? -2.691 -18.75 1.025 1 32.97 372 GLU A CA 1
ATOM 2922 C C . GLU A 1 372 ? -1.763 -19.969 1.151 1 32.97 372 GLU A C 1
ATOM 2924 O O . GLU A 1 372 ? -0.734 -19.891 1.827 1 32.97 372 GLU A O 1
ATOM 2929 N N . MET B 1 1 ? 28.562 -46.594 53.625 1 25.5 1 MET B N 1
ATOM 2930 C CA . MET B 1 1 ? 27.797 -45.375 53.875 1 25.5 1 MET B CA 1
ATOM 2931 C C . MET B 1 1 ? 28.219 -44.25 52.906 1 25.5 1 MET B C 1
ATOM 2933 O O . MET B 1 1 ? 29.156 -43.5 53.188 1 25.5 1 MET B O 1
ATOM 2937 N N . GLY B 1 2 ? 28.375 -44.562 51.625 1 28.47 2 GLY B N 1
ATOM 2938 C CA . GLY B 1 2 ? 28.969 -43.875 50.5 1 28.47 2 GLY B CA 1
ATOM 2939 C C . GLY B 1 2 ? 28.281 -42.594 50.125 1 28.47 2 GLY B C 1
ATOM 2940 O O . GLY B 1 2 ? 27.062 -42.562 49.906 1 28.47 2 GLY B O 1
ATOM 2941 N N . SER B 1 3 ? 28.844 -41.438 50.656 1 25.34 3 SER B N 1
ATOM 2942 C CA . SER B 1 3 ? 28.344 -40.062 50.562 1 25.34 3 SER B CA 1
ATOM 2943 C C . SER B 1 3 ? 28.172 -39.656 49.094 1 25.34 3 SER B C 1
ATOM 2945 O O . SER B 1 3 ? 29.125 -39.75 48.312 1 25.34 3 SER B O 1
ATOM 2947 N N . ALA B 1 4 ? 26.953 -39.781 48.531 1 27.84 4 ALA B N 1
ATOM 2948 C CA . ALA B 1 4 ? 26.484 -39.344 47.219 1 27.84 4 ALA B CA 1
ATOM 2949 C C . ALA B 1 4 ? 26.734 -37.875 47.031 1 27.84 4 ALA B C 1
ATOM 2951 O O . ALA B 1 4 ? 26.078 -37.031 47.656 1 27.84 4 ALA B O 1
ATOM 2952 N N . LEU B 1 5 ? 27.984 -37.438 46.812 1 24.27 5 LEU B N 1
ATOM 2953 C CA . LEU B 1 5 ? 28.203 -36.031 46.5 1 24.27 5 LEU B CA 1
ATOM 2954 C C . LEU B 1 5 ? 27.391 -35.625 45.281 1 24.27 5 LEU B C 1
ATOM 2956 O O . LEU B 1 5 ? 27.516 -36.219 44.219 1 24.27 5 LEU B O 1
ATOM 2960 N N . PHE B 1 6 ? 26.188 -35 45.5 1 27.42 6 PHE B N 1
ATOM 2961 C CA . PHE B 1 6 ? 25.328 -34.375 44.5 1 27.42 6 PHE B CA 1
ATOM 2962 C C . PHE B 1 6 ? 26.094 -33.281 43.75 1 27.42 6 PHE B C 1
ATOM 2964 O O . PHE B 1 6 ? 26.531 -32.312 44.344 1 27.42 6 PHE B O 1
ATOM 2971 N N . THR B 1 7 ? 26.859 -33.625 42.781 1 26.3 7 THR B N 1
ATOM 2972 C CA . THR B 1 7 ? 27.469 -32.594 41.938 1 26.3 7 THR B CA 1
ATOM 2973 C C . THR B 1 7 ? 26.422 -31.609 41.438 1 26.3 7 THR B C 1
ATOM 2975 O O . THR B 1 7 ? 25.438 -32.031 40.812 1 26.3 7 THR B O 1
ATOM 2978 N N . ALA B 1 8 ? 26.297 -30.438 42.094 1 27.77 8 ALA B N 1
ATOM 2979 C CA . ALA B 1 8 ? 25.562 -29.25 41.656 1 27.77 8 ALA B CA 1
ATOM 2980 C C . ALA B 1 8 ? 25.797 -28.938 40.188 1 27.77 8 ALA B C 1
ATOM 2982 O O . ALA B 1 8 ? 26.938 -28.719 39.781 1 27.77 8 ALA B O 1
ATOM 2983 N N . CYS B 1 9 ? 25.109 -29.547 39.25 1 29.56 9 CYS B N 1
ATOM 2984 C CA . CYS B 1 9 ? 25.094 -29.156 37.844 1 29.56 9 CYS B CA 1
ATOM 2985 C C . CYS B 1 9 ? 25.125 -27.641 37.688 1 29.56 9 CYS B C 1
ATOM 2987 O O . CYS B 1 9 ? 24.328 -26.938 38.312 1 29.56 9 CYS B O 1
ATOM 2989 N N . ASP B 1 10 ? 26.219 -26.984 37.344 1 28.73 10 ASP B N 1
ATOM 2990 C CA . ASP B 1 10 ? 26.547 -25.609 36.969 1 28.73 10 ASP B CA 1
ATOM 2991 C C . ASP B 1 10 ? 25.438 -25.016 36.062 1 28.73 10 ASP B C 1
ATOM 2993 O O . ASP B 1 10 ? 24.969 -25.688 35.156 1 28.73 10 ASP B O 1
ATOM 2997 N N . SER B 1 11 ? 24.562 -24.141 36.562 1 31.45 11 SER B N 1
ATOM 2998 C CA . SER B 1 11 ? 23.625 -23.203 35.969 1 31.45 11 SER B CA 1
ATOM 2999 C C . SER B 1 11 ? 24.234 -22.531 34.719 1 31.45 11 SER B C 1
ATOM 3001 O O . SER B 1 11 ? 25.109 -21.672 34.844 1 31.45 11 SER B O 1
ATOM 3003 N N . ASP B 1 12 ? 24.562 -23.188 33.594 1 31.14 12 ASP B N 1
ATOM 3004 C CA . ASP B 1 12 ? 24.844 -22.625 32.281 1 31.14 12 ASP B CA 1
ATOM 3005 C C . ASP B 1 12 ? 24.047 -21.359 32.031 1 31.14 12 ASP B C 1
ATOM 3007 O O . ASP B 1 12 ? 22.828 -21.328 32.281 1 31.14 12 ASP B O 1
ATOM 3011 N N . ASP B 1 13 ? 24.672 -20.156 32.094 1 32.25 13 ASP B N 1
ATOM 3012 C CA . ASP B 1 13 ? 24.344 -18.797 31.641 1 32.25 13 ASP B CA 1
ATOM 3013 C C . ASP B 1 13 ? 23.594 -18.812 30.312 1 32.25 13 ASP B C 1
ATOM 3015 O O . ASP B 1 13 ? 24.203 -19 29.266 1 32.25 13 ASP B O 1
ATOM 3019 N N . ASP B 1 14 ? 22.438 -19.391 30.094 1 34.31 14 ASP B N 1
ATOM 3020 C CA . ASP B 1 14 ? 21.5 -19 29.047 1 34.31 14 ASP B CA 1
ATOM 3021 C C . ASP B 1 14 ? 21.594 -17.5 28.75 1 34.31 14 ASP B C 1
ATOM 3023 O O . ASP B 1 14 ? 20.891 -16.703 29.375 1 34.31 14 ASP B O 1
ATOM 3027 N N . ASN B 1 15 ? 22.688 -16.906 28.641 1 36.25 15 ASN B N 1
ATOM 3028 C CA . ASN B 1 15 ? 22.812 -15.602 28.016 1 36.25 15 ASN B CA 1
ATOM 3029 C C . ASN B 1 15 ? 21.938 -15.492 26.766 1 36.25 15 ASN B C 1
ATOM 3031 O O . ASN B 1 15 ? 22.328 -15.961 25.688 1 36.25 15 ASN B O 1
ATOM 3035 N N . LYS B 1 16 ? 20.672 -15.656 26.766 1 39.81 16 LYS B N 1
ATOM 3036 C CA . LYS B 1 16 ? 19.688 -15.344 25.734 1 39.81 16 LYS B CA 1
ATOM 3037 C C . LYS B 1 16 ? 20.156 -14.211 24.844 1 39.81 16 LYS B C 1
ATOM 3039 O O . LYS B 1 16 ? 20.422 -13.102 25.312 1 39.81 16 LYS B O 1
ATOM 3044 N N . SER B 1 17 ? 20.812 -14.297 23.75 1 50.56 17 SER B N 1
ATOM 3045 C CA . SER B 1 17 ? 21.266 -13.352 22.734 1 50.56 17 SER B CA 1
ATOM 3046 C C . SER B 1 17 ? 20.25 -12.227 22.531 1 50.56 17 SER B C 1
ATOM 3048 O O . SER B 1 17 ? 19.062 -12.477 22.344 1 50.56 17 SER B O 1
ATOM 3050 N N . THR B 1 18 ? 20.375 -10.875 22.984 1 67.56 18 THR B N 1
ATOM 3051 C CA . THR B 1 18 ? 19.75 -9.555 22.969 1 67.56 18 THR B CA 1
ATOM 3052 C C . THR B 1 18 ? 19.484 -9.102 21.547 1 67.56 18 THR B C 1
ATOM 3054 O O . THR B 1 18 ? 18.891 -8.047 21.328 1 67.56 18 THR B O 1
ATOM 3057 N N . GLN B 1 19 ? 19.781 -10 20.562 1 82.75 19 GLN B N 1
ATOM 3058 C CA . GLN B 1 19 ? 19.578 -9.609 19.172 1 82.75 19 GLN B CA 1
ATOM 3059 C C . GLN B 1 19 ? 18.141 -9.883 18.734 1 82.75 19 GLN B C 1
ATOM 3061 O O . GLN B 1 19 ? 17.594 -10.953 19 1 82.75 19 GLN B O 1
ATOM 3066 N N . SER B 1 20 ? 17.562 -8.945 18.109 1 90.81 20 SER B N 1
ATOM 3067 C CA . SER B 1 20 ? 16.203 -9.102 17.609 1 90.81 20 SER B CA 1
ATOM 3068 C C . SER B 1 20 ? 16.156 -10.078 16.438 1 90.81 20 SER B C 1
ATOM 3070 O O . SER B 1 20 ? 17.172 -10.352 15.797 1 90.81 20 SER B O 1
ATOM 3072 N N . ASN B 1 21 ? 14.984 -10.703 16.219 1 92.88 21 ASN B N 1
ATOM 3073 C CA . ASN B 1 21 ? 14.797 -11.516 15.016 1 92.88 21 ASN B CA 1
ATOM 3074 C C . ASN B 1 21 ? 15.125 -10.727 13.75 1 92.88 21 ASN B C 1
ATOM 3076 O O . ASN B 1 21 ? 15.719 -11.266 12.812 1 92.88 21 ASN B O 1
ATOM 3080 N N . TYR B 1 22 ? 14.758 -9.492 13.734 1 94.19 22 TYR B N 1
ATOM 3081 C CA . TYR B 1 22 ? 15.086 -8.648 12.594 1 94.19 22 TYR B CA 1
ATOM 3082 C C . TYR B 1 22 ? 16.578 -8.672 12.305 1 94.19 22 TYR B C 1
ATOM 3084 O O . TYR B 1 22 ? 17 -8.883 11.164 1 94.19 22 TYR B O 1
ATOM 3092 N N . ASP B 1 23 ? 17.391 -8.445 13.32 1 94.5 23 ASP B N 1
ATOM 3093 C CA . ASP B 1 23 ? 18.844 -8.375 13.141 1 94.5 23 ASP B CA 1
ATOM 3094 C C . ASP B 1 23 ? 19.406 -9.734 12.742 1 94.5 23 ASP B C 1
ATOM 3096 O O . ASP B 1 23 ? 20.359 -9.805 11.945 1 94.5 23 ASP B O 1
ATOM 3100 N N . ARG B 1 24 ? 18.859 -10.742 13.375 1 94.56 24 ARG B N 1
ATOM 3101 C CA . ARG B 1 24 ? 19.297 -12.078 13.008 1 94.56 24 ARG B CA 1
ATOM 3102 C C . ARG B 1 24 ? 19.062 -12.344 11.523 1 94.56 24 ARG B C 1
ATOM 3104 O O . ARG B 1 24 ? 19.953 -12.836 10.828 1 94.56 24 ARG B O 1
ATOM 3111 N N . TYR B 1 25 ? 17.891 -12.008 11.023 1 96.19 25 TYR B N 1
ATOM 3112 C CA . TYR B 1 25 ? 17.562 -12.195 9.617 1 96.19 25 TYR B CA 1
ATOM 3113 C C . TYR B 1 25 ? 18.438 -11.328 8.727 1 96.19 25 TYR B C 1
ATOM 3115 O O . TYR B 1 25 ? 18.922 -11.781 7.688 1 96.19 25 TYR B O 1
ATOM 3123 N N . GLN B 1 26 ? 18.625 -10.086 9.234 1 96.19 26 GLN B N 1
ATOM 3124 C CA . GLN B 1 26 ? 19.438 -9.18 8.438 1 96.19 26 GLN B CA 1
ATOM 3125 C C . GLN B 1 26 ? 20.875 -9.703 8.297 1 96.19 26 GLN B C 1
ATOM 3127 O O . GLN B 1 26 ? 21.469 -9.617 7.223 1 96.19 26 GLN B O 1
ATOM 3132 N N . GLN B 1 27 ? 21.406 -10.211 9.375 1 95.88 27 GLN B N 1
ATOM 3133 C CA . GLN B 1 27 ? 22.766 -10.766 9.336 1 95.88 27 GLN B CA 1
ATOM 3134 C C . GLN B 1 27 ? 22.844 -11.93 8.352 1 95.88 27 GLN B C 1
ATOM 3136 O O . GLN B 1 27 ? 23.812 -12.039 7.602 1 95.88 27 GLN B O 1
ATOM 3141 N N . ALA B 1 28 ? 21.844 -12.773 8.383 1 96.69 28 ALA B N 1
ATOM 3142 C CA . ALA B 1 28 ? 21.812 -13.922 7.484 1 96.69 28 ALA B CA 1
ATOM 3143 C C . ALA B 1 28 ? 21.797 -13.477 6.023 1 96.69 28 ALA B C 1
ATOM 3145 O O . ALA B 1 28 ? 22.547 -14.008 5.199 1 96.69 28 ALA B O 1
ATOM 3146 N N . VAL B 1 29 ? 21 -12.516 5.684 1 97.81 29 VAL B N 1
ATOM 3147 C CA . VAL B 1 29 ? 20.891 -12.047 4.312 1 97.81 29 VAL B CA 1
ATOM 3148 C C . VAL B 1 29 ? 22.156 -11.312 3.902 1 97.81 29 VAL B C 1
ATOM 3150 O O . VAL B 1 29 ? 22.641 -11.461 2.773 1 97.81 29 VAL B O 1
ATOM 3153 N N . ASN B 1 30 ? 22.734 -10.492 4.875 1 97.75 30 ASN B N 1
ATOM 3154 C CA . ASN B 1 30 ? 24.016 -9.852 4.605 1 97.75 30 ASN B CA 1
ATOM 3155 C C . ASN B 1 30 ? 25.078 -10.867 4.219 1 97.75 30 ASN B C 1
ATOM 3157 O O . ASN B 1 30 ? 25.812 -10.656 3.256 1 97.75 30 ASN B O 1
ATOM 3161 N N . GLN B 1 31 ? 25.125 -11.898 5.008 1 97.5 31 GLN B N 1
ATOM 3162 C CA . GLN B 1 31 ? 26.125 -12.938 4.746 1 97.5 31 GLN B CA 1
ATOM 3163 C C . GLN B 1 31 ? 25.922 -13.555 3.369 1 97.5 31 GLN B C 1
ATOM 3165 O O . GLN B 1 31 ? 26.891 -13.789 2.639 1 97.5 31 GLN B O 1
ATOM 3170 N N . THR B 1 32 ? 24.688 -13.797 3.002 1 97.88 32 THR B N 1
ATOM 3171 C CA . THR B 1 32 ? 24.375 -14.383 1.704 1 97.88 32 THR B CA 1
ATOM 3172 C C . THR B 1 32 ? 24.812 -13.453 0.572 1 97.88 32 THR B C 1
ATOM 3174 O O . THR B 1 32 ? 25.484 -13.891 -0.365 1 97.88 32 THR B O 1
ATOM 3177 N N . VAL B 1 33 ? 24.469 -12.203 0.644 1 98.44 33 VAL B N 1
ATOM 3178 C CA . VAL B 1 33 ? 24.781 -11.234 -0.401 1 98.44 33 VAL B CA 1
ATOM 3179 C C . VAL B 1 33 ? 26.281 -11.055 -0.505 1 98.44 33 VAL B C 1
ATOM 3181 O O . VAL B 1 33 ? 26.844 -11.055 -1.605 1 98.44 33 VAL B O 1
ATOM 3184 N N . ASN B 1 34 ? 27 -10.961 0.685 1 97.69 34 ASN B N 1
ATOM 3185 C CA . ASN B 1 34 ? 28.438 -10.781 0.68 1 97.69 34 ASN B CA 1
ATOM 3186 C C . ASN B 1 34 ? 29.156 -11.992 0.072 1 97.69 34 ASN B C 1
ATOM 3188 O O . ASN B 1 34 ? 30.156 -11.836 -0.634 1 97.69 34 ASN B O 1
ATOM 3192 N N . ALA B 1 35 ? 28.625 -13.102 0.326 1 97.69 35 ALA B N 1
ATOM 3193 C CA . ALA B 1 35 ? 29.25 -14.328 -0.165 1 97.69 35 ALA B CA 1
ATOM 3194 C C . ALA B 1 35 ? 29 -14.508 -1.661 1 97.69 35 ALA B C 1
ATOM 3196 O O . ALA B 1 35 ? 29.844 -15.07 -2.369 1 97.69 35 ALA B O 1
ATOM 3197 N N . GLN B 1 36 ? 27.891 -13.961 -2.195 1 97.56 36 GLN B N 1
ATOM 3198 C CA . GLN B 1 36 ? 27.453 -14.328 -3.541 1 97.56 36 GLN B CA 1
ATOM 3199 C C . GLN B 1 36 ? 27.656 -13.172 -4.516 1 97.56 36 GLN B C 1
ATOM 3201 O O . GLN B 1 36 ? 27.562 -13.359 -5.73 1 97.56 36 GLN B O 1
ATOM 3206 N N . LYS B 1 37 ? 27.938 -12 -4.004 1 98.31 37 LYS B N 1
ATOM 3207 C CA . LYS B 1 37 ? 28.016 -10.836 -4.891 1 98.31 37 LYS B CA 1
ATOM 3208 C C . LYS B 1 37 ? 29.141 -11 -5.906 1 98.31 37 LYS B C 1
ATOM 3210 O O . LYS B 1 37 ? 30.297 -11.219 -5.531 1 98.31 37 LYS B O 1
ATOM 3215 N N . LYS B 1 38 ? 28.812 -10.891 -7.164 1 97.94 38 LYS B N 1
ATOM 3216 C CA . LYS B 1 38 ? 29.766 -11 -8.266 1 97.94 38 LYS B CA 1
ATOM 3217 C C . LYS B 1 38 ? 29.625 -9.828 -9.234 1 97.94 38 LYS B C 1
ATOM 3219 O O . LYS B 1 38 ? 30.422 -9.672 -10.156 1 97.94 38 LYS B O 1
ATOM 3224 N N . SER B 1 39 ? 28.562 -9.078 -9.047 1 98.12 39 SER B N 1
ATOM 3225 C CA . SER B 1 39 ? 28.219 -7.965 -9.922 1 98.12 39 SER B CA 1
ATOM 3226 C C . SER B 1 39 ? 27.766 -6.75 -9.117 1 98.12 39 SER B C 1
ATOM 3228 O O . SER B 1 39 ? 27.484 -6.855 -7.922 1 98.12 39 SER B O 1
ATOM 3230 N N . ASP B 1 40 ? 27.781 -5.57 -9.789 1 98.38 40 ASP B N 1
ATOM 3231 C CA . ASP B 1 40 ? 27.234 -4.363 -9.188 1 98.38 40 ASP B CA 1
ATOM 3232 C C . ASP B 1 40 ? 25.766 -4.191 -9.562 1 98.38 40 ASP B C 1
ATOM 3234 O O . ASP B 1 40 ? 25.125 -3.217 -9.164 1 98.38 40 ASP B O 1
ATOM 3238 N N . LYS B 1 41 ? 25.297 -5.141 -10.383 1 98.69 41 LYS B N 1
ATOM 3239 C CA . LYS B 1 41 ? 23.906 -5.156 -10.828 1 98.69 41 LYS B CA 1
ATOM 3240 C C . LYS B 1 41 ? 23.141 -6.328 -10.219 1 98.69 41 LYS B C 1
ATOM 3242 O O . LYS B 1 41 ? 23.672 -7.441 -10.141 1 98.69 41 LYS B O 1
ATOM 3247 N N . VAL B 1 42 ? 21.938 -6.066 -9.766 1 98.81 42 VAL B N 1
ATOM 3248 C CA . VAL B 1 42 ? 21.219 -7.133 -9.07 1 98.81 42 VAL B CA 1
ATOM 3249 C C . VAL B 1 42 ? 19.75 -7.117 -9.484 1 98.81 42 VAL B C 1
ATOM 3251 O O . VAL B 1 42 ? 19.172 -6.047 -9.703 1 98.81 42 VAL B O 1
ATOM 3254 N N . ILE B 1 43 ? 19.141 -8.273 -9.672 1 98.81 43 ILE B N 1
ATOM 3255 C CA . ILE B 1 43 ? 17.719 -8.516 -9.797 1 98.81 43 ILE B CA 1
ATOM 3256 C C . ILE B 1 43 ? 17.203 -9.219 -8.539 1 98.81 43 ILE B C 1
ATOM 3258 O O . ILE B 1 43 ? 17.641 -10.312 -8.203 1 98.81 43 ILE B O 1
ATOM 3262 N N . LEU B 1 44 ? 16.391 -8.555 -7.809 1 98.81 44 LEU B N 1
ATOM 3263 C CA . LEU B 1 44 ? 15.664 -9.164 -6.699 1 98.81 44 LEU B CA 1
ATOM 3264 C C . LEU B 1 44 ? 14.273 -9.617 -7.133 1 98.81 44 LEU B C 1
ATOM 3266 O O . LEU B 1 44 ? 13.414 -8.781 -7.434 1 98.81 44 LEU B O 1
ATOM 3270 N N . LEU B 1 45 ? 14.094 -10.906 -7.234 1 98.81 45 LEU B N 1
ATOM 3271 C CA . LEU B 1 45 ? 12.773 -11.469 -7.504 1 98.81 45 LEU B CA 1
ATOM 3272 C C . LEU B 1 45 ? 11.922 -11.477 -6.238 1 98.81 45 LEU B C 1
ATOM 3274 O O . LEU B 1 45 ? 12.375 -11.914 -5.18 1 98.81 45 LEU B O 1
ATOM 3278 N N . VAL B 1 46 ? 10.672 -10.977 -6.332 1 98.31 46 VAL B N 1
ATOM 3279 C CA . VAL B 1 46 ? 9.797 -10.945 -5.168 1 98.31 46 VAL B CA 1
ATOM 3280 C C . VAL B 1 46 ? 8.531 -11.75 -5.457 1 98.31 46 VAL B C 1
ATOM 3282 O O . VAL B 1 46 ? 7.691 -11.336 -6.262 1 98.31 46 VAL B O 1
ATOM 3285 N N . ALA B 1 47 ? 8.406 -12.891 -4.828 1 97.25 47 ALA B N 1
ATOM 3286 C CA . ALA B 1 47 ? 7.211 -13.719 -4.844 1 97.25 47 ALA B CA 1
ATOM 3287 C C . ALA B 1 47 ? 6.41 -13.555 -3.551 1 97.25 47 ALA B C 1
ATOM 3289 O O . ALA B 1 47 ? 6.949 -13.109 -2.535 1 97.25 47 ALA B O 1
ATOM 3290 N N . PHE B 1 48 ? 5.168 -13.797 -3.645 1 94.19 48 PHE B N 1
ATOM 3291 C CA . PHE B 1 48 ? 4.379 -13.82 -2.418 1 94.19 48 PHE B CA 1
ATOM 3292 C C . PHE B 1 48 ? 4.922 -14.859 -1.442 1 94.19 48 PHE B C 1
ATOM 3294 O O . PHE B 1 48 ? 5.121 -14.562 -0.261 1 94.19 48 PHE B O 1
ATOM 3301 N N . GLY B 1 49 ? 5.207 -16 -1.936 1 91.12 49 GLY B N 1
ATOM 3302 C CA . GLY B 1 49 ? 5.629 -17.172 -1.181 1 91.12 49 GLY B CA 1
ATOM 3303 C C . GLY B 1 49 ? 4.629 -18.312 -1.234 1 91.12 49 GLY B C 1
ATOM 3304 O O . GLY B 1 49 ? 3.707 -18.297 -2.053 1 91.12 49 GLY B O 1
ATOM 3305 N N . SER B 1 50 ? 4.93 -19.328 -0.434 1 87.38 50 SER B N 1
ATOM 3306 C CA . SER B 1 50 ? 4.043 -20.484 -0.35 1 87.38 50 SER B CA 1
ATOM 3307 C C . SER B 1 50 ? 4.273 -21.266 0.938 1 87.38 50 SER B C 1
ATOM 3309 O O . SER B 1 50 ? 5.352 -21.188 1.531 1 87.38 50 SER B O 1
ATOM 3311 N N . THR B 1 51 ? 3.219 -21.859 1.326 1 82 51 THR B N 1
ATOM 3312 C CA . THR B 1 51 ? 3.361 -22.812 2.424 1 82 51 THR B CA 1
ATOM 3313 C C . THR B 1 51 ? 3.465 -24.25 1.896 1 82 51 THR B C 1
ATOM 3315 O O . THR B 1 51 ? 3.615 -25.188 2.672 1 82 51 THR B O 1
ATOM 3318 N N . TRP B 1 52 ? 3.422 -24.344 0.626 1 79.75 52 TRP B N 1
ATOM 3319 C CA . TRP B 1 52 ? 3.479 -25.641 -0.026 1 79.75 52 TRP B CA 1
ATOM 3320 C C . TRP B 1 52 ? 4.891 -25.953 -0.516 1 79.75 52 TRP B C 1
ATOM 3322 O O . TRP B 1 52 ? 5.5 -25.141 -1.215 1 79.75 52 TRP B O 1
ATOM 3332 N N . GLU B 1 53 ? 5.332 -27.125 -0.222 1 73.75 53 GLU B N 1
ATOM 3333 C CA . GLU B 1 53 ? 6.715 -27.5 -0.508 1 73.75 53 GLU B CA 1
ATOM 3334 C C . GLU B 1 53 ? 6.988 -27.5 -2.01 1 73.75 53 GLU B C 1
ATOM 3336 O O . GLU B 1 53 ? 8.07 -27.109 -2.447 1 73.75 53 GLU B O 1
ATOM 3341 N N . GLN B 1 54 ? 6.051 -27.922 -2.771 1 73.94 54 GLN B N 1
ATOM 3342 C CA . GLN B 1 54 ? 6.238 -28.016 -4.215 1 73.94 54 GLN B CA 1
ATOM 3343 C C . GLN B 1 54 ? 6.535 -26.641 -4.812 1 73.94 54 GLN B C 1
ATOM 3345 O O . GLN B 1 54 ? 7.211 -26.531 -5.84 1 73.94 54 GLN B O 1
ATOM 3350 N N . ALA B 1 55 ? 6.109 -25.641 -4.133 1 82.94 55 ALA B N 1
ATOM 3351 C CA . ALA B 1 55 ? 6.285 -24.281 -4.645 1 82.94 55 ALA B CA 1
ATOM 3352 C C . ALA B 1 55 ? 7.742 -23.844 -4.551 1 82.94 55 ALA B C 1
ATOM 3354 O O . ALA B 1 55 ? 8.211 -23.031 -5.355 1 82.94 55 ALA B O 1
ATOM 3355 N N . TYR B 1 56 ? 8.516 -24.422 -3.645 1 85.94 56 TYR B N 1
ATOM 3356 C CA . TYR B 1 56 ? 9.914 -24.031 -3.461 1 85.94 56 TYR B CA 1
ATOM 3357 C C . TYR B 1 56 ? 10.758 -24.469 -4.648 1 85.94 56 TYR B C 1
ATOM 3359 O O . TYR B 1 56 ? 11.656 -23.734 -5.082 1 85.94 56 TYR B O 1
ATOM 3367 N N . ASP B 1 57 ? 10.445 -25.641 -5.191 1 86.12 57 ASP B N 1
ATOM 3368 C CA . ASP B 1 57 ? 11.141 -26.109 -6.383 1 86.12 57 ASP B CA 1
ATOM 3369 C C . ASP B 1 57 ? 10.852 -25.203 -7.578 1 86.12 57 ASP B C 1
ATOM 3371 O O . ASP B 1 57 ? 11.727 -24.984 -8.422 1 86.12 57 ASP B O 1
ATOM 3375 N N . THR B 1 58 ? 9.625 -24.781 -7.633 1 89.88 58 THR B N 1
ATOM 3376 C CA . THR B 1 58 ? 9.25 -23.859 -8.695 1 89.88 58 THR B CA 1
ATOM 3377 C C . THR B 1 58 ? 10.07 -22.578 -8.609 1 89.88 58 THR B C 1
ATOM 3379 O O . THR B 1 58 ? 10.602 -22.109 -9.617 1 89.88 58 THR B O 1
ATOM 3382 N N . PHE B 1 59 ? 10.258 -22.047 -7.422 1 92.88 59 PHE B N 1
ATOM 3383 C CA . PHE B 1 59 ? 11 -20.797 -7.258 1 92.88 59 PHE B CA 1
ATOM 3384 C C . PHE B 1 59 ? 12.484 -21.016 -7.555 1 92.88 59 PHE B C 1
ATOM 3386 O O . PHE B 1 59 ? 13.141 -20.141 -8.117 1 92.88 59 PHE B O 1
ATOM 3393 N N . ASP B 1 60 ? 12.992 -22.219 -7.16 1 91.5 60 ASP B N 1
ATOM 3394 C CA . ASP B 1 60 ? 14.375 -22.531 -7.512 1 91.5 60 ASP B CA 1
ATOM 3395 C C . ASP B 1 60 ? 14.57 -22.516 -9.023 1 91.5 60 ASP B C 1
ATOM 3397 O O . ASP B 1 60 ? 15.57 -21.984 -9.523 1 91.5 60 ASP B O 1
ATOM 3401 N N . LYS B 1 61 ? 13.609 -23.125 -9.711 1 92.25 61 LYS B N 1
ATOM 3402 C CA . LYS B 1 61 ? 13.664 -23.156 -11.172 1 92.25 61 LYS B CA 1
ATOM 3403 C C . LYS B 1 61 ? 13.617 -21.734 -11.742 1 92.25 61 LYS B C 1
ATOM 3405 O O . LYS B 1 61 ? 14.328 -21.422 -12.703 1 92.25 61 LYS B O 1
ATOM 3410 N N . VAL B 1 62 ? 12.789 -20.859 -11.195 1 96.62 62 VAL B N 1
ATOM 3411 C CA . VAL B 1 62 ? 12.672 -19.484 -11.648 1 96.62 62 VAL B CA 1
ATOM 3412 C C . VAL B 1 62 ? 14.008 -18.766 -11.453 1 96.62 62 VAL B C 1
ATOM 3414 O O . VAL B 1 62 ? 14.508 -18.109 -12.375 1 96.62 62 VAL B O 1
ATOM 3417 N N . VAL B 1 63 ? 14.648 -18.906 -10.281 1 97.25 63 VAL B N 1
ATOM 3418 C CA . VAL B 1 63 ? 15.922 -18.266 -9.984 1 97.25 63 VAL B CA 1
ATOM 3419 C C . VAL B 1 63 ? 17 -18.75 -10.953 1 97.25 63 VAL B C 1
ATOM 3421 O O . VAL B 1 63 ? 17.75 -17.953 -11.5 1 97.25 63 VAL B O 1
ATOM 3424 N N . ASP B 1 64 ? 17 -20.062 -11.211 1 96.38 64 ASP B N 1
ATOM 3425 C CA . ASP B 1 64 ? 17.984 -20.625 -12.125 1 96.38 64 ASP B CA 1
ATOM 3426 C C . ASP B 1 64 ? 17.812 -20.078 -13.539 1 96.38 64 ASP B C 1
ATOM 3428 O O . ASP B 1 64 ? 18.797 -19.766 -14.219 1 96.38 64 ASP B O 1
ATOM 3432 N N . ASP B 1 65 ? 16.609 -20.031 -13.945 1 97.19 65 ASP B N 1
ATOM 3433 C CA . ASP B 1 65 ? 16.328 -19.5 -15.281 1 97.19 65 ASP B CA 1
ATOM 3434 C C . ASP B 1 65 ? 16.75 -18.031 -15.391 1 97.19 65 ASP B C 1
ATOM 3436 O O . ASP B 1 65 ? 17.297 -17.609 -16.422 1 97.19 65 ASP B O 1
ATOM 3440 N N . TYR B 1 66 ? 16.469 -17.219 -14.367 1 98.56 66 TYR B N 1
ATOM 3441 C CA . TYR B 1 66 ? 16.891 -15.828 -14.359 1 98.56 66 TYR B CA 1
ATOM 3442 C C . TYR B 1 66 ? 18.406 -15.711 -14.406 1 98.56 66 TYR B C 1
ATOM 3444 O O . TYR B 1 66 ? 18.953 -14.891 -15.148 1 98.56 66 TYR B O 1
ATOM 3452 N N . LYS B 1 67 ? 19.109 -16.516 -13.633 1 98.12 67 LYS B N 1
ATOM 3453 C CA . LYS B 1 67 ? 20.562 -16.5 -13.641 1 98.12 67 LYS B CA 1
ATOM 3454 C C . LYS B 1 67 ? 21.109 -16.828 -15.023 1 98.12 67 LYS B C 1
ATOM 3456 O O . LYS B 1 67 ? 22.094 -16.219 -15.469 1 98.12 67 LYS B O 1
ATOM 3461 N N . ALA B 1 68 ? 20.422 -17.719 -15.68 1 97.88 68 ALA B N 1
ATOM 3462 C CA . ALA B 1 68 ? 20.859 -18.141 -17.016 1 97.88 68 ALA B CA 1
ATOM 3463 C C . ALA B 1 68 ? 20.625 -17.031 -18.031 1 97.88 68 ALA B C 1
ATOM 3465 O O . ALA B 1 68 ? 21.422 -16.859 -18.969 1 97.88 68 ALA B O 1
ATOM 3466 N N . GLN B 1 69 ? 19.578 -16.297 -17.906 1 98.19 69 GLN B N 1
ATOM 3467 C CA . GLN B 1 69 ? 19.141 -15.359 -18.938 1 98.19 69 GLN B CA 1
ATOM 3468 C C . GLN B 1 69 ? 19.703 -13.961 -18.672 1 98.19 69 GLN B C 1
ATOM 3470 O O . GLN B 1 69 ? 19.75 -13.125 -19.578 1 98.19 69 GLN B O 1
ATOM 3475 N N . PHE B 1 70 ? 20.016 -13.664 -17.469 1 98.44 70 PHE B N 1
ATOM 3476 C CA . PHE B 1 70 ? 20.5 -12.336 -17.109 1 98.44 70 PHE B CA 1
ATOM 3477 C C . PHE B 1 70 ? 21.938 -12.414 -16.594 1 98.44 70 PHE B C 1
ATOM 3479 O O . PHE B 1 70 ? 22.219 -11.992 -15.469 1 98.44 70 PHE B O 1
ATOM 3486 N N . GLY B 1 71 ? 22.75 -12.797 -17.594 1 95.38 71 GLY B N 1
ATOM 3487 C CA . GLY B 1 71 ? 24.172 -12.82 -17.281 1 95.38 71 GLY B CA 1
ATOM 3488 C C . GLY B 1 71 ? 24.703 -11.477 -16.828 1 95.38 71 GLY B C 1
ATOM 3489 O O . GLY B 1 71 ? 24.281 -10.43 -17.344 1 95.38 71 GLY B O 1
ATOM 3490 N N . GLY B 1 72 ? 25.438 -11.352 -15.852 1 97.38 72 GLY B N 1
ATOM 3491 C CA . GLY B 1 72 ? 26.016 -10.109 -15.367 1 97.38 72 GLY B CA 1
ATOM 3492 C C . GLY B 1 72 ? 25.25 -9.516 -14.195 1 97.38 72 GLY B C 1
ATOM 3493 O O . GLY B 1 72 ? 25.656 -8.5 -13.633 1 97.38 72 GLY B O 1
ATOM 3494 N N . TRP B 1 73 ? 24.094 -10.07 -14 1 98.62 73 TRP B N 1
ATOM 3495 C CA . TRP B 1 73 ? 23.297 -9.664 -12.852 1 98.62 73 TRP B CA 1
ATOM 3496 C C . TRP B 1 73 ? 23.328 -10.727 -11.758 1 98.62 73 TRP B C 1
ATOM 3498 O O . TRP B 1 73 ? 23.266 -11.93 -12.047 1 98.62 73 TRP B O 1
ATOM 3508 N N . ASP B 1 74 ? 23.547 -10.32 -10.523 1 98.81 74 ASP B N 1
ATOM 3509 C CA . ASP B 1 74 ? 23.219 -11.227 -9.422 1 98.81 74 ASP B CA 1
ATOM 3510 C C . ASP B 1 74 ? 21.703 -11.375 -9.273 1 98.81 74 ASP B C 1
ATOM 3512 O O . ASP B 1 74 ? 20.953 -10.43 -9.531 1 98.81 74 ASP B O 1
ATOM 3516 N N . VAL B 1 75 ? 21.234 -12.555 -8.914 1 98.81 75 VAL B N 1
ATOM 3517 C CA . VAL B 1 75 ? 19.797 -12.812 -8.789 1 98.81 75 VAL B CA 1
ATOM 3518 C C . VAL B 1 75 ? 19.5 -13.383 -7.402 1 98.81 75 VAL B C 1
ATOM 3520 O O . VAL B 1 75 ? 20.125 -14.367 -6.98 1 98.81 75 VAL B O 1
ATOM 3523 N N . TYR B 1 76 ? 18.641 -12.766 -6.645 1 98.69 76 TYR B N 1
ATOM 3524 C CA . TYR B 1 76 ? 18.141 -13.25 -5.359 1 98.69 76 TYR B CA 1
ATOM 3525 C C . TYR B 1 76 ? 16.625 -13.398 -5.375 1 98.69 76 TYR B C 1
ATOM 3527 O O . TYR B 1 76 ? 15.953 -12.797 -6.211 1 98.69 76 TYR B O 1
ATOM 3535 N N . LEU B 1 77 ? 16.094 -14.242 -4.512 1 98.38 77 LEU B N 1
ATOM 3536 C CA . LEU B 1 77 ? 14.656 -14.477 -4.348 1 98.38 77 LEU B CA 1
ATOM 3537 C C . LEU B 1 77 ? 14.195 -14.031 -2.965 1 98.38 77 LEU B C 1
ATOM 3539 O O . LEU B 1 77 ? 14.828 -14.344 -1.957 1 98.38 77 LEU B O 1
ATOM 3543 N N . SER B 1 78 ? 13.109 -13.289 -2.953 1 98.12 78 SER B N 1
ATOM 3544 C CA . SER B 1 78 ? 12.469 -12.836 -1.726 1 98.12 78 SER B CA 1
ATOM 3545 C C . SER B 1 78 ? 11.008 -13.266 -1.678 1 98.12 78 SER B C 1
ATOM 3547 O O . SER B 1 78 ? 10.375 -13.445 -2.719 1 98.12 78 SER B O 1
ATOM 3549 N N . PHE B 1 79 ? 10.516 -13.492 -0.46 1 95.81 79 PHE B N 1
ATOM 3550 C CA . PHE B 1 79 ? 9.086 -13.672 -0.21 1 95.81 79 PHE B CA 1
ATOM 3551 C C . PHE B 1 79 ? 8.5 -12.438 0.469 1 95.81 79 PHE B C 1
ATOM 3553 O O . PHE B 1 79 ? 9.117 -11.875 1.38 1 95.81 79 PHE B O 1
ATOM 3560 N N . SER B 1 80 ? 7.324 -12.008 0.025 1 94.69 80 SER B N 1
ATOM 3561 C CA . SER B 1 80 ? 6.719 -10.828 0.635 1 94.69 80 SER B CA 1
ATOM 3562 C C . SER B 1 80 ? 5.75 -11.211 1.747 1 94.69 80 SER B C 1
ATOM 3564 O O . SER B 1 80 ? 5.363 -10.375 2.561 1 94.69 80 SER B O 1
ATOM 3566 N N . SER B 1 81 ? 5.316 -12.477 1.813 1 92.56 81 SER B N 1
ATOM 3567 C CA . SER B 1 81 ? 4.371 -12.906 2.84 1 92.56 81 SER B CA 1
ATOM 3568 C C . SER B 1 81 ? 5.098 -13.375 4.098 1 92.56 81 SER B C 1
ATOM 3570 O O . SER B 1 81 ? 5.738 -14.43 4.098 1 92.56 81 SER B O 1
ATOM 3572 N N . ALA B 1 82 ? 4.879 -12.688 5.172 1 90.44 82 ALA B N 1
ATOM 3573 C CA . ALA B 1 82 ? 5.461 -13.062 6.457 1 90.44 82 ALA B CA 1
ATOM 3574 C C . ALA B 1 82 ? 4.977 -14.438 6.898 1 90.44 82 ALA B C 1
ATOM 3576 O O . ALA B 1 82 ? 5.746 -15.227 7.457 1 90.44 82 ALA B O 1
ATOM 3577 N N . ILE B 1 83 ? 3.744 -14.758 6.633 1 87.56 83 ILE B N 1
ATOM 3578 C CA . ILE B 1 83 ? 3.162 -16.047 6.996 1 87.56 83 ILE B CA 1
ATOM 3579 C C . ILE B 1 83 ? 3.906 -17.172 6.281 1 87.56 83 ILE B C 1
ATOM 3581 O O . ILE B 1 83 ? 4.281 -18.172 6.902 1 87.56 83 ILE B O 1
ATOM 3585 N N . CYS B 1 84 ? 4.152 -16.953 4.961 1 89.88 84 CYS B N 1
ATOM 3586 C CA . CYS B 1 84 ? 4.859 -17.969 4.188 1 89.88 84 CYS B CA 1
ATOM 3587 C C . CYS B 1 84 ? 6.301 -18.109 4.664 1 89.88 84 CYS B C 1
ATOM 3589 O O . CYS B 1 84 ? 6.828 -19.219 4.738 1 89.88 84 CYS B O 1
ATOM 3591 N N . ILE B 1 85 ? 6.93 -16.984 4.965 1 92.25 85 ILE B N 1
ATOM 3592 C CA . ILE B 1 85 ? 8.305 -17 5.453 1 92.25 85 ILE B CA 1
ATOM 3593 C C . ILE B 1 85 ? 8.383 -17.766 6.773 1 92.25 85 ILE B C 1
ATOM 3595 O O . ILE B 1 85 ? 9.211 -18.656 6.93 1 92.25 85 ILE B O 1
ATOM 3599 N N . ASN B 1 86 ? 7.484 -17.406 7.719 1 88.5 86 ASN B N 1
ATOM 3600 C CA . ASN B 1 86 ? 7.48 -18.031 9.039 1 88.5 86 ASN B CA 1
ATOM 3601 C C . ASN B 1 86 ? 7.188 -19.531 8.938 1 88.5 86 ASN B C 1
ATOM 3603 O O . ASN B 1 86 ? 7.82 -20.344 9.625 1 88.5 86 ASN B O 1
ATOM 3607 N N . ASN B 1 87 ? 6.27 -19.906 8.078 1 87.44 87 ASN B N 1
ATOM 3608 C CA . ASN B 1 87 ? 5.922 -21.312 7.902 1 87.44 87 ASN B CA 1
ATOM 3609 C C . ASN B 1 87 ? 7.078 -22.109 7.289 1 87.44 87 ASN B C 1
ATOM 3611 O O . ASN B 1 87 ? 7.348 -23.234 7.703 1 87.44 87 ASN B O 1
ATOM 3615 N N . ALA B 1 88 ? 7.695 -21.547 6.297 1 88.38 88 ALA B N 1
ATOM 3616 C CA . ALA B 1 88 ? 8.852 -22.203 5.688 1 88.38 88 ALA B CA 1
ATOM 3617 C C . ALA B 1 88 ? 9.953 -22.438 6.715 1 88.38 88 ALA B C 1
ATOM 3619 O O . ALA B 1 88 ? 10.57 -23.5 6.734 1 88.38 88 ALA B O 1
ATOM 3620 N N . ARG B 1 89 ? 10.156 -21.453 7.504 1 89.81 89 ARG B N 1
ATOM 3621 C CA . ARG B 1 89 ? 11.195 -21.531 8.523 1 89.81 89 ARG B CA 1
ATOM 3622 C C . ARG B 1 89 ? 10.859 -22.594 9.562 1 89.81 89 ARG B C 1
ATOM 3624 O O . ARG B 1 89 ? 11.75 -23.281 10.07 1 89.81 89 ARG B O 1
ATOM 3631 N N . ALA B 1 90 ? 9.617 -22.766 9.875 1 86.5 90 ALA B N 1
ATOM 3632 C CA . ALA B 1 90 ? 9.164 -23.734 10.867 1 86.5 90 ALA B CA 1
ATOM 3633 C C . ALA B 1 90 ? 9.242 -25.156 10.32 1 86.5 90 ALA B C 1
ATOM 3635 O O . ALA B 1 90 ? 9.297 -26.125 11.086 1 86.5 90 ALA B O 1
ATOM 3636 N N . GLY B 1 91 ? 9.305 -25.375 9.07 1 79.88 91 GLY B N 1
ATOM 3637 C CA . GLY B 1 91 ? 9.422 -26.688 8.438 1 79.88 91 GLY B CA 1
ATOM 3638 C C . GLY B 1 91 ? 8.203 -27.562 8.641 1 79.88 91 GLY B C 1
ATOM 3639 O O . GLY B 1 91 ? 8.336 -28.75 8.93 1 79.88 91 GLY B O 1
ATOM 3640 N N . GLU B 1 92 ? 7.152 -27.172 8.719 1 65.12 92 GLU B N 1
ATOM 3641 C CA . GLU B 1 92 ? 5.988 -27.984 9.047 1 65.12 92 GLU B CA 1
ATOM 3642 C C . GLU B 1 92 ? 5.852 -29.156 8.086 1 65.12 92 GLU B C 1
ATOM 3644 O O . GLU B 1 92 ? 5.57 -30.281 8.508 1 65.12 92 GLU B O 1
ATOM 3649 N N . ASN B 1 93 ? 6.098 -28.938 6.793 1 60.97 93 ASN B N 1
ATOM 3650 C CA . ASN B 1 93 ? 5.883 -30.062 5.891 1 60.97 93 ASN B CA 1
ATOM 3651 C C . ASN B 1 93 ? 7.105 -30.328 5.016 1 60.97 93 ASN B C 1
ATOM 3653 O O . ASN B 1 93 ? 7.078 -31.188 4.137 1 60.97 93 ASN B O 1
ATOM 3657 N N . VAL B 1 94 ? 8.055 -29.672 5.316 1 70.38 94 VAL B N 1
ATOM 3658 C CA . VAL B 1 94 ? 9.266 -29.766 4.508 1 70.38 94 VAL B CA 1
ATOM 3659 C C . VAL B 1 94 ? 10.477 -29.344 5.332 1 70.38 94 VAL B C 1
ATOM 3661 O O . VAL B 1 94 ? 10.328 -28.875 6.465 1 70.38 94 VAL B O 1
ATOM 3664 N N . GLU B 1 95 ? 11.641 -29.656 4.691 1 76.94 95 GLU B N 1
ATOM 3665 C CA . GLU B 1 95 ? 12.836 -29.125 5.34 1 76.94 95 GLU B CA 1
ATOM 3666 C C . GLU B 1 95 ? 12.742 -27.609 5.516 1 76.94 95 GLU B C 1
ATOM 3668 O O . GLU B 1 95 ? 12.305 -26.906 4.605 1 76.94 95 GLU B O 1
ATOM 3673 N N . PRO B 1 96 ? 13.016 -27.219 6.727 1 84.12 96 PRO B N 1
ATOM 3674 C CA . PRO B 1 96 ? 12.977 -25.766 6.957 1 84.12 96 PRO B CA 1
ATOM 3675 C C . PRO B 1 96 ? 13.789 -24.984 5.93 1 84.12 96 PRO B C 1
ATOM 3677 O O . PRO B 1 96 ? 14.852 -25.438 5.504 1 84.12 96 PRO B O 1
ATOM 3680 N N . LYS B 1 97 ? 13.234 -24.031 5.457 1 88.19 97 LYS B N 1
ATOM 3681 C CA . LYS B 1 97 ? 13.891 -23.094 4.547 1 88.19 97 LYS B CA 1
ATOM 3682 C C . LYS B 1 97 ? 13.789 -21.656 5.066 1 88.19 97 LYS B C 1
ATOM 3684 O O . LYS B 1 97 ? 12.758 -21.266 5.609 1 88.19 97 LYS B O 1
ATOM 3689 N N . ASP B 1 98 ? 14.828 -20.922 4.879 1 91.12 98 ASP B N 1
ATOM 3690 C CA . ASP B 1 98 ? 14.836 -19.547 5.344 1 91.12 98 ASP B CA 1
ATOM 3691 C C . ASP B 1 98 ? 14.711 -18.562 4.176 1 91.12 98 ASP B C 1
ATOM 3693 O O . ASP B 1 98 ? 15.672 -18.359 3.436 1 91.12 98 ASP B O 1
ATOM 3697 N N . TYR B 1 99 ? 13.555 -18.172 3.977 1 94.19 99 TYR B N 1
ATOM 3698 C CA . TYR B 1 99 ? 13.32 -17.047 3.068 1 94.19 99 TYR B CA 1
ATOM 3699 C C . TYR B 1 99 ? 13.242 -15.734 3.83 1 94.19 99 TYR B C 1
ATOM 3701 O O . TYR B 1 99 ? 13 -15.719 5.039 1 94.19 99 TYR B O 1
ATOM 3709 N N . TYR B 1 100 ? 13.492 -14.656 3.18 1 97.19 100 TYR B N 1
ATOM 3710 C CA . TYR B 1 100 ? 13.492 -13.344 3.822 1 97.19 100 TYR B CA 1
ATOM 3711 C C . TYR B 1 100 ? 12.711 -12.336 2.994 1 97.19 100 TYR B C 1
ATOM 3713 O O . TYR B 1 100 ? 12.617 -12.461 1.771 1 97.19 100 TYR B O 1
ATOM 3721 N N . ASP B 1 101 ? 12.148 -11.359 3.703 1 96.94 101 ASP B N 1
ATOM 3722 C CA . ASP B 1 101 ? 11.305 -10.367 3.049 1 96.94 101 ASP B CA 1
ATOM 3723 C C . ASP B 1 101 ? 12.148 -9.352 2.271 1 96.94 101 ASP B C 1
ATOM 3725 O O . ASP B 1 101 ? 13.367 -9.289 2.443 1 96.94 101 ASP B O 1
ATOM 3729 N N . PRO B 1 102 ? 11.523 -8.57 1.39 1 97.75 102 PRO B N 1
ATOM 3730 C CA . PRO B 1 102 ? 12.258 -7.648 0.518 1 97.75 102 PRO B CA 1
ATOM 3731 C C . PRO B 1 102 ? 13.047 -6.602 1.298 1 97.75 102 PRO B C 1
ATOM 3733 O O . PRO B 1 102 ? 14.094 -6.145 0.838 1 97.75 102 PRO B O 1
ATOM 3736 N N . GLU B 1 103 ? 12.555 -6.203 2.479 1 96.81 103 GLU B N 1
ATOM 3737 C CA . GLU B 1 103 ? 13.273 -5.195 3.254 1 96.81 103 GLU B CA 1
ATOM 3738 C C . GLU B 1 103 ? 14.68 -5.672 3.611 1 96.81 103 GLU B C 1
ATOM 3740 O O . GLU B 1 103 ? 15.656 -4.938 3.432 1 96.81 103 GLU B O 1
ATOM 3745 N N . HIS B 1 104 ? 14.797 -6.906 4.121 1 97.81 104 HIS B N 1
ATOM 3746 C CA . HIS B 1 104 ? 16.094 -7.453 4.488 1 97.81 104 HIS B CA 1
ATOM 3747 C C . HIS B 1 104 ? 17.016 -7.566 3.268 1 97.81 104 HIS B C 1
ATOM 3749 O O . HIS B 1 104 ? 18.203 -7.262 3.348 1 97.81 104 HIS B O 1
ATOM 3755 N N . TRP B 1 105 ? 16.453 -7.977 2.15 1 98.69 105 TRP B N 1
ATOM 3756 C CA . TRP B 1 105 ? 17.234 -8.117 0.931 1 98.69 105 TRP B CA 1
ATOM 3757 C C . TRP B 1 105 ? 17.703 -6.758 0.423 1 98.69 105 TRP B C 1
ATOM 3759 O O . TRP B 1 105 ? 18.875 -6.578 0.09 1 98.69 105 TRP B O 1
ATOM 3769 N N . LEU B 1 106 ? 16.812 -5.812 0.38 1 98.25 106 LEU B N 1
ATOM 3770 C CA . LEU B 1 106 ? 17.156 -4.488 -0.127 1 98.25 106 LEU B CA 1
ATOM 3771 C C . LEU B 1 106 ? 18.188 -3.818 0.774 1 98.25 106 LEU B C 1
ATOM 3773 O O . LEU B 1 106 ? 19.078 -3.117 0.288 1 98.25 106 LEU B O 1
ATOM 3777 N N . THR B 1 107 ? 18.047 -4.008 2.102 1 97.81 107 THR B N 1
ATOM 3778 C CA . THR B 1 107 ? 19.047 -3.492 3.021 1 97.81 107 THR B CA 1
ATOM 3779 C C . THR B 1 107 ? 20.406 -4.125 2.746 1 97.81 107 THR B C 1
ATOM 3781 O O . THR B 1 107 ? 21.422 -3.426 2.641 1 97.81 107 THR B O 1
ATOM 3784 N N . ALA B 1 108 ? 20.453 -5.445 2.58 1 98.5 108 ALA B N 1
ATOM 3785 C CA . ALA B 1 108 ? 21.719 -6.141 2.291 1 98.5 108 ALA B CA 1
ATOM 3786 C C . ALA B 1 108 ? 22.297 -5.688 0.957 1 98.5 108 ALA B C 1
ATOM 3788 O O . ALA B 1 108 ? 23.5 -5.484 0.84 1 98.5 108 ALA B O 1
ATOM 3789 N N . ILE B 1 109 ? 21.469 -5.551 -0.017 1 98.62 109 ILE B N 1
ATOM 3790 C CA . ILE B 1 109 ? 21.859 -5.105 -1.35 1 98.62 109 ILE B CA 1
ATOM 3791 C C . ILE B 1 109 ? 22.484 -3.713 -1.268 1 98.62 109 ILE B C 1
ATOM 3793 O O . ILE B 1 109 ? 23.547 -3.467 -1.85 1 98.62 109 ILE B O 1
ATOM 3797 N N . GLY B 1 110 ? 21.797 -2.85 -0.551 1 98 110 GLY B N 1
ATOM 3798 C CA . GLY B 1 110 ? 22.344 -1.514 -0.366 1 98 110 GLY B CA 1
ATOM 3799 C C . GLY B 1 110 ? 23.672 -1.507 0.364 1 98 110 GLY B C 1
ATOM 3800 O O . GLY B 1 110 ? 24.609 -0.823 -0.05 1 98 110 GLY B O 1
ATOM 3801 N N . LEU B 1 111 ? 23.781 -2.256 1.47 1 97.81 111 LEU B N 1
ATOM 3802 C CA . LEU B 1 111 ? 25 -2.314 2.268 1 97.81 111 LEU B CA 1
ATOM 3803 C C . LEU B 1 111 ? 26.156 -2.889 1.456 1 97.81 111 LEU B C 1
ATOM 3805 O O . LEU B 1 111 ? 27.312 -2.518 1.664 1 97.81 111 LEU B O 1
ATOM 3809 N N . ALA B 1 112 ? 25.844 -3.738 0.493 1 98.5 112 ALA B N 1
ATOM 3810 C CA . ALA B 1 112 ? 26.859 -4.359 -0.351 1 98.5 112 ALA B CA 1
ATOM 3811 C C . ALA B 1 112 ? 27.266 -3.43 -1.489 1 98.5 112 ALA B C 1
ATOM 3813 O O . ALA B 1 112 ? 28.188 -3.732 -2.244 1 98.5 112 ALA B O 1
ATOM 3814 N N . GLY B 1 113 ? 26.562 -2.32 -1.676 1 98.12 113 GLY B N 1
ATOM 3815 C CA . GLY B 1 113 ? 26.984 -1.271 -2.594 1 98.12 113 GLY B CA 1
ATOM 3816 C C . GLY B 1 113 ? 26.578 -1.538 -4.031 1 98.12 113 GLY B C 1
ATOM 3817 O O . GLY B 1 113 ? 27.25 -1.103 -4.965 1 98.12 113 GLY B O 1
ATOM 3818 N N . TYR B 1 114 ? 25.516 -2.318 -4.266 1 98.5 114 TYR B N 1
ATOM 3819 C CA . TYR B 1 114 ? 25 -2.508 -5.621 1 98.5 114 TYR B CA 1
ATOM 3820 C C . TYR B 1 114 ? 24.656 -1.171 -6.262 1 98.5 114 TYR B C 1
ATOM 3822 O O . TYR B 1 114 ? 24.141 -0.273 -5.594 1 98.5 114 TYR B O 1
ATOM 3830 N N . LYS B 1 115 ? 24.812 -1.062 -7.555 1 97.69 115 LYS B N 1
ATOM 3831 C CA . LYS B 1 115 ? 24.672 0.22 -8.242 1 97.69 115 LYS B CA 1
ATOM 3832 C C . LYS B 1 115 ? 23.406 0.26 -9.078 1 97.69 115 LYS B C 1
ATOM 3834 O O . LYS B 1 115 ? 22.844 1.334 -9.328 1 97.69 115 LYS B O 1
ATOM 3839 N N . GLN B 1 116 ? 23.016 -0.825 -9.609 1 97.5 116 GLN B N 1
ATOM 3840 C CA . GLN B 1 116 ? 21.75 -0.974 -10.328 1 97.5 116 GLN B CA 1
ATOM 3841 C C . GLN B 1 116 ? 20.891 -2.066 -9.703 1 97.5 116 GLN B C 1
ATOM 3843 O O . GLN B 1 116 ? 21.344 -3.201 -9.539 1 97.5 116 GLN B O 1
ATOM 3848 N N . VAL B 1 117 ? 19.688 -1.696 -9.352 1 97.75 117 VAL B N 1
ATOM 3849 C CA . VAL B 1 117 ? 18.812 -2.602 -8.625 1 97.75 117 VAL B CA 1
ATOM 3850 C C . VAL B 1 117 ? 17.469 -2.729 -9.359 1 97.75 117 VAL B C 1
ATOM 3852 O O . VAL B 1 117 ? 16.766 -1.737 -9.539 1 97.75 117 VAL B O 1
ATOM 3855 N N . VAL B 1 118 ? 17.156 -3.891 -9.797 1 97.75 118 VAL B N 1
ATOM 3856 C CA . VAL B 1 118 ? 15.852 -4.207 -10.359 1 97.75 118 VAL B CA 1
ATOM 3857 C C . VAL B 1 118 ? 15.086 -5.117 -9.406 1 97.75 118 VAL B C 1
ATOM 3859 O O . VAL B 1 118 ? 15.57 -6.188 -9.031 1 97.75 118 VAL B O 1
ATOM 3862 N N . VAL B 1 119 ? 13.977 -4.656 -8.953 1 97.88 119 VAL B N 1
ATOM 3863 C CA . VAL B 1 119 ? 13.07 -5.48 -8.156 1 97.88 119 VAL B CA 1
ATOM 3864 C C . VAL B 1 119 ? 11.938 -6.004 -9.031 1 97.88 119 VAL B C 1
ATOM 3866 O O . VAL B 1 119 ? 11.039 -5.254 -9.406 1 97.88 119 VAL B O 1
ATOM 3869 N N . GLN B 1 120 ? 11.961 -7.273 -9.305 1 97.81 120 GLN B N 1
ATOM 3870 C CA . GLN B 1 120 ? 10.992 -7.844 -10.234 1 97.81 120 GLN B CA 1
ATOM 3871 C C . GLN B 1 120 ? 9.867 -8.562 -9.484 1 97.81 120 GLN B C 1
ATOM 3873 O O . GLN B 1 120 ? 10.109 -9.555 -8.797 1 97.81 120 GLN B O 1
ATOM 3878 N N . SER B 1 121 ? 8.719 -8.031 -9.688 1 96.56 121 SER B N 1
ATOM 3879 C CA . SER B 1 121 ? 7.516 -8.672 -9.164 1 96.56 121 SER B CA 1
ATOM 3880 C C . SER B 1 121 ? 7.223 -9.977 -9.898 1 96.56 121 SER B C 1
ATOM 3882 O O . SER B 1 121 ? 7.238 -10.023 -11.125 1 96.56 121 SER B O 1
ATOM 3884 N N . LEU B 1 122 ? 6.918 -11.039 -9.125 1 97.75 122 LEU B N 1
ATOM 3885 C CA . LEU B 1 122 ? 6.484 -12.305 -9.719 1 97.75 122 LEU B CA 1
ATOM 3886 C C . LEU B 1 122 ? 4.988 -12.508 -9.531 1 97.75 122 LEU B C 1
ATOM 3888 O O . LEU B 1 122 ? 4.48 -13.617 -9.695 1 97.75 122 LEU B O 1
ATOM 3892 N N . GLN B 1 123 ? 4.328 -11.375 -9.125 1 95.81 123 GLN B N 1
ATOM 3893 C CA . GLN B 1 123 ? 2.873 -11.422 -9.016 1 95.81 123 GLN B CA 1
ATOM 3894 C C . GLN B 1 123 ? 2.221 -11.484 -10.391 1 95.81 123 GLN B C 1
ATOM 3896 O O . GLN B 1 123 ? 2.875 -11.227 -11.406 1 95.81 123 GLN B O 1
ATOM 3901 N N . VAL B 1 124 ? 0.947 -11.844 -10.359 1 97 124 VAL B N 1
ATOM 3902 C CA . VAL B 1 124 ? 0.237 -12.055 -11.617 1 97 124 VAL B CA 1
ATOM 3903 C C . VAL B 1 124 ? -0.407 -10.742 -12.07 1 97 124 VAL B C 1
ATOM 3905 O O . VAL B 1 124 ? -0.301 -10.359 -13.234 1 97 124 VAL B O 1
ATOM 3908 N N . ILE B 1 125 ? -1.063 -10.008 -11.172 1 93.25 125 ILE B N 1
ATOM 3909 C CA . ILE B 1 125 ? -1.729 -8.75 -11.484 1 93.25 125 ILE B CA 1
ATOM 3910 C C . ILE B 1 125 ? -1.142 -7.625 -10.633 1 93.25 125 ILE B C 1
ATOM 3912 O O . ILE B 1 125 ? -0.464 -7.887 -9.633 1 93.25 125 ILE B O 1
ATOM 3916 N N . PRO B 1 126 ? -1.368 -6.398 -11.07 1 90.5 126 PRO B N 1
ATOM 3917 C CA . PRO B 1 126 ? -0.924 -5.281 -10.234 1 90.5 126 PRO B CA 1
ATOM 3918 C C . PRO B 1 126 ? -1.872 -5.004 -9.07 1 90.5 126 PRO B C 1
ATOM 3920 O O . PRO B 1 126 ? -2.445 -3.914 -8.984 1 90.5 126 PRO B O 1
ATOM 3923 N N . GLY B 1 127 ? -1.965 -5.953 -8.172 1 86.75 127 GLY B N 1
ATOM 3924 C CA . GLY B 1 127 ? -2.859 -5.879 -7.023 1 86.75 127 GLY B CA 1
ATOM 3925 C C . GLY B 1 127 ? -2.158 -5.457 -5.746 1 86.75 127 GLY B C 1
ATOM 3926 O O . GLY B 1 127 ? -1.206 -4.676 -5.781 1 86.75 127 GLY B O 1
ATOM 3927 N N . GLU B 1 128 ? -2.625 -5.863 -4.68 1 83.75 128 GLU B N 1
ATOM 3928 C CA . GLU B 1 128 ? -2.174 -5.473 -3.346 1 83.75 128 GLU B CA 1
ATOM 3929 C C . GLU B 1 128 ? -0.695 -5.793 -3.148 1 83.75 128 GLU B C 1
ATOM 3931 O O . GLU B 1 128 ? 0.068 -4.953 -2.67 1 83.75 128 GLU B O 1
ATOM 3936 N N . GLU B 1 129 ? -0.254 -6.973 -3.543 1 87.88 129 GLU B N 1
ATOM 3937 C CA . GLU B 1 129 ? 1.107 -7.418 -3.262 1 87.88 129 GLU B CA 1
ATOM 3938 C C . GLU B 1 129 ? 2.121 -6.676 -4.129 1 87.88 129 GLU B C 1
ATOM 3940 O O . GLU B 1 129 ? 3.221 -6.355 -3.672 1 87.88 129 GLU B O 1
ATOM 3945 N N . TYR B 1 130 ? 1.755 -6.434 -5.355 1 89.56 130 TYR B N 1
ATOM 3946 C CA . TYR B 1 130 ? 2.627 -5.625 -6.199 1 89.56 130 TYR B CA 1
ATOM 3947 C C . TYR B 1 130 ? 2.785 -4.219 -5.633 1 89.56 130 TYR B C 1
ATOM 3949 O O . TYR B 1 130 ? 3.893 -3.678 -5.602 1 89.56 130 TYR B O 1
ATOM 3957 N N . ARG B 1 131 ? 1.747 -3.719 -5.234 1 84.88 131 ARG B N 1
ATOM 3958 C CA . ARG B 1 131 ? 1.778 -2.389 -4.633 1 84.88 131 ARG B CA 1
ATOM 3959 C C . ARG B 1 131 ? 2.672 -2.367 -3.398 1 84.88 131 ARG B C 1
ATOM 3961 O O . ARG B 1 131 ? 3.402 -1.401 -3.17 1 84.88 131 ARG B O 1
ATOM 3968 N N . ARG B 1 132 ? 2.533 -3.346 -2.613 1 88.44 132 ARG B N 1
ATOM 3969 C CA . ARG B 1 132 ? 3.367 -3.428 -1.417 1 88.44 132 ARG B CA 1
ATOM 3970 C C . ARG B 1 132 ? 4.848 -3.449 -1.782 1 88.44 132 ARG B C 1
ATOM 3972 O O . ARG B 1 132 ? 5.664 -2.801 -1.123 1 88.44 132 ARG B O 1
ATOM 3979 N N . VAL B 1 133 ? 5.168 -4.18 -2.807 1 92.12 133 VAL B N 1
ATOM 3980 C CA . VAL B 1 133 ? 6.555 -4.246 -3.256 1 92.12 133 VAL B CA 1
ATOM 3981 C C . VAL B 1 133 ? 7.031 -2.855 -3.67 1 92.12 133 VAL B C 1
ATOM 3983 O O . VAL B 1 133 ? 8.078 -2.391 -3.215 1 92.12 133 VAL B O 1
ATOM 3986 N N . ARG B 1 134 ? 6.242 -2.232 -4.441 1 89 134 ARG B N 1
ATOM 3987 C CA . ARG B 1 134 ? 6.629 -0.967 -5.051 1 89 134 ARG B CA 1
ATOM 3988 C C . ARG B 1 134 ? 6.531 0.178 -4.051 1 89 134 ARG B C 1
ATOM 3990 O O . ARG B 1 134 ? 7.492 0.929 -3.861 1 89 134 ARG B O 1
ATOM 3997 N N . ASP B 1 135 ? 5.359 0.281 -3.326 1 84.44 135 ASP B N 1
ATOM 3998 C CA . ASP B 1 135 ? 5.016 1.489 -2.582 1 84.44 135 ASP B CA 1
ATOM 3999 C C . ASP B 1 135 ? 5.422 1.361 -1.114 1 84.44 135 ASP B C 1
ATOM 4001 O O . ASP B 1 135 ? 5.289 2.316 -0.344 1 84.44 135 ASP B O 1
ATOM 4005 N N . SER B 1 136 ? 5.902 0.204 -0.749 1 88.56 136 SER B N 1
ATOM 4006 C CA . SER B 1 136 ? 6.383 0.032 0.618 1 88.56 136 SER B CA 1
ATOM 4007 C C . SER B 1 136 ? 7.852 -0.375 0.639 1 88.56 136 SER B C 1
ATOM 4009 O O . SER B 1 136 ? 8.719 0.439 0.956 1 88.56 136 SER B O 1
ATOM 4011 N N . TYR B 1 137 ? 8.164 -1.496 0.115 1 93.12 137 TYR B N 1
ATOM 4012 C CA . TYR B 1 137 ? 9.508 -2.033 0.271 1 93.12 137 TYR B CA 1
ATOM 4013 C C . TYR B 1 137 ? 10.523 -1.202 -0.509 1 93.12 137 TYR B C 1
ATOM 4015 O O . TYR B 1 137 ? 11.531 -0.769 0.044 1 93.12 137 TYR B O 1
ATOM 4023 N N . VAL B 1 138 ? 10.289 -0.992 -1.767 1 93.5 138 VAL B N 1
ATOM 4024 C CA . VAL B 1 138 ? 11.25 -0.271 -2.596 1 93.5 138 VAL B CA 1
ATOM 4025 C C . VAL B 1 138 ? 11.273 1.202 -2.195 1 93.5 138 VAL B C 1
ATOM 4027 O O . VAL B 1 138 ? 12.344 1.812 -2.113 1 93.5 138 VAL B O 1
ATOM 4030 N N . LYS B 1 139 ? 10.07 1.735 -1.905 1 89.06 139 LYS B N 1
ATOM 4031 C CA . LYS B 1 139 ? 10 3.119 -1.442 1 89.06 139 LYS B CA 1
ATOM 4032 C C . LYS B 1 139 ? 10.789 3.305 -0.15 1 89.06 139 LYS B C 1
ATOM 4034 O O . LYS B 1 139 ? 11.539 4.273 -0.009 1 89.06 139 LYS B O 1
ATOM 4039 N N . ASP B 1 140 ? 10.625 2.428 0.784 1 91.44 140 ASP B N 1
ATOM 4040 C CA . ASP B 1 140 ? 11.344 2.49 2.055 1 91.44 140 ASP B CA 1
ATOM 4041 C C . ASP B 1 140 ? 12.852 2.398 1.842 1 91.44 140 ASP B C 1
ATOM 4043 O O . ASP B 1 140 ? 13.625 3.084 2.52 1 91.44 140 ASP B O 1
ATOM 4047 N N . PHE B 1 141 ? 13.25 1.595 0.927 1 94.19 141 PHE B N 1
ATOM 4048 C CA . PHE B 1 141 ? 14.656 1.47 0.576 1 94.19 141 PHE B CA 1
ATOM 4049 C C . PHE B 1 141 ? 15.195 2.789 0.04 1 94.19 141 PHE B C 1
ATOM 4051 O O . PHE B 1 141 ? 16.219 3.285 0.517 1 94.19 141 PHE B O 1
ATOM 4058 N N . MET B 1 142 ? 14.461 3.4 -0.844 1 92.44 142 MET B N 1
ATOM 4059 C CA . MET B 1 142 ? 14.906 4.621 -1.511 1 92.44 142 MET B CA 1
ATOM 4060 C C . MET B 1 142 ? 14.852 5.812 -0.56 1 92.44 142 MET B C 1
ATOM 4062 O O . MET B 1 142 ? 15.531 6.816 -0.775 1 92.44 142 MET B O 1
ATOM 4066 N N . ASN B 1 143 ? 14.055 5.652 0.492 1 89.88 143 ASN B N 1
ATOM 4067 C CA . ASN B 1 143 ? 13.969 6.711 1.494 1 89.88 143 ASN B CA 1
ATOM 4068 C C . ASN B 1 143 ? 14.93 6.461 2.652 1 89.88 143 ASN B C 1
ATOM 4070 O O . ASN B 1 143 ? 14.93 7.207 3.635 1 89.88 143 ASN B O 1
ATOM 4074 N N . ASN B 1 144 ? 15.742 5.465 2.527 1 93.19 144 ASN B N 1
ATOM 4075 C CA . ASN B 1 144 ? 16.703 5.133 3.572 1 93.19 144 ASN B CA 1
ATOM 4076 C C . ASN B 1 144 ? 16.031 5.004 4.938 1 93.19 144 ASN B C 1
ATOM 4078 O O . ASN B 1 144 ? 16.453 5.637 5.906 1 93.19 144 ASN B O 1
ATOM 4082 N N . ARG B 1 145 ? 14.969 4.141 5.004 1 90.88 145 ARG B N 1
ATOM 4083 C CA . ARG B 1 145 ? 14.008 4.078 6.102 1 90.88 145 ARG B CA 1
ATOM 4084 C C . ARG B 1 145 ? 14.719 3.996 7.449 1 90.88 145 ARG B C 1
ATOM 4086 O O . ARG B 1 145 ? 14.328 4.668 8.406 1 90.88 145 ARG B O 1
ATOM 4093 N N . ASN B 1 146 ? 15.812 3.211 7.555 1 91.38 146 ASN B N 1
ATOM 4094 C CA . ASN B 1 146 ? 16.484 3.014 8.828 1 91.38 146 ASN B CA 1
ATOM 4095 C C . ASN B 1 146 ? 17.781 3.809 8.906 1 91.38 146 ASN B C 1
ATOM 4097 O O . ASN B 1 146 ? 18.578 3.621 9.828 1 91.38 146 ASN B O 1
ATOM 4101 N N . GLY B 1 147 ? 18.047 4.656 7.887 1 91.25 147 GLY B N 1
ATOM 4102 C CA . GLY B 1 147 ? 19.266 5.453 7.883 1 91.25 147 GLY B CA 1
ATOM 4103 C C . GLY B 1 147 ? 20.516 4.613 7.777 1 91.25 147 GLY B C 1
ATOM 4104 O O . GLY B 1 147 ? 21.547 4.949 8.375 1 91.25 147 GLY B O 1
ATOM 4105 N N . ASP B 1 148 ? 20.422 3.51 7.051 1 93.81 148 ASP B N 1
ATOM 4106 C CA . ASP B 1 148 ? 21.516 2.551 6.961 1 93.81 148 ASP B CA 1
ATOM 4107 C C . ASP B 1 148 ? 22.547 2.98 5.91 1 93.81 148 ASP B C 1
ATOM 4109 O O . ASP B 1 148 ? 23.672 2.492 5.902 1 93.81 148 ASP B O 1
ATOM 4113 N N . PHE B 1 149 ? 22.172 3.844 5.008 1 95.38 149 PHE B N 1
ATOM 4114 C CA . PHE B 1 149 ? 23 4.141 3.844 1 95.38 149 PHE B CA 1
ATOM 4115 C C . PHE B 1 149 ? 23.484 5.582 3.879 1 95.38 149 PHE B C 1
ATOM 4117 O O . PHE B 1 149 ? 22.828 6.457 4.43 1 95.38 149 PHE B O 1
ATOM 4124 N N . THR B 1 150 ? 24.625 5.859 3.324 1 95.06 150 THR B N 1
ATOM 4125 C CA . THR B 1 150 ? 25.156 7.211 3.221 1 95.06 150 THR B CA 1
ATOM 4126 C C . THR B 1 150 ? 24.375 8.023 2.186 1 95.06 150 THR B C 1
ATOM 4128 O O . THR B 1 150 ? 23.812 7.461 1.251 1 95.06 150 THR B O 1
ATOM 4131 N N . ASP B 1 151 ? 24.453 9.281 2.34 1 91.56 151 ASP B N 1
ATOM 4132 C CA . ASP B 1 151 ? 23.859 10.172 1.353 1 91.56 151 ASP B CA 1
ATOM 4133 C C . ASP B 1 151 ? 24.453 9.945 -0.033 1 91.56 151 ASP B C 1
ATOM 4135 O O . ASP B 1 151 ? 23.75 9.992 -1.039 1 91.56 151 ASP B O 1
ATOM 4139 N N . ALA B 1 152 ? 25.766 9.75 -0.016 1 95.5 152 ALA B N 1
ATOM 4140 C CA . ALA B 1 152 ? 26.453 9.531 -1.284 1 95.5 152 ALA B CA 1
ATOM 4141 C C . ALA B 1 152 ? 25.922 8.281 -1.99 1 95.5 152 ALA B C 1
ATOM 4143 O O . ALA B 1 152 ? 25.688 8.305 -3.201 1 95.5 152 ALA B O 1
ATOM 4144 N N . TYR B 1 153 ? 25.703 7.23 -1.274 1 96 153 TYR B N 1
ATOM 4145 C CA . TYR B 1 153 ? 25.172 6.012 -1.874 1 96 153 TYR B CA 1
ATOM 4146 C C . TYR B 1 153 ? 23.734 6.23 -2.367 1 96 153 TYR B C 1
ATOM 4148 O O . TYR B 1 153 ? 23.406 5.852 -3.49 1 96 153 TYR B O 1
ATOM 4156 N N . MET B 1 154 ? 22.969 6.863 -1.552 1 94.31 154 MET B N 1
ATOM 4157 C CA . 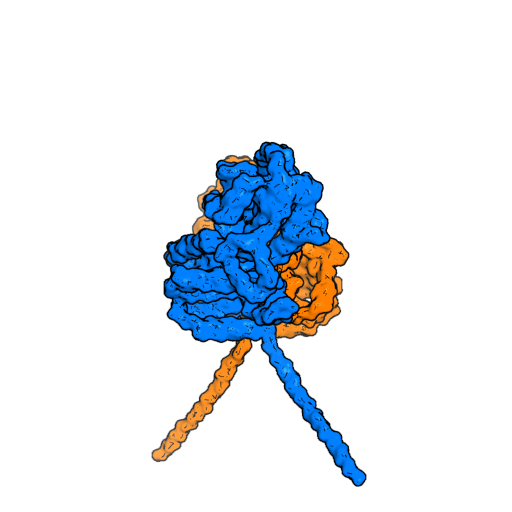MET B 1 154 ? 21.578 7.105 -1.942 1 94.31 154 MET B CA 1
ATOM 4158 C C . MET B 1 154 ? 21.516 7.945 -3.213 1 94.31 154 MET B C 1
ATOM 4160 O O . MET B 1 154 ? 20.688 7.676 -4.098 1 94.31 154 MET B O 1
ATOM 4164 N N . LYS B 1 155 ? 22.359 8.938 -3.295 1 93.25 155 LYS B N 1
ATOM 4165 C CA . LYS B 1 155 ? 22.406 9.766 -4.496 1 93.25 155 LYS B CA 1
ATOM 4166 C C . LYS B 1 155 ? 22.828 8.945 -5.711 1 93.25 155 LYS B C 1
ATOM 4168 O O . LYS B 1 155 ? 22.328 9.164 -6.82 1 93.25 155 LYS B O 1
ATOM 4173 N N . SER B 1 156 ? 23.75 8.016 -5.492 1 95.25 156 SER B N 1
ATOM 4174 C CA . SER B 1 156 ? 24.234 7.191 -6.594 1 95.25 156 SER B CA 1
ATOM 4175 C C . SER B 1 156 ? 23.125 6.293 -7.141 1 95.25 156 SER B C 1
ATOM 4177 O O . SER B 1 156 ? 23.234 5.781 -8.258 1 95.25 156 SER B O 1
ATOM 4179 N N . LEU B 1 157 ? 22.062 6.09 -6.363 1 95 157 LEU B N 1
ATOM 4180 C CA . LEU B 1 157 ? 20.969 5.215 -6.766 1 95 157 LEU B CA 1
ATOM 4181 C C . LEU B 1 157 ? 19.922 5.984 -7.566 1 95 157 LEU B C 1
ATOM 4183 O O . LEU B 1 157 ? 18.953 5.395 -8.055 1 95 157 LEU B O 1
ATOM 4187 N N . ASP B 1 158 ? 20.125 7.277 -7.746 1 91.5 158 ASP B N 1
ATOM 4188 C CA . ASP B 1 158 ? 19.172 8.07 -8.516 1 91.5 158 ASP B CA 1
ATOM 4189 C C . ASP B 1 158 ? 18.953 7.465 -9.906 1 91.5 158 ASP B C 1
ATOM 4191 O O . ASP B 1 158 ? 19.906 7.273 -10.664 1 91.5 158 ASP B O 1
ATOM 4195 N N . ARG B 1 159 ? 17.75 7.09 -10.195 1 92.56 159 ARG B N 1
ATOM 4196 C CA . ARG B 1 159 ? 17.297 6.508 -11.453 1 92.56 159 ARG B CA 1
ATOM 4197 C C . ARG B 1 159 ? 17.938 5.148 -11.695 1 92.56 159 ARG B C 1
ATOM 4199 O O . ARG B 1 159 ? 18.047 4.703 -12.836 1 92.56 159 ARG B O 1
ATOM 4206 N N . GLN B 1 160 ? 18.422 4.527 -10.609 1 95.62 160 GLN B N 1
ATOM 4207 C CA . GLN B 1 160 ? 19.125 3.258 -10.789 1 95.62 160 GLN B CA 1
ATOM 4208 C C . GLN B 1 160 ? 18.391 2.129 -10.062 1 95.62 160 GLN B C 1
ATOM 4210 O O . GLN B 1 160 ? 18.922 1.029 -9.914 1 95.62 160 GLN B O 1
ATOM 4215 N N . VAL B 1 161 ? 17.203 2.387 -9.523 1 96 161 VAL B N 1
ATOM 4216 C CA . VAL B 1 161 ? 16.328 1.398 -8.898 1 96 161 VAL B CA 1
ATOM 4217 C C . VAL B 1 161 ? 14.984 1.375 -9.609 1 96 161 VAL B C 1
ATOM 4219 O O . VAL B 1 161 ? 14.32 2.408 -9.727 1 96 161 VAL B O 1
ATOM 4222 N N . VAL B 1 162 ? 14.609 0.237 -10.102 1 95.31 162 VAL B N 1
ATOM 4223 C CA . VAL B 1 162 ? 13.375 0.15 -10.875 1 95.31 162 VAL B CA 1
ATOM 4224 C C . VAL B 1 162 ? 12.594 -1.098 -10.461 1 95.31 162 VAL B C 1
ATOM 4226 O O . VAL B 1 162 ? 13.188 -2.127 -10.133 1 95.31 162 VAL B O 1
ATOM 4229 N N . VAL B 1 163 ? 11.305 -0.962 -10.438 1 95 163 VAL B N 1
ATOM 4230 C CA . VAL B 1 163 ? 10.438 -2.1 -10.164 1 95 163 VAL B CA 1
ATOM 4231 C C . VAL B 1 163 ? 9.875 -2.648 -11.477 1 95 163 VAL B C 1
ATOM 4233 O O . VAL B 1 163 ? 9.281 -1.911 -12.258 1 95 163 VAL B O 1
ATOM 4236 N N . GLY B 1 164 ? 10.172 -3.953 -11.711 1 96 164 GLY B N 1
ATOM 4237 C CA . GLY B 1 164 ? 9.531 -4.629 -12.828 1 96 164 GLY B CA 1
ATOM 4238 C C . GLY B 1 164 ? 8.07 -4.934 -12.578 1 96 164 GLY B C 1
ATOM 4239 O O . GLY B 1 164 ? 7.688 -5.305 -11.469 1 96 164 GLY B O 1
ATOM 4240 N N . THR B 1 165 ? 7.254 -4.816 -13.586 1 94.44 165 THR B N 1
ATOM 4241 C CA . THR B 1 165 ? 5.809 -4.969 -13.461 1 94.44 165 THR B CA 1
ATOM 4242 C C . THR B 1 165 ? 5.43 -6.445 -13.367 1 94.44 165 THR B C 1
ATOM 4244 O O . THR B 1 165 ? 6.223 -7.32 -13.719 1 94.44 165 THR B O 1
ATOM 4247 N N . PRO B 1 166 ? 4.238 -6.758 -12.805 1 96.56 166 PRO B N 1
ATOM 4248 C CA . PRO B 1 166 ? 3.777 -8.148 -12.734 1 96.56 166 PRO B CA 1
ATOM 4249 C C . PRO B 1 166 ? 3.422 -8.719 -14.109 1 96.56 166 PRO B C 1
ATOM 4251 O O . PRO B 1 166 ? 3.596 -8.047 -15.125 1 96.56 166 PRO B O 1
ATOM 4254 N N . LEU B 1 167 ? 2.963 -9.961 -14.102 1 98 167 LEU B N 1
ATOM 4255 C CA . LEU B 1 167 ? 2.74 -10.734 -15.32 1 98 167 LEU B CA 1
ATOM 4256 C C . LEU B 1 167 ? 1.731 -10.039 -16.234 1 98 167 LEU B C 1
ATOM 4258 O O . LEU B 1 167 ? 1.975 -9.875 -17.422 1 98 167 LEU B O 1
ATOM 4262 N N . MET B 1 168 ? 0.606 -9.617 -15.633 1 97 168 MET B N 1
ATOM 4263 C CA . MET B 1 168 ? -0.419 -8.875 -16.375 1 97 168 MET B CA 1
ATOM 4264 C C . MET B 1 168 ? -0.548 -7.453 -15.844 1 97 168 MET B C 1
ATOM 4266 O O . MET B 1 168 ? -1.592 -7.074 -15.305 1 97 168 MET B O 1
ATOM 4270 N N . ALA B 1 169 ? 0.476 -6.695 -16.172 1 93.38 169 ALA B N 1
ATOM 4271 C CA . ALA B 1 169 ? 0.518 -5.309 -15.703 1 93.38 169 ALA B CA 1
ATOM 4272 C C . ALA B 1 169 ? -0.466 -4.441 -16.484 1 93.38 169 ALA B C 1
ATOM 4274 O O . ALA B 1 169 ? -1.113 -3.561 -15.914 1 93.38 169 ALA B O 1
ATOM 4275 N N . GLU B 1 170 ? -0.577 -4.703 -17.75 1 91.25 170 GLU B N 1
ATOM 4276 C CA . GLU B 1 170 ? -1.462 -3.961 -18.641 1 91.25 170 GLU B CA 1
ATOM 4277 C C . GLU B 1 170 ? -2.33 -4.906 -19.469 1 91.25 170 GLU B C 1
ATOM 4279 O O . GLU B 1 170 ? -2.096 -6.117 -19.484 1 91.25 170 GLU B O 1
ATOM 4284 N N . GLU B 1 171 ? -3.295 -4.359 -20.094 1 91.69 171 GLU B N 1
ATOM 4285 C CA . GLU B 1 171 ? -4.215 -5.164 -20.891 1 91.69 171 GLU B CA 1
ATOM 4286 C C . GLU B 1 171 ? -3.473 -5.953 -21.969 1 91.69 171 GLU B C 1
ATOM 4288 O O . GLU B 1 171 ? -3.818 -7.102 -22.25 1 91.69 171 GLU B O 1
ATOM 4293 N N . SER B 1 172 ? -2.486 -5.285 -22.562 1 96.69 172 SER B N 1
ATOM 4294 C CA . SER B 1 172 ? -1.731 -5.969 -23.609 1 96.69 172 SER B CA 1
ATOM 4295 C C . SER B 1 172 ? -1.053 -7.223 -23.062 1 96.69 172 SER B C 1
ATOM 4297 O O . SER B 1 172 ? -0.876 -8.203 -23.797 1 96.69 172 SER B O 1
ATOM 4299 N N . ASP B 1 173 ? -0.728 -7.234 -21.812 1 97.56 173 ASP B N 1
ATOM 4300 C CA . ASP B 1 173 ? -0.142 -8.414 -21.172 1 97.56 173 ASP B CA 1
ATOM 4301 C C . ASP B 1 173 ? -1.156 -9.555 -21.094 1 97.56 173 ASP B C 1
ATOM 4303 O O . ASP B 1 173 ? -0.796 -10.727 -21.234 1 97.56 173 ASP B O 1
ATOM 4307 N N . ALA B 1 174 ? -2.402 -9.211 -20.828 1 97.44 174 ALA B N 1
ATOM 4308 C CA . ALA B 1 174 ? -3.455 -10.227 -20.781 1 97.44 174 ALA B CA 1
ATOM 4309 C C . ALA B 1 174 ? -3.602 -10.922 -22.125 1 97.44 174 ALA B C 1
ATOM 4311 O O . ALA B 1 174 ? -3.744 -12.141 -22.188 1 97.44 174 ALA B O 1
ATOM 4312 N N . LYS B 1 175 ? -3.58 -10.141 -23.172 1 98.38 175 LYS B N 1
ATOM 4313 C CA . LYS B 1 175 ? -3.656 -10.703 -24.516 1 98.38 175 LYS B CA 1
ATOM 4314 C C . LYS B 1 175 ? -2.484 -11.633 -24.797 1 98.38 175 LYS B C 1
ATOM 4316 O O . LYS B 1 175 ? -2.672 -12.734 -25.312 1 98.38 175 LYS B O 1
ATOM 4321 N N . THR B 1 176 ? -1.309 -11.18 -24.438 1 98.75 176 THR B N 1
ATOM 4322 C CA . THR B 1 176 ? -0.107 -11.977 -24.641 1 98.75 176 THR B CA 1
ATOM 4323 C C . THR B 1 176 ? -0.167 -13.273 -23.844 1 98.75 176 THR B C 1
ATOM 4325 O O . THR B 1 176 ? 0.172 -14.344 -24.344 1 98.75 176 THR B O 1
ATOM 4328 N N . LEU B 1 177 ? -0.577 -13.172 -22.594 1 98.81 177 LEU B N 1
ATOM 4329 C CA . LEU B 1 177 ? -0.679 -14.359 -21.75 1 98.81 177 LEU B CA 1
ATOM 4330 C C . LEU B 1 177 ? -1.715 -15.328 -22.312 1 98.81 177 LEU B C 1
ATOM 4332 O O . LEU B 1 177 ? -1.512 -16.547 -22.281 1 98.81 177 LEU B O 1
ATOM 4336 N N . ALA B 1 178 ? -2.836 -14.805 -22.828 1 98.81 178 ALA B N 1
ATOM 4337 C CA . ALA B 1 178 ? -3.865 -15.648 -23.422 1 98.81 178 ALA B CA 1
ATOM 4338 C C . ALA B 1 178 ? -3.285 -16.516 -24.547 1 98.81 178 ALA B C 1
ATOM 4340 O O . ALA B 1 178 ? -3.471 -17.734 -24.562 1 98.81 178 ALA B O 1
ATOM 4341 N N . THR B 1 179 ? -2.549 -15.867 -25.406 1 98.69 179 THR B N 1
ATOM 4342 C CA . THR B 1 179 ? -1.93 -16.578 -26.516 1 98.69 179 THR B CA 1
ATOM 4343 C C . THR B 1 179 ? -0.904 -17.594 -26.016 1 98.69 179 THR B C 1
ATOM 4345 O O . THR B 1 179 ? -0.849 -18.719 -26.5 1 98.69 179 THR B O 1
ATOM 4348 N N . THR B 1 180 ? -0.13 -17.203 -25.062 1 98.75 180 THR B N 1
ATOM 4349 C CA . THR B 1 180 ? 0.916 -18.062 -24.5 1 98.75 180 THR B CA 1
ATOM 4350 C C . THR B 1 180 ? 0.314 -19.312 -23.875 1 98.75 180 THR B C 1
ATOM 4352 O O . THR B 1 180 ? 0.773 -20.422 -24.141 1 98.75 180 THR B O 1
ATOM 4355 N N . LEU B 1 181 ? -0.739 -19.125 -23.078 1 98.38 181 LEU B N 1
ATOM 4356 C CA . LEU B 1 181 ? -1.38 -20.25 -22.406 1 98.38 181 LEU B CA 1
ATOM 4357 C C . LEU B 1 181 ? -2.039 -21.172 -23.422 1 98.38 181 LEU B C 1
ATOM 4359 O O . LEU B 1 181 ? -1.918 -22.406 -23.328 1 98.38 181 LEU B O 1
ATOM 4363 N N . ASN B 1 182 ? -2.711 -20.594 -24.406 1 98.12 182 ASN B N 1
ATOM 4364 C CA . ASN B 1 182 ? -3.346 -21.391 -25.453 1 98.12 182 ASN B CA 1
ATOM 4365 C C . ASN B 1 182 ? -2.328 -22.25 -26.188 1 98.12 182 ASN B C 1
ATOM 4367 O O . ASN B 1 182 ? -2.664 -23.344 -26.672 1 98.12 182 ASN B O 1
ATOM 4371 N N . ASN B 1 183 ? -1.084 -21.828 -26.25 1 97.44 183 ASN B N 1
ATOM 4372 C CA . ASN B 1 183 ? -0.056 -22.531 -27.016 1 97.44 183 ASN B CA 1
ATOM 4373 C C . ASN B 1 183 ? 0.633 -23.609 -26.188 1 97.44 183 ASN B C 1
ATOM 4375 O O . ASN B 1 183 ? 1.409 -24.406 -26.703 1 97.44 183 ASN B O 1
ATOM 4379 N N . GLU B 1 184 ? 0.424 -23.625 -24.922 1 96.12 184 GLU B N 1
ATOM 4380 C CA . GLU B 1 184 ? 0.929 -24.719 -24.094 1 96.12 184 GLU B CA 1
ATOM 4381 C C . GLU B 1 184 ? 0.296 -26.047 -24.484 1 96.12 184 GLU B C 1
ATOM 4383 O O . GLU B 1 184 ? -0.925 -26.141 -24.625 1 96.12 184 GLU B O 1
ATOM 4388 N N . ALA B 1 185 ? 1.056 -27.109 -24.531 1 94.19 185 ALA B N 1
ATOM 4389 C CA . ALA B 1 185 ? 0.604 -28.375 -25.078 1 94.19 185 ALA B CA 1
ATOM 4390 C C . ALA B 1 185 ? -0.54 -28.953 -24.25 1 94.19 185 ALA B C 1
ATOM 4392 O O . ALA B 1 185 ? -1.513 -29.484 -24.797 1 94.19 185 ALA B O 1
ATOM 4393 N N . ASP B 1 186 ? -0.408 -28.891 -23.016 1 93.25 186 ASP B N 1
ATOM 4394 C CA . ASP B 1 186 ? -1.427 -29.469 -22.156 1 93.25 186 ASP B CA 1
ATOM 4395 C C . ASP B 1 186 ? -2.723 -28.672 -22.203 1 93.25 186 ASP B C 1
ATOM 4397 O O . ASP B 1 186 ? -3.814 -29.234 -22.219 1 93.25 186 ASP B O 1
ATOM 4401 N N . VAL B 1 187 ? -2.635 -27.328 -22.312 1 96.25 187 VAL B N 1
ATOM 4402 C CA . VAL B 1 187 ? -3.811 -26.469 -22.375 1 96.25 187 VAL B CA 1
ATOM 4403 C C . VAL B 1 187 ? -4.508 -26.656 -23.719 1 96.25 187 VAL B C 1
ATOM 4405 O O . VAL B 1 187 ? -5.734 -26.781 -23.781 1 96.25 187 VAL B O 1
ATOM 4408 N N . LYS B 1 188 ? -3.705 -26.703 -24.734 1 95.5 188 LYS B N 1
ATOM 4409 C CA . LYS B 1 188 ? -4.242 -26.922 -26.078 1 95.5 188 LYS B CA 1
ATOM 4410 C C . LYS B 1 188 ? -4.98 -28.25 -26.172 1 95.5 188 LYS B C 1
ATOM 4412 O O . LYS B 1 188 ? -6.059 -28.328 -26.766 1 95.5 188 LYS B O 1
ATOM 4417 N N . ALA B 1 189 ? -4.406 -29.25 -25.609 1 95.06 189 ALA B N 1
ATOM 4418 C CA . ALA B 1 189 ? -5.039 -30.562 -25.594 1 95.06 189 ALA B CA 1
ATOM 4419 C C . ALA B 1 189 ? -6.344 -30.547 -24.812 1 95.06 189 ALA B C 1
ATOM 4421 O O . ALA B 1 189 ? -7.34 -31.141 -25.219 1 95.06 189 ALA B O 1
ATOM 4422 N N . ALA B 1 190 ? -6.336 -29.891 -23.703 1 96.12 190 ALA B N 1
ATOM 4423 C CA . ALA B 1 190 ? -7.5 -29.844 -22.828 1 96.12 190 ALA B CA 1
ATOM 4424 C C . ALA B 1 190 ? -8.656 -29.109 -23.484 1 96.12 190 ALA B C 1
ATOM 4426 O O . ALA B 1 190 ? -9.797 -29.562 -23.453 1 96.12 190 ALA B O 1
ATOM 4427 N N . VAL B 1 191 ? -8.383 -27.922 -24.062 1 97.31 191 VAL B N 1
ATOM 4428 C CA . VAL B 1 191 ? -9.453 -27.078 -24.578 1 97.31 191 VAL B CA 1
ATOM 4429 C C . VAL B 1 191 ? -10.078 -27.719 -25.812 1 97.31 191 VAL B C 1
ATOM 4431 O O . VAL B 1 191 ? -11.227 -27.453 -26.141 1 97.31 191 VAL B O 1
ATOM 4434 N N . ALA B 1 192 ? -9.383 -28.625 -26.438 1 96.56 192 ALA B N 1
ATOM 4435 C CA . ALA B 1 192 ? -9.922 -29.391 -27.547 1 96.56 192 ALA B CA 1
ATOM 4436 C C . ALA B 1 192 ? -10.969 -30.406 -27.078 1 96.56 192 ALA B C 1
ATOM 4438 O O . ALA B 1 192 ? -11.828 -30.828 -27.844 1 96.56 192 ALA B O 1
ATOM 4439 N N . GLN B 1 193 ? -10.906 -30.75 -25.812 1 96.81 193 GLN B N 1
ATOM 4440 C CA . GLN B 1 193 ? -11.805 -31.766 -25.281 1 96.81 193 GLN B CA 1
ATOM 4441 C C . GLN B 1 193 ? -13.016 -31.125 -24.609 1 96.81 193 GLN B C 1
ATOM 4443 O O . GLN B 1 193 ? -14.023 -31.797 -24.375 1 96.81 193 GLN B O 1
ATOM 4448 N N . GLY B 1 194 ? -12.844 -29.906 -24.25 1 98 194 GLY B N 1
ATOM 4449 C CA . GLY B 1 194 ? -13.945 -29.25 -23.578 1 98 194 GLY B CA 1
ATOM 4450 C C . GLY B 1 194 ? -13.531 -27.969 -22.859 1 98 194 GLY B C 1
ATOM 4451 O O . GLY B 1 194 ? -12.656 -27.25 -23.328 1 98 194 GLY B O 1
ATOM 4452 N N . ILE B 1 195 ? -14.203 -27.781 -21.734 1 98.62 195 ILE B N 1
ATOM 4453 C CA . ILE B 1 195 ? -14.039 -26.547 -20.969 1 98.62 195 ILE B CA 1
ATOM 4454 C C . ILE B 1 195 ? -12.656 -26.516 -20.328 1 98.62 195 ILE B C 1
ATOM 4456 O O . ILE B 1 195 ? -12.188 -27.531 -19.797 1 98.62 195 ILE B O 1
ATOM 4460 N N . VAL B 1 196 ? -12 -25.422 -20.406 1 98.69 196 VAL B N 1
ATOM 4461 C CA . VAL B 1 196 ? -10.82 -25.125 -19.609 1 98.69 196 VAL B CA 1
ATOM 4462 C C . VAL B 1 196 ? -11.102 -23.938 -18.688 1 98.69 196 VAL B C 1
ATOM 4464 O O . VAL B 1 196 ? -11.484 -22.859 -19.172 1 98.69 196 VAL B O 1
ATOM 4467 N N . ALA B 1 197 ? -10.984 -24.125 -17.453 1 98.75 197 ALA B N 1
ATOM 4468 C CA . ALA B 1 197 ? -11.156 -23.031 -16.5 1 98.75 197 ALA B CA 1
ATOM 4469 C C . ALA B 1 197 ? -9.867 -22.766 -15.727 1 98.75 197 ALA B C 1
ATOM 4471 O O . ALA B 1 197 ? -9.273 -23.672 -15.148 1 98.75 197 ALA B O 1
ATOM 4472 N N . PHE B 1 198 ? -9.422 -21.531 -15.797 1 98.75 198 PHE B N 1
ATOM 4473 C CA . PHE B 1 198 ? -8.266 -21.062 -15.031 1 98.75 198 PHE B CA 1
ATOM 4474 C C . PHE B 1 198 ? -8.711 -20.406 -13.727 1 98.75 198 PHE B C 1
ATOM 4476 O O . PHE B 1 198 ? -9.641 -19.609 -13.719 1 98.75 198 PHE B O 1
ATOM 4483 N N . MET B 1 199 ? -8.031 -20.734 -12.625 1 98.44 199 MET B N 1
ATOM 4484 C CA . MET B 1 199 ? -8.352 -20.141 -11.328 1 98.44 199 MET B CA 1
ATOM 4485 C C . MET B 1 199 ? -7.219 -19.234 -10.859 1 98.44 199 MET B C 1
ATOM 4487 O O . MET B 1 199 ? -6.137 -19.719 -10.516 1 98.44 199 MET B O 1
ATOM 4491 N N . GLY B 1 200 ? -7.449 -17.953 -10.883 1 97.44 200 GLY B N 1
ATOM 4492 C CA . GLY B 1 200 ? -6.547 -16.984 -10.266 1 97.44 200 GLY B CA 1
ATOM 4493 C C . GLY B 1 200 ? -6.887 -16.703 -8.82 1 97.44 200 GLY B C 1
ATOM 4494 O O . GLY B 1 200 ? -7.715 -17.391 -8.219 1 97.44 200 GLY B O 1
ATOM 4495 N N . HIS B 1 201 ? -6.246 -15.75 -8.219 1 94.38 201 HIS B N 1
ATOM 4496 C CA . HIS B 1 201 ? -6.523 -15.406 -6.832 1 94.38 201 HIS B CA 1
ATOM 4497 C C . HIS B 1 201 ? -7.566 -14.297 -6.738 1 94.38 201 HIS B C 1
ATOM 4499 O O . HIS B 1 201 ? -8.602 -14.469 -6.094 1 94.38 201 HIS B O 1
ATOM 4505 N N . GLY B 1 202 ? -7.227 -13.164 -7.402 1 89.88 202 GLY B N 1
ATOM 4506 C CA . GLY B 1 202 ? -8.094 -12 -7.305 1 89.88 202 GLY B CA 1
ATOM 4507 C C . GLY B 1 202 ? -7.938 -11.242 -5.996 1 89.88 202 GLY B C 1
ATOM 4508 O O . GLY B 1 202 ? -7.379 -11.773 -5.031 1 89.88 202 GLY B O 1
ATOM 4509 N N . ASN B 1 203 ? -8.312 -9.945 -6.016 1 84 203 ASN B N 1
ATOM 4510 C CA . ASN B 1 203 ? -8.422 -9.148 -4.801 1 84 203 ASN B CA 1
ATOM 4511 C C . ASN B 1 203 ? -9.875 -8.969 -4.379 1 84 203 ASN B C 1
ATOM 4513 O O . ASN B 1 203 ? -10.758 -8.781 -5.223 1 84 203 ASN B O 1
ATOM 4517 N N . PRO B 1 204 ? -10.094 -9.062 -3.078 1 77.31 204 PRO B N 1
ATOM 4518 C CA . PRO B 1 204 ? -11.477 -8.883 -2.635 1 77.31 204 PRO B CA 1
ATOM 4519 C C . PRO B 1 204 ? -12.016 -7.48 -2.904 1 77.31 204 PRO B C 1
ATOM 4521 O O . PRO B 1 204 ? -11.242 -6.57 -3.215 1 77.31 204 PRO B O 1
ATOM 4524 N N . GLU B 1 205 ? -13.398 -7.453 -2.82 1 64.06 205 GLU B N 1
ATOM 4525 C CA . GLU B 1 205 ? -14.062 -6.168 -3.016 1 64.06 205 GLU B CA 1
ATOM 4526 C C . GLU B 1 205 ? -13.484 -5.102 -2.086 1 64.06 205 GLU B C 1
ATOM 4528 O O . GLU B 1 205 ? -13.227 -5.371 -0.913 1 64.06 205 GLU B O 1
ATOM 4533 N N . GLY B 1 206 ? -13.336 -3.955 -2.668 1 62.47 206 GLY B N 1
ATOM 4534 C CA . GLY B 1 206 ? -12.82 -2.855 -1.867 1 62.47 206 GLY B CA 1
ATOM 4535 C C . GLY B 1 206 ? -11.305 -2.844 -1.771 1 62.47 206 GLY B C 1
ATOM 4536 O O . GLY B 1 206 ? -10.719 -1.868 -1.302 1 62.47 206 GLY B O 1
ATOM 4537 N N . TYR B 1 207 ? -10.781 -3.934 -2.314 1 63.66 207 TYR B N 1
ATOM 4538 C CA . TYR B 1 207 ? -9.328 -4.039 -2.254 1 63.66 207 TYR B CA 1
ATOM 4539 C C . TYR B 1 207 ? -8.734 -4.227 -3.645 1 63.66 207 TYR B C 1
ATOM 4541 O O . TYR B 1 207 ? -7.789 -5 -3.826 1 63.66 207 TYR B O 1
ATOM 4549 N N . ASP B 1 208 ? -9.492 -3.646 -4.613 1 59.06 208 ASP B N 1
ATOM 4550 C CA . ASP B 1 208 ? -9 -3.756 -5.984 1 59.06 208 ASP B CA 1
ATOM 4551 C C . ASP B 1 208 ? -7.965 -2.674 -6.281 1 59.06 208 ASP B C 1
ATOM 4553 O O . ASP B 1 208 ? -8.289 -1.653 -6.895 1 59.06 208 ASP B O 1
ATOM 4557 N N . TYR B 1 209 ? -6.707 -2.986 -5.887 1 63.84 209 TYR B N 1
ATOM 4558 C CA . TYR B 1 209 ? -5.594 -2.051 -6.023 1 63.84 209 TYR B CA 1
ATOM 4559 C C . TYR B 1 209 ? -5.227 -1.857 -7.492 1 63.84 209 TYR B C 1
ATOM 4561 O O . TYR B 1 209 ? -5.172 -2.822 -8.258 1 63.84 209 TYR B O 1
ATOM 4569 N N . TYR B 1 210 ? -5.027 -0.645 -7.941 1 61.34 210 TYR B N 1
ATOM 4570 C CA . TYR B 1 210 ? -4.613 -0.25 -9.281 1 61.34 210 TYR B CA 1
ATOM 4571 C C . TYR B 1 210 ? -5.504 -0.891 -10.336 1 61.34 210 TYR B C 1
ATOM 4573 O O . TYR B 1 210 ? -5.059 -1.156 -11.453 1 61.34 210 TYR B O 1
ATOM 4581 N N . GLY B 1 211 ? -6.637 -1.33 -9.922 1 72.88 211 GLY B N 1
ATOM 4582 C CA . GLY B 1 211 ? -7.523 -1.946 -10.898 1 72.88 211 GLY B CA 1
ATOM 4583 C C . GLY B 1 211 ? -6.996 -3.266 -11.43 1 72.88 211 GLY B C 1
ATOM 4584 O O . GLY B 1 211 ? -7.098 -3.539 -12.625 1 72.88 211 GLY B O 1
ATOM 4585 N N . GLY B 1 212 ? -6.355 -4.027 -10.57 1 83.44 212 GLY B N 1
ATOM 4586 C CA . GLY B 1 212 ? -5.711 -5.25 -11.016 1 83.44 212 GLY B CA 1
ATOM 4587 C C . GLY B 1 212 ? -6.695 -6.348 -11.375 1 83.44 212 GLY B C 1
ATOM 4588 O O . GLY B 1 212 ? -6.418 -7.18 -12.242 1 83.44 212 GLY B O 1
ATOM 4589 N N . ASN B 1 213 ? -7.902 -6.328 -10.734 1 88.56 213 ASN B N 1
ATOM 4590 C CA . ASN B 1 213 ? -8.875 -7.398 -10.922 1 88.56 213 ASN B CA 1
ATOM 4591 C C . ASN B 1 213 ? -9.367 -7.461 -12.359 1 88.56 213 ASN B C 1
ATOM 4593 O O . ASN B 1 213 ? -9.672 -8.539 -12.867 1 88.56 213 ASN B O 1
ATOM 4597 N N . VAL B 1 214 ? -9.391 -6.379 -13.023 1 88.62 214 VAL B N 1
ATOM 4598 C CA . VAL B 1 214 ? -9.914 -6.305 -14.375 1 88.62 214 VAL B CA 1
ATOM 4599 C C . VAL B 1 214 ? -9.078 -7.172 -15.312 1 88.62 214 VAL B C 1
ATOM 4601 O O . VAL B 1 214 ? -9.57 -7.648 -16.344 1 88.62 214 VAL B O 1
ATOM 4604 N N . ARG B 1 215 ? -7.852 -7.438 -14.945 1 93.31 215 ARG B N 1
ATOM 4605 C CA . ARG B 1 215 ? -6.949 -8.234 -15.773 1 93.31 215 ARG B CA 1
ATOM 4606 C C . ARG B 1 215 ? -7.484 -9.656 -15.953 1 93.31 215 ARG B C 1
ATOM 4608 O O . ARG B 1 215 ? -7.273 -10.273 -17 1 93.31 215 ARG B O 1
ATOM 4615 N N . TYR B 1 216 ? -8.172 -10.172 -14.953 1 95.56 216 TYR B N 1
ATOM 4616 C CA . TYR B 1 216 ? -8.734 -11.508 -15.07 1 95.56 216 TYR B CA 1
ATOM 4617 C C . TYR B 1 216 ? -9.852 -11.547 -16.109 1 95.56 216 TYR B C 1
ATOM 4619 O O . TYR B 1 216 ? -9.969 -12.5 -16.875 1 95.56 216 TYR B O 1
ATOM 4627 N N . LEU B 1 217 ? -10.688 -10.531 -16.141 1 95.06 217 LEU B N 1
ATOM 4628 C CA . LEU B 1 217 ? -11.742 -10.438 -17.141 1 95.06 217 LEU B CA 1
ATOM 4629 C C . LEU B 1 217 ? -11.164 -10.273 -18.547 1 95.06 217 LEU B C 1
ATOM 4631 O O . LEU B 1 217 ? -11.641 -10.891 -19.5 1 95.06 217 LEU B O 1
ATOM 4635 N N . GLN B 1 218 ? -10.148 -9.469 -18.609 1 94.75 218 GLN B N 1
ATOM 4636 C CA . GLN B 1 218 ? -9.5 -9.242 -19.906 1 94.75 218 GLN B CA 1
ATOM 4637 C C . GLN B 1 218 ? -8.836 -10.516 -20.422 1 94.75 218 GLN B C 1
ATOM 4639 O O . GLN B 1 218 ? -8.93 -10.836 -21.609 1 94.75 218 GLN B O 1
ATOM 4644 N N . LEU B 1 219 ? -8.156 -11.242 -19.562 1 98.56 219 LEU B N 1
ATOM 4645 C CA . LEU B 1 219 ? -7.562 -12.516 -19.953 1 98.56 219 LEU B CA 1
ATOM 4646 C C . LEU B 1 219 ? -8.625 -13.477 -20.484 1 98.56 219 LEU B C 1
ATOM 4648 O O . LEU B 1 219 ? -8.43 -14.125 -21.516 1 98.56 219 LEU B O 1
ATOM 4652 N N . GLU B 1 220 ? -9.727 -13.57 -19.75 1 98.44 220 GLU B N 1
ATOM 4653 C CA . GLU B 1 220 ? -10.797 -14.453 -20.203 1 98.44 220 GLU B CA 1
ATOM 4654 C C . GLU B 1 220 ? -11.297 -14.047 -21.594 1 98.44 220 GLU B C 1
ATOM 4656 O O . GLU B 1 220 ? -11.508 -14.898 -22.453 1 98.44 220 GLU B O 1
ATOM 4661 N N . GLU B 1 221 ? -11.5 -12.758 -21.734 1 97.62 221 GLU B N 1
ATOM 4662 C CA . GLU B 1 221 ? -11.977 -12.25 -23.016 1 97.62 221 GLU B CA 1
ATOM 4663 C C . GLU B 1 221 ? -11.055 -12.68 -24.156 1 97.62 221 GLU B C 1
ATOM 4665 O O . GLU B 1 221 ? -11.516 -13.203 -25.172 1 97.62 221 GLU B O 1
ATOM 4670 N N . TYR B 1 222 ? -9.805 -12.492 -23.969 1 98.56 222 TYR B N 1
ATOM 4671 C CA . TYR B 1 222 ? -8.852 -12.82 -25.031 1 98.56 222 TYR B CA 1
ATOM 4672 C C . TYR B 1 222 ? -8.758 -14.328 -25.234 1 98.56 222 TYR B C 1
ATOM 4674 O O . TYR B 1 222 ? -8.602 -14.797 -26.359 1 98.56 222 TYR B O 1
ATOM 4682 N N . LEU B 1 223 ? -8.789 -15.102 -24.141 1 98.81 223 LEU B N 1
ATOM 4683 C CA . LEU B 1 223 ? -8.805 -16.562 -24.266 1 98.81 223 LEU B CA 1
ATOM 4684 C C . LEU B 1 223 ? -10.023 -17.031 -25.047 1 98.81 223 LEU B C 1
ATOM 4686 O O . LEU B 1 223 ? -9.906 -17.875 -25.938 1 98.81 223 LEU B O 1
ATOM 4690 N N . ARG B 1 224 ? -11.148 -16.453 -24.766 1 98.31 224 ARG B N 1
ATOM 4691 C CA . ARG B 1 224 ? -12.391 -16.875 -25.391 1 98.31 224 ARG B CA 1
ATOM 4692 C C . ARG B 1 224 ? -12.453 -16.453 -26.844 1 98.31 224 ARG B C 1
ATOM 4694 O O . ARG B 1 224 ? -13.133 -17.078 -27.656 1 98.31 224 ARG B O 1
ATOM 4701 N N . GLU B 1 225 ? -11.805 -15.359 -27.172 1 98 225 GLU B N 1
ATOM 4702 C CA . GLU B 1 225 ? -11.656 -15 -28.578 1 98 225 GLU B CA 1
ATOM 4703 C C . GLU B 1 225 ? -10.93 -16.094 -29.359 1 98 225 GLU B C 1
ATOM 4705 O O . GLU B 1 225 ? -11.195 -16.297 -30.547 1 98 225 GLU B O 1
ATOM 4710 N N . ILE B 1 226 ? -10.047 -16.781 -28.703 1 98.31 226 ILE B N 1
ATOM 4711 C CA . ILE B 1 226 ? -9.32 -17.875 -29.328 1 98.31 226 ILE B CA 1
ATOM 4712 C C . ILE B 1 226 ? -10.203 -19.125 -29.359 1 98.31 226 ILE B C 1
ATOM 4714 O O . ILE B 1 226 ? -10.312 -19.781 -30.391 1 98.31 226 ILE B O 1
ATOM 4718 N N . ASN B 1 227 ? -10.789 -19.422 -28.266 1 98.12 227 ASN B N 1
ATOM 4719 C CA . ASN B 1 227 ? -11.672 -20.562 -28.094 1 98.12 227 ASN B CA 1
ATOM 4720 C C . ASN B 1 227 ? -12.734 -20.297 -27.031 1 98.12 227 ASN B C 1
ATOM 4722 O O . ASN B 1 227 ? -12.406 -20.016 -25.875 1 98.12 227 ASN B O 1
ATOM 4726 N N . PRO B 1 228 ? -13.977 -20.406 -27.312 1 97.69 228 PRO B N 1
ATOM 4727 C CA . PRO B 1 228 ? -15.047 -20.078 -26.375 1 97.69 228 PRO B CA 1
ATOM 4728 C C . PRO B 1 228 ? -15.109 -21.031 -25.172 1 97.69 228 PRO B C 1
ATOM 4730 O O . PRO B 1 228 ? -15.844 -20.781 -24.219 1 97.69 228 PRO B O 1
ATOM 4733 N N . ASN B 1 229 ? -14.289 -22.047 -25.172 1 98.56 229 ASN B N 1
ATOM 4734 C CA . ASN B 1 229 ? -14.289 -23.031 -24.094 1 98.56 229 ASN B CA 1
ATOM 4735 C C . ASN B 1 229 ? -13.484 -22.562 -22.891 1 98.56 229 ASN B C 1
ATOM 4737 O O . ASN B 1 229 ? -13.508 -23.188 -21.828 1 98.56 229 ASN B O 1
ATOM 4741 N N . PHE B 1 230 ? -12.836 -21.422 -23.031 1 98.81 230 PHE B N 1
ATOM 4742 C CA . PHE B 1 230 ? -12.008 -20.906 -21.953 1 98.81 230 PHE B CA 1
ATOM 4743 C C . PHE B 1 230 ? -12.836 -20.109 -20.953 1 98.81 230 PHE B C 1
ATOM 4745 O O . PHE B 1 230 ? -13.719 -19.344 -21.359 1 98.81 230 PHE B O 1
ATOM 4752 N N . TYR B 1 231 ? -12.531 -20.25 -19.703 1 98.81 231 TYR B N 1
ATOM 4753 C CA . TYR B 1 231 ? -13.086 -19.469 -18.625 1 98.81 231 TYR B CA 1
ATOM 4754 C C . TYR B 1 231 ? -12.008 -19.109 -17.594 1 98.81 231 TYR B C 1
ATOM 4756 O O . TYR B 1 231 ? -11.023 -19.844 -17.453 1 98.81 231 TYR B O 1
ATOM 4764 N N . VAL B 1 232 ? -12.164 -17.953 -16.969 1 98.75 232 VAL B N 1
ATOM 4765 C CA . VAL B 1 232 ? -11.266 -17.516 -15.906 1 98.75 232 VAL B CA 1
ATOM 4766 C C . VAL B 1 232 ? -12.086 -17.141 -14.672 1 98.75 232 VAL B C 1
ATOM 4768 O O . VAL B 1 232 ? -13.062 -16.391 -14.773 1 98.75 232 VAL B O 1
ATOM 4771 N N . GLY B 1 233 ? -11.789 -17.688 -13.562 1 98.06 233 GLY B N 1
ATOM 4772 C CA . GLY B 1 233 ? -12.32 -17.312 -12.258 1 98.06 233 GLY B CA 1
ATOM 4773 C C . GLY B 1 233 ? -11.242 -17.078 -11.219 1 98.06 233 GLY B C 1
ATOM 4774 O O . GLY B 1 233 ? -10.047 -17.078 -11.539 1 98.06 233 GLY B O 1
ATOM 4775 N N . THR B 1 234 ? -11.68 -16.688 -10.031 1 96.75 234 THR B N 1
ATOM 4776 C CA . THR B 1 234 ? -10.711 -16.391 -8.984 1 96.75 234 THR B CA 1
ATOM 4777 C C . THR B 1 234 ? -11.211 -16.875 -7.629 1 96.75 234 THR B C 1
ATOM 4779 O O . THR B 1 234 ? -12.352 -17.328 -7.5 1 96.75 234 THR B O 1
ATOM 4782 N N . VAL B 1 235 ? -10.336 -16.781 -6.684 1 94.69 235 VAL B N 1
ATOM 4783 C CA . VAL B 1 235 ? -10.641 -17.125 -5.301 1 94.69 235 VAL B CA 1
ATOM 4784 C C . VAL B 1 235 ? -11.398 -15.977 -4.637 1 94.69 235 VAL B C 1
ATOM 4786 O O . VAL B 1 235 ? -12.328 -16.203 -3.857 1 94.69 235 VAL B O 1
ATOM 4789 N N . ASP B 1 236 ? -11.047 -14.664 -5.023 1 91.19 236 ASP B N 1
ATOM 4790 C CA . ASP B 1 236 ? -11.445 -13.617 -4.09 1 91.19 236 ASP B CA 1
ATOM 4791 C C . ASP B 1 236 ? -12.141 -12.469 -4.812 1 91.19 236 ASP B C 1
ATOM 4793 O O . ASP B 1 236 ? -12.625 -11.531 -4.18 1 91.19 236 ASP B O 1
ATOM 4797 N N . MET B 1 237 ? -12.156 -12.469 -6.117 1 90.25 237 MET B N 1
ATOM 4798 C CA . MET B 1 237 ? -12.844 -11.398 -6.836 1 90.25 237 MET B CA 1
ATOM 4799 C C . MET B 1 237 ? -14.328 -11.711 -7 1 90.25 237 MET B C 1
ATOM 4801 O O . MET B 1 237 ? -14.688 -12.766 -7.523 1 90.25 237 MET B O 1
ATOM 4805 N N . ASP B 1 238 ? -15.102 -10.812 -6.664 1 89.25 238 ASP B N 1
ATOM 4806 C CA . ASP B 1 238 ? -16.547 -10.984 -6.758 1 89.25 238 ASP B CA 1
ATOM 4807 C C . ASP B 1 238 ? -16.969 -11.305 -8.188 1 89.25 238 ASP B C 1
ATOM 4809 O O . ASP B 1 238 ? -16.391 -10.797 -9.148 1 89.25 238 ASP B O 1
ATOM 4813 N N . GLU B 1 239 ? -18.031 -12.234 -8.344 1 93.31 239 GLU B N 1
ATOM 4814 C CA . GLU B 1 239 ? -18.641 -12.648 -9.602 1 93.31 239 GLU B CA 1
ATOM 4815 C C . GLU B 1 239 ? -17.719 -13.578 -10.391 1 93.31 239 GLU B C 1
ATOM 4817 O O . GLU B 1 239 ? -17.953 -13.812 -11.578 1 93.31 239 GLU B O 1
ATOM 4822 N N . THR B 1 240 ? -16.625 -14.055 -9.75 1 95.56 240 THR B N 1
ATOM 4823 C CA . THR B 1 240 ? -15.695 -14.93 -10.461 1 95.56 240 THR B CA 1
ATOM 4824 C C . THR B 1 240 ? -15.359 -16.156 -9.625 1 95.56 240 THR B C 1
ATOM 4826 O O . THR B 1 240 ? -14.352 -16.828 -9.875 1 95.56 240 THR B O 1
ATOM 4829 N N . TYR B 1 241 ? -16.156 -16.5 -8.648 1 96.38 241 TYR B N 1
ATOM 4830 C CA . TYR B 1 241 ? -15.977 -17.703 -7.855 1 96.38 241 TYR B CA 1
ATOM 4831 C C . TYR B 1 241 ? -16.344 -18.938 -8.656 1 96.38 241 TYR B C 1
ATOM 4833 O O . TYR B 1 241 ? -16.766 -18.844 -9.82 1 96.38 241 TYR B O 1
ATOM 4841 N N . ALA B 1 242 ? -16.141 -20.094 -8.055 1 97 242 ALA B N 1
ATOM 4842 C CA . ALA B 1 242 ? -16.438 -21.344 -8.734 1 97 242 ALA B CA 1
ATOM 4843 C C . ALA B 1 242 ? -17.875 -21.391 -9.227 1 97 242 ALA B C 1
ATOM 4845 O O . ALA B 1 242 ? -18.141 -21.734 -10.375 1 97 242 ALA B O 1
ATOM 4846 N N . GLU B 1 243 ? -18.75 -21 -8.359 1 97.62 243 GLU B N 1
ATOM 4847 C CA . GLU B 1 243 ? -20.172 -21 -8.711 1 97.62 243 GLU B CA 1
ATOM 4848 C C . GLU B 1 243 ? -20.438 -20.016 -9.844 1 97.62 243 GLU B C 1
ATOM 4850 O O . GLU B 1 243 ? -21.297 -20.266 -10.703 1 97.62 243 GLU B O 1
ATOM 4855 N N . ASP B 1 244 ? -19.781 -18.906 -9.789 1 98.06 244 ASP B N 1
ATOM 4856 C CA . ASP B 1 244 ? -19.953 -17.906 -10.844 1 98.06 244 ASP B CA 1
ATOM 4857 C C . ASP B 1 244 ? -19.484 -18.453 -12.195 1 98.06 244 ASP B C 1
ATOM 4859 O O . ASP B 1 244 ? -20.141 -18.25 -13.219 1 98.06 244 ASP B O 1
ATOM 4863 N N . VAL B 1 245 ? -18.344 -19.125 -12.203 1 98.44 245 VAL B N 1
ATOM 4864 C CA . VAL B 1 245 ? -17.812 -19.688 -13.438 1 98.44 245 VAL B CA 1
ATOM 4865 C C . VAL B 1 245 ? -18.797 -20.719 -14.008 1 98.44 245 VAL B C 1
ATOM 4867 O O . VAL B 1 245 ? -19.031 -20.75 -15.219 1 98.44 245 VAL B O 1
ATOM 4870 N N . LEU B 1 246 ? -19.375 -21.516 -13.195 1 98.44 246 LEU B N 1
ATOM 4871 C CA . LEU B 1 246 ? -20.391 -22.484 -13.625 1 98.44 246 LEU B CA 1
ATOM 4872 C C . LEU B 1 246 ? -21.594 -21.766 -14.242 1 98.44 246 LEU B C 1
ATOM 4874 O O . LEU B 1 246 ? -22.141 -22.219 -15.25 1 98.44 246 LEU B O 1
ATOM 4878 N N . ASN B 1 247 ? -21.969 -20.672 -13.586 1 98.38 247 ASN B N 1
ATOM 4879 C CA . ASN B 1 247 ? -23.047 -19.875 -14.156 1 98.38 247 ASN B CA 1
ATOM 4880 C C . ASN B 1 247 ? -22.672 -19.312 -15.523 1 98.38 247 ASN B C 1
ATOM 4882 O O . ASN B 1 247 ? -23.516 -19.25 -16.422 1 98.38 247 ASN B O 1
ATOM 4886 N N . HIS B 1 248 ? -21.422 -18.906 -15.656 1 98.5 248 HIS B N 1
ATOM 4887 C CA . HIS B 1 248 ? -20.953 -18.422 -16.938 1 98.5 248 HIS B CA 1
ATOM 4888 C C . HIS B 1 248 ? -21.031 -19.5 -18.016 1 98.5 248 HIS B C 1
ATOM 4890 O O . HIS B 1 248 ? -21.438 -19.25 -19.141 1 98.5 248 HIS B O 1
ATOM 4896 N N . ILE B 1 249 ? -20.641 -20.688 -17.641 1 98.5 249 ILE B N 1
ATOM 4897 C CA . ILE B 1 249 ? -20.672 -21.844 -18.531 1 98.5 249 ILE B CA 1
ATOM 4898 C C . ILE B 1 249 ? -22.109 -22.125 -18.969 1 98.5 249 ILE B C 1
ATOM 4900 O O . ILE B 1 249 ? -22.359 -22.422 -20.141 1 98.5 249 ILE B O 1
ATOM 4904 N N . ALA B 1 250 ? -23.016 -21.953 -18.016 1 97.81 250 ALA B N 1
ATOM 4905 C CA . ALA B 1 250 ? -24.422 -22.203 -18.297 1 97.81 250 ALA B CA 1
ATOM 4906 C C . ALA B 1 250 ? -25 -21.109 -19.203 1 97.81 250 ALA B C 1
ATOM 4908 O O . ALA B 1 250 ? -26.078 -21.297 -19.781 1 97.81 250 ALA B O 1
ATOM 4909 N N . GLY B 1 251 ? -24.359 -19.984 -19.25 1 97.88 251 GLY B N 1
ATOM 4910 C CA . GLY B 1 251 ? -24.812 -18.906 -20.125 1 97.88 251 GLY B CA 1
ATOM 4911 C C . GLY B 1 251 ? -25.578 -17.828 -19.391 1 97.88 251 GLY B C 1
ATOM 4912 O O . GLY B 1 251 ? -26.141 -18.078 -18.312 1 97.88 251 GLY B O 1
ATOM 4913 N N . GLY B 1 252 ? -25.531 -16.578 -20.016 1 97.38 252 GLY B N 1
ATOM 4914 C CA . GLY B 1 252 ? -26.219 -15.438 -19.438 1 97.38 252 GLY B CA 1
ATOM 4915 C C . GLY B 1 252 ? -25.422 -14.156 -19.484 1 97.38 252 GLY B C 1
ATOM 4916 O O . GLY B 1 252 ? -24.406 -14.078 -20.188 1 97.38 252 GLY B O 1
ATOM 4917 N N . THR B 1 253 ? -26.031 -13.195 -18.859 1 97.75 253 THR B N 1
ATOM 4918 C CA . THR B 1 253 ? -25.406 -11.875 -18.781 1 97.75 253 THR B CA 1
ATOM 4919 C C . THR B 1 253 ? -25.156 -11.477 -17.344 1 97.75 253 THR B C 1
ATOM 4921 O O . THR B 1 253 ? -26.062 -11.609 -16.5 1 97.75 253 THR B O 1
ATOM 4924 N N . PHE B 1 254 ? -23.969 -11 -17.109 1 97 254 PHE B N 1
ATOM 4925 C CA . PHE B 1 254 ? -23.562 -10.734 -15.734 1 97 254 PHE B CA 1
ATOM 4926 C C . PHE B 1 254 ? -22.875 -9.375 -15.633 1 97 254 PHE B C 1
ATOM 4928 O O . PHE B 1 254 ? -22.156 -8.969 -16.547 1 97 254 PHE B O 1
ATOM 4935 N N . ASP B 1 255 ? -23.047 -8.727 -14.484 1 92.94 255 ASP B N 1
ATOM 4936 C CA . ASP B 1 255 ? -22.422 -7.441 -14.188 1 92.94 255 ASP B CA 1
ATOM 4937 C C . ASP B 1 255 ? -21.234 -7.617 -13.242 1 92.94 255 ASP B C 1
ATOM 4939 O O . ASP B 1 255 ? -21.359 -8.25 -12.188 1 92.94 255 ASP B O 1
ATOM 4943 N N . TYR B 1 256 ? -20.094 -7.07 -13.68 1 87.88 256 TYR B N 1
ATOM 4944 C CA . TYR B 1 256 ? -18.875 -7.059 -12.867 1 87.88 256 TYR B CA 1
ATOM 4945 C C . TYR B 1 256 ? -18.594 -5.664 -12.32 1 87.88 256 TYR B C 1
ATOM 4947 O O . TYR B 1 256 ? -18.594 -4.688 -13.078 1 87.88 256 TYR B O 1
ATOM 4955 N N . GLN B 1 257 ? -18.391 -5.609 -11.023 1 76.44 257 GLN B N 1
ATOM 4956 C CA . GLN B 1 257 ? -18 -4.336 -10.438 1 76.44 257 GLN B CA 1
ATOM 4957 C C . GLN B 1 257 ? -16.484 -4.18 -10.43 1 76.44 257 GLN B C 1
ATOM 4959 O O . GLN B 1 257 ? -15.766 -4.977 -9.82 1 76.44 257 GLN B O 1
ATOM 4964 N N . ILE B 1 258 ? -15.984 -3.215 -11.117 1 71.38 258 ILE B N 1
ATOM 4965 C CA . ILE B 1 258 ? -14.562 -2.869 -11.164 1 71.38 258 ILE B CA 1
ATOM 4966 C C . ILE B 1 258 ? -14.359 -1.452 -10.633 1 71.38 258 ILE B C 1
ATOM 4968 O O . ILE B 1 258 ? -14.469 -0.48 -11.383 1 71.38 258 ILE B O 1
ATOM 4972 N N . GLY B 1 259 ? -13.867 -1.401 -9.359 1 61.41 259 GLY B N 1
ATOM 4973 C CA . GLY B 1 259 ? -13.914 -0.089 -8.734 1 61.41 259 GLY B CA 1
ATOM 4974 C C . GLY B 1 259 ? -15.297 0.53 -8.742 1 61.41 259 GLY B C 1
ATOM 4975 O O . GLY B 1 259 ? -16.266 -0.1 -8.312 1 61.41 259 GLY B O 1
ATOM 4976 N N . ASP B 1 260 ? -15.391 1.706 -9.367 1 57.41 260 ASP B N 1
ATOM 4977 C CA . ASP B 1 260 ? -16.672 2.424 -9.359 1 57.41 260 ASP B CA 1
ATOM 4978 C C . ASP B 1 260 ? -17.438 2.195 -10.656 1 57.41 260 ASP B C 1
ATOM 4980 O O . ASP B 1 260 ? -18.484 2.791 -10.875 1 57.41 260 ASP B O 1
ATOM 498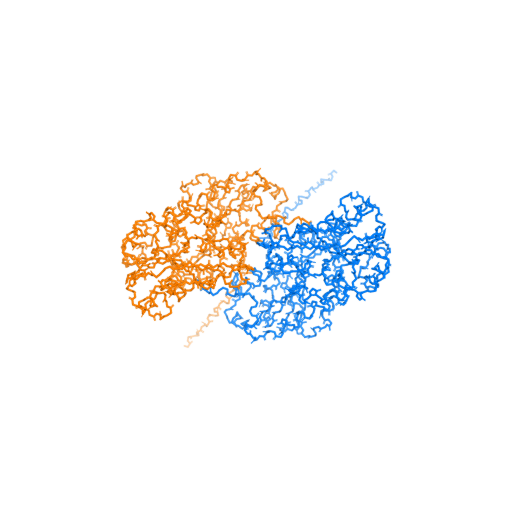4 N N . VAL B 1 261 ? -16.938 1.306 -11.531 1 64.38 261 VAL B N 1
ATOM 4985 C CA . VAL B 1 261 ? -17.578 1.072 -12.828 1 64.38 261 VAL B CA 1
ATOM 4986 C C . VAL B 1 261 ? -18.125 -0.348 -12.883 1 64.38 261 VAL B C 1
ATOM 4988 O O . VAL B 1 261 ? -17.609 -1.251 -12.227 1 64.38 261 VAL B O 1
ATOM 4991 N N . THR B 1 262 ? -19.234 -0.443 -13.594 1 79.44 262 THR B N 1
ATOM 4992 C CA . THR B 1 262 ? -19.828 -1.754 -13.828 1 79.44 262 THR B CA 1
ATOM 4993 C C . THR B 1 262 ? -19.578 -2.215 -15.258 1 79.44 262 THR B C 1
ATOM 4995 O O . THR B 1 262 ? -19.781 -1.451 -16.203 1 79.44 262 THR B O 1
ATOM 4998 N N . LYS B 1 263 ? -19.047 -3.354 -15.484 1 82.19 263 LYS B N 1
ATOM 4999 C CA . LYS B 1 263 ? -18.859 -3.994 -16.781 1 82.19 263 LYS B CA 1
ATOM 5000 C C . LYS B 1 263 ? -19.828 -5.16 -16.953 1 82.19 263 LYS B C 1
ATOM 5002 O O . LYS B 1 263 ? -19.953 -6.02 -16.078 1 82.19 263 LYS B O 1
ATOM 5007 N N . THR B 1 264 ? -20.531 -5.176 -18.094 1 92.88 264 THR B N 1
ATOM 5008 C CA . THR B 1 264 ? -21.453 -6.254 -18.391 1 92.88 264 THR B CA 1
ATOM 5009 C C . THR B 1 264 ? -20.859 -7.215 -19.406 1 92.88 264 THR B C 1
ATOM 5011 O O . THR B 1 264 ? -20.344 -6.785 -20.453 1 92.88 264 THR B O 1
ATOM 5014 N N . ILE B 1 265 ? -20.922 -8.547 -19.094 1 94.75 265 ILE B N 1
ATOM 5015 C CA . ILE B 1 265 ? -20.391 -9.57 -20 1 94.75 265 ILE B CA 1
ATOM 5016 C C . ILE B 1 265 ? -21.453 -10.648 -20.219 1 94.75 265 ILE B C 1
ATOM 5018 O O . ILE B 1 265 ? -22.094 -11.109 -19.266 1 94.75 265 ILE B O 1
ATOM 5022 N N . SER B 1 266 ? -21.625 -10.992 -21.453 1 96.5 266 SER B N 1
ATOM 5023 C CA . SER B 1 266 ? -22.547 -12.078 -21.797 1 96.5 266 SER B CA 1
ATOM 5024 C C . SER B 1 266 ? -21.797 -13.32 -22.25 1 96.5 266 SER B C 1
ATOM 5026 O O . SER B 1 266 ? -20.797 -13.234 -22.969 1 96.5 266 SER B O 1
ATOM 5028 N N . TYR B 1 267 ? -22.266 -14.445 -21.75 1 97.56 267 TYR B N 1
ATOM 5029 C CA . TYR B 1 267 ? -21.719 -15.75 -22.078 1 97.56 267 TYR B CA 1
ATOM 5030 C C . TYR B 1 267 ? -22.734 -16.594 -22.828 1 97.56 267 TYR B C 1
ATOM 5032 O O . TYR B 1 267 ? -23.891 -16.703 -22.406 1 97.56 267 TYR B O 1
ATOM 5040 N N . PRO B 1 268 ? -22.391 -17.188 -23.938 1 97.19 268 PRO B N 1
ATOM 5041 C CA . PRO B 1 268 ? -23.25 -18.234 -24.5 1 97.19 268 PRO B CA 1
ATOM 5042 C C . PRO B 1 268 ? -23.219 -19.516 -23.672 1 97.19 268 PRO B C 1
ATOM 5044 O O . PRO B 1 268 ? -22.234 -19.812 -23 1 97.19 268 PRO B O 1
ATOM 5047 N N . GLU B 1 269 ? -24.281 -20.266 -23.828 1 97.81 269 GLU B N 1
ATOM 5048 C CA . GLU B 1 269 ? -24.312 -21.562 -23.172 1 97.81 269 GLU B CA 1
ATOM 5049 C C . GLU B 1 269 ? -23.25 -22.5 -23.734 1 97.81 269 GLU B C 1
ATOM 5051 O O . GLU B 1 269 ? -23.078 -22.578 -24.953 1 97.81 269 GLU B O 1
ATOM 5056 N N . ASN B 1 270 ? -22.516 -23.094 -22.875 1 98.06 270 ASN B N 1
ATOM 5057 C CA . ASN B 1 270 ? -21.562 -24.141 -23.234 1 98.06 270 ASN B CA 1
ATOM 5058 C C . ASN B 1 270 ? -22.031 -25.516 -22.766 1 98.06 270 ASN B C 1
ATOM 5060 O O . ASN B 1 270 ? -22.141 -25.766 -21.562 1 98.06 270 ASN B O 1
ATOM 5064 N N . ALA B 1 271 ? -22.219 -26.438 -23.641 1 96.31 271 ALA B N 1
ATOM 5065 C CA . ALA B 1 271 ? -22.844 -27.719 -23.344 1 96.31 271 ALA B CA 1
ATOM 5066 C C . ALA B 1 271 ? -21.797 -28.797 -23.125 1 96.31 271 ALA B C 1
ATOM 5068 O O . ALA B 1 271 ? -22.125 -29.969 -22.938 1 96.31 271 ALA B O 1
ATOM 5069 N N . SER B 1 272 ? -20.562 -28.406 -23.172 1 97.06 272 SER B N 1
ATOM 5070 C CA . SER B 1 272 ? -19.516 -29.391 -22.953 1 97.06 272 SER B CA 1
ATOM 5071 C C . SER B 1 272 ? -19.703 -30.125 -21.625 1 97.06 272 SER B C 1
ATOM 5073 O O . SER B 1 272 ? -20.109 -29.516 -20.641 1 97.06 272 SER B O 1
ATOM 5075 N N . LYS B 1 273 ? -19.328 -31.406 -21.625 1 97.5 273 LYS B N 1
ATOM 5076 C CA . LYS B 1 273 ? -19.484 -32.25 -20.438 1 97.5 273 LYS B CA 1
ATOM 5077 C C . LYS B 1 273 ? -18.141 -32.594 -19.812 1 97.5 273 LYS B C 1
ATOM 5079 O O . LYS B 1 273 ? -18.062 -33.375 -18.859 1 97.5 273 LYS B O 1
ATOM 5084 N N . LYS B 1 274 ? -17.094 -32.031 -20.328 1 98.31 274 LYS B N 1
ATOM 5085 C CA . LYS B 1 274 ? -15.75 -32.25 -19.812 1 98.31 274 LYS B CA 1
ATOM 5086 C C . LYS B 1 274 ? -15.07 -30.906 -19.484 1 98.31 274 LYS B C 1
ATOM 5088 O O . LYS B 1 274 ? -15.289 -29.922 -20.188 1 98.31 274 LYS B O 1
ATOM 5093 N N . ALA B 1 275 ? -14.289 -30.953 -18.469 1 98.31 275 ALA B N 1
ATOM 5094 C CA . ALA B 1 275 ? -13.555 -29.75 -18.109 1 98.31 275 ALA B CA 1
ATOM 5095 C C . ALA B 1 275 ? -12.188 -30.094 -17.531 1 98.31 275 ALA B C 1
ATOM 5097 O O . ALA B 1 275 ? -12.008 -31.156 -16.938 1 98.31 275 ALA B O 1
ATOM 5098 N N . GLN B 1 276 ? -11.25 -29.297 -17.766 1 97.56 276 GLN B N 1
ATOM 5099 C CA . GLN B 1 276 ? -9.953 -29.297 -17.109 1 97.56 276 GLN B CA 1
ATOM 5100 C C . GLN B 1 276 ? -9.703 -27.984 -16.375 1 97.56 276 GLN B C 1
ATOM 5102 O O . GLN B 1 276 ? -9.914 -26.906 -16.938 1 97.56 276 GLN B O 1
ATOM 5107 N N . LEU B 1 277 ? -9.273 -28.109 -15.094 1 98.12 277 LEU B N 1
ATOM 5108 C CA . LEU B 1 277 ? -8.953 -26.922 -14.305 1 98.12 277 LEU B CA 1
ATOM 5109 C C . LEU B 1 277 ? -7.449 -26.656 -14.312 1 98.12 277 LEU B C 1
ATOM 5111 O O . LEU B 1 277 ? -6.648 -27.594 -14.227 1 98.12 277 LEU B O 1
ATOM 5115 N N . PHE B 1 278 ? -7.09 -25.422 -14.516 1 97.19 278 PHE B N 1
ATOM 5116 C CA . PHE B 1 278 ? -5.695 -25 -14.461 1 97.19 278 PHE B CA 1
ATOM 5117 C C . PHE B 1 278 ? -5.512 -23.859 -13.469 1 97.19 278 PHE B C 1
ATOM 5119 O O . PHE B 1 278 ? -6.445 -23.094 -13.211 1 97.19 278 PHE B O 1
ATOM 5126 N N . VAL B 1 279 ? -4.25 -23.734 -12.992 1 96.06 279 VAL B N 1
ATOM 5127 C CA . VAL B 1 279 ? -3.883 -22.688 -12.039 1 96.06 279 VAL B CA 1
ATOM 5128 C C . VAL B 1 279 ? -3.439 -21.438 -12.789 1 96.06 279 VAL B C 1
ATOM 5130 O O . VAL B 1 279 ? -2.666 -21.516 -13.75 1 96.06 279 VAL B O 1
ATOM 5133 N N . LEU B 1 280 ? -4.035 -20.297 -12.391 1 98.19 280 LEU B N 1
ATOM 5134 C CA . LEU B 1 280 ? -3.641 -18.984 -12.914 1 98.19 280 LEU B CA 1
ATOM 5135 C C . LEU B 1 280 ? -2.928 -18.172 -11.844 1 98.19 280 LEU B C 1
ATOM 5137 O O . LEU B 1 280 ? -3.271 -17 -11.617 1 98.19 280 LEU B O 1
ATOM 5141 N N . MET B 1 281 ? -2.129 -18.781 -11.008 1 96.81 281 MET B N 1
ATOM 5142 C CA . MET B 1 281 ? -1.248 -18.188 -10.008 1 96.81 281 MET B CA 1
ATOM 5143 C C . MET B 1 281 ? 0.202 -18.594 -10.25 1 96.81 281 MET B C 1
ATOM 5145 O O . MET B 1 281 ? 0.467 -19.578 -10.953 1 96.81 281 MET B O 1
ATOM 5149 N N . SER B 1 282 ? 1.138 -17.875 -9.727 1 95.94 282 SER B N 1
ATOM 5150 C CA . SER B 1 282 ? 2.551 -18.141 -9.977 1 95.94 282 SER B CA 1
ATOM 5151 C C . SER B 1 282 ? 2.936 -19.547 -9.539 1 95.94 282 SER B C 1
ATOM 5153 O O . SER B 1 282 ? 3.754 -20.203 -10.18 1 95.94 282 SER B O 1
ATOM 5155 N N . ILE B 1 283 ? 2.295 -19.953 -8.453 1 92.62 283 ILE B N 1
ATOM 5156 C CA . ILE B 1 283 ? 2.598 -21.297 -7.941 1 92.62 283 ILE B CA 1
ATOM 5157 C C . ILE B 1 283 ? 1.3 -22.047 -7.676 1 92.62 283 ILE B C 1
ATOM 5159 O O . ILE B 1 283 ? 0.225 -21.453 -7.605 1 92.62 283 ILE B O 1
ATOM 5163 N N . ALA B 1 284 ? 1.445 -23.406 -7.59 1 91 284 ALA B N 1
ATOM 5164 C CA . ALA B 1 284 ? 0.353 -24.25 -7.113 1 91 284 ALA B CA 1
ATOM 5165 C C . ALA B 1 284 ? 0.488 -24.516 -5.617 1 91 284 ALA B C 1
ATOM 5167 O O . ALA B 1 284 ? 1.134 -25.484 -5.215 1 91 284 ALA B O 1
ATOM 5168 N N . GLY B 1 285 ? -0.08 -23.641 -4.82 1 88.5 285 GLY B N 1
ATOM 5169 C CA . GLY B 1 285 ? -0.035 -23.797 -3.375 1 88.5 285 GLY B CA 1
ATOM 5170 C C . GLY B 1 285 ? -1.352 -24.266 -2.783 1 88.5 285 GLY B C 1
ATOM 5171 O O . GLY B 1 285 ? -1.985 -25.172 -3.316 1 88.5 285 GLY B O 1
ATOM 5172 N N . ASP B 1 286 ? -1.704 -23.703 -1.71 1 87 286 ASP B N 1
ATOM 5173 C CA . ASP B 1 286 ? -2.877 -24.109 -0.942 1 87 286 ASP B CA 1
ATOM 5174 C C . ASP B 1 286 ? -4.156 -23.922 -1.757 1 87 286 ASP B C 1
ATOM 5176 O O . ASP B 1 286 ? -4.98 -24.844 -1.837 1 87 286 ASP B O 1
ATOM 5180 N N . HIS B 1 287 ? -4.344 -22.766 -2.328 1 92.19 287 HIS B N 1
ATOM 5181 C CA . HIS B 1 287 ? -5.547 -22.5 -3.104 1 92.19 287 HIS B CA 1
ATOM 5182 C C . HIS B 1 287 ? -5.691 -23.484 -4.258 1 92.19 287 HIS B C 1
ATOM 5184 O O . HIS B 1 287 ? -6.801 -23.938 -4.559 1 92.19 287 HIS B O 1
ATOM 5190 N N . ALA B 1 288 ? -4.621 -23.844 -4.902 1 92.94 288 ALA B N 1
ATOM 5191 C CA . ALA B 1 288 ? -4.656 -24.781 -6.012 1 92.94 288 ALA B CA 1
ATOM 5192 C C . ALA B 1 288 ? -5.055 -26.188 -5.527 1 92.94 288 ALA B C 1
ATOM 5194 O O . ALA B 1 288 ? -5.875 -26.844 -6.16 1 92.94 288 ALA B O 1
ATOM 5195 N N . HIS B 1 289 ? -4.559 -26.531 -4.438 1 90.62 289 HIS B N 1
ATOM 5196 C CA . HIS B 1 289 ? -4.754 -27.906 -3.986 1 90.62 289 HIS B CA 1
ATOM 5197 C C . HIS B 1 289 ? -6.047 -28.047 -3.191 1 90.62 289 HIS B C 1
ATOM 5199 O O . HIS B 1 289 ? -6.719 -29.078 -3.268 1 90.62 289 HIS B O 1
ATOM 5205 N N . ASN B 1 290 ? -6.418 -27 -2.475 1 92 290 ASN B N 1
ATOM 5206 C CA . ASN B 1 290 ? -7.598 -27.094 -1.62 1 92 290 ASN B CA 1
ATOM 5207 C C . ASN B 1 290 ? -8.82 -26.453 -2.271 1 92 290 ASN B C 1
ATOM 5209 O O . ASN B 1 290 ? -9.867 -27.094 -2.385 1 92 290 ASN B O 1
ATOM 5213 N N . ASP B 1 291 ? -8.711 -25.266 -2.746 1 95.44 291 ASP B N 1
ATOM 5214 C CA . ASP B 1 291 ? -9.859 -24.578 -3.309 1 95.44 291 ASP B CA 1
ATOM 5215 C C . ASP B 1 291 ? -10.18 -25.078 -4.715 1 95.44 291 ASP B C 1
ATOM 5217 O O . ASP B 1 291 ? -11.336 -25.078 -5.137 1 95.44 291 ASP B O 1
ATOM 5221 N N . MET B 1 292 ? -9.164 -25.562 -5.41 1 96.94 292 MET B N 1
ATOM 5222 C CA . MET B 1 292 ? -9.406 -25.938 -6.797 1 96.94 292 MET B CA 1
ATOM 5223 C C . MET B 1 292 ? -9.539 -27.453 -6.93 1 96.94 292 MET B C 1
ATOM 5225 O O . MET B 1 292 ? -10.547 -27.953 -7.449 1 96.94 292 MET B O 1
ATOM 5229 N N . ALA B 1 293 ? -8.672 -28.266 -6.375 1 95.62 293 ALA B N 1
ATOM 5230 C CA . ALA B 1 293 ? -8.492 -29.625 -6.848 1 95.62 293 ALA B CA 1
ATOM 5231 C C . ALA B 1 293 ? -8.953 -30.641 -5.797 1 95.62 293 ALA B C 1
ATOM 5233 O O . ALA B 1 293 ? -8.977 -31.844 -6.051 1 95.62 293 ALA B O 1
ATOM 5234 N N . ASP B 1 294 ? -9.328 -30.172 -4.602 1 94.5 294 ASP B N 1
ATOM 5235 C CA . ASP B 1 294 ? -9.609 -31.094 -3.51 1 94.5 294 ASP B CA 1
ATOM 5236 C C . ASP B 1 294 ? -10.906 -31.859 -3.758 1 94.5 294 ASP B C 1
ATOM 5238 O O . ASP B 1 294 ? -11.992 -31.297 -3.691 1 94.5 294 ASP B O 1
ATOM 5242 N N . ASP B 1 295 ? -10.82 -33.125 -3.891 1 94.62 295 ASP B N 1
ATOM 5243 C CA . ASP B 1 295 ? -12 -33.938 -4.16 1 94.62 295 ASP B CA 1
ATOM 5244 C C . ASP B 1 295 ? -12.773 -34.219 -2.875 1 94.62 295 ASP B C 1
ATOM 5246 O O . ASP B 1 295 ? -13.922 -34.688 -2.922 1 94.62 295 ASP B O 1
ATOM 5250 N N . GLU B 1 296 ? -12.234 -33.875 -1.766 1 96.81 296 GLU B N 1
ATOM 5251 C CA . GLU B 1 296 ? -12.898 -34.125 -0.49 1 96.81 296 GLU B CA 1
ATOM 5252 C C . GLU B 1 296 ? -13.633 -32.875 -0.001 1 96.81 296 GLU B C 1
ATOM 5254 O O . GLU B 1 296 ? -14.383 -32.938 0.974 1 96.81 296 GLU B O 1
ATOM 5259 N N . ASP B 1 297 ? -13.383 -31.781 -0.618 1 96.69 297 ASP B N 1
ATOM 5260 C CA . ASP B 1 297 ? -14.047 -30.531 -0.266 1 96.69 297 ASP B CA 1
ATOM 5261 C C . ASP B 1 297 ? -15.172 -30.219 -1.246 1 96.69 297 ASP B C 1
ATOM 5263 O O . ASP B 1 297 ? -14.922 -29.859 -2.4 1 96.69 297 ASP B O 1
ATOM 5267 N N . ASP B 1 298 ? -16.359 -30.141 -0.824 1 96.88 298 ASP B N 1
ATOM 5268 C CA . ASP B 1 298 ? -17.516 -29.938 -1.676 1 96.88 298 ASP B CA 1
ATOM 5269 C C . ASP B 1 298 ? -17.516 -28.531 -2.285 1 96.88 298 ASP B C 1
ATOM 5271 O O . ASP B 1 298 ? -18.203 -28.281 -3.275 1 96.88 298 ASP B O 1
ATOM 5275 N N . GLU B 1 299 ? -16.656 -27.672 -1.715 1 96.56 299 GLU B N 1
ATOM 5276 C CA . GLU B 1 299 ? -16.641 -26.297 -2.182 1 96.56 299 GLU B CA 1
ATOM 5277 C C . GLU B 1 299 ? -15.492 -26.047 -3.154 1 96.56 299 GLU B C 1
ATOM 5279 O O . GLU B 1 299 ? -15.367 -24.953 -3.717 1 96.56 299 GLU B O 1
ATOM 5284 N N . SER B 1 300 ? -14.719 -27.141 -3.328 1 97.88 300 SER B N 1
ATOM 5285 C CA . SER B 1 300 ? -13.648 -26.984 -4.305 1 97.88 300 SER B CA 1
ATOM 5286 C C . SER B 1 300 ? -14.195 -26.875 -5.723 1 97.88 300 SER B C 1
ATOM 5288 O O . SER B 1 300 ? -15.297 -27.344 -6.004 1 97.88 300 SER B O 1
ATOM 5290 N N . TRP B 1 301 ? -13.461 -26.281 -6.656 1 98.5 301 TRP B N 1
ATOM 5291 C CA . TRP B 1 301 ? -13.875 -26.188 -8.055 1 98.5 301 TRP B CA 1
ATOM 5292 C C . TRP B 1 301 ? -14.102 -27.562 -8.648 1 98.5 301 TRP B C 1
ATOM 5294 O O . TRP B 1 301 ? -15.109 -27.797 -9.328 1 98.5 301 TRP B O 1
ATOM 5304 N N . PHE B 1 302 ? -13.164 -28.484 -8.391 1 98.12 302 PHE B N 1
ATOM 5305 C CA . PHE B 1 302 ? -13.25 -29.859 -8.867 1 98.12 302 PHE B CA 1
ATOM 5306 C C . PHE B 1 302 ? -14.586 -30.484 -8.469 1 98.12 302 PHE B C 1
ATOM 5308 O O . PHE B 1 302 ? -15.312 -31 -9.32 1 98.12 302 PHE B O 1
ATOM 5315 N N . SER B 1 303 ? -14.938 -30.375 -7.238 1 98.19 303 SER B N 1
ATOM 5316 C CA . SER B 1 303 ? -16.156 -31 -6.719 1 98.19 303 SER B CA 1
ATOM 5317 C C . SER B 1 303 ? -17.406 -30.312 -7.254 1 98.19 303 SER B C 1
ATOM 5319 O O . SER B 1 303 ? -18.359 -30.969 -7.641 1 98.19 303 SER B O 1
ATOM 5321 N N . MET B 1 304 ? -17.391 -29.016 -7.312 1 98.44 304 MET B N 1
ATOM 5322 C CA . MET B 1 304 ? -18.547 -28.266 -7.766 1 98.44 304 MET B CA 1
ATOM 5323 C C . MET B 1 304 ? -18.828 -28.531 -9.242 1 98.44 304 MET B C 1
ATOM 5325 O O . MET B 1 304 ? -19.984 -28.703 -9.641 1 98.44 304 MET B O 1
ATOM 5329 N N . PHE B 1 305 ? -17.812 -28.609 -10.07 1 98.56 305 PHE B N 1
ATOM 5330 C CA . PHE B 1 305 ? -17.984 -28.891 -11.492 1 98.56 305 PHE B CA 1
ATOM 5331 C C . PHE B 1 305 ? -18.531 -30.281 -11.711 1 98.56 305 PHE B C 1
ATOM 5333 O O . PHE B 1 305 ? -19.453 -30.484 -12.508 1 98.56 305 PHE B O 1
ATOM 5340 N N . ASN B 1 306 ? -17.969 -31.203 -11 1 98.31 306 ASN B N 1
ATOM 5341 C CA . ASN B 1 306 ? -18.453 -32.562 -11.133 1 98.31 306 ASN B CA 1
ATOM 5342 C C . ASN B 1 306 ? -19.891 -32.719 -10.656 1 98.31 306 ASN B C 1
ATOM 5344 O O . ASN B 1 306 ? -20.688 -33.406 -11.289 1 98.31 306 ASN B O 1
ATOM 5348 N N . ALA B 1 307 ? -20.188 -32.031 -9.586 1 97.94 307 ALA B N 1
ATOM 5349 C CA . ALA B 1 307 ? -21.547 -32.062 -9.078 1 97.94 307 ALA B CA 1
ATOM 5350 C C . ALA B 1 307 ? -22.531 -31.469 -10.086 1 97.94 307 ALA B C 1
ATOM 5352 O O . ALA B 1 307 ? -23.703 -31.844 -10.133 1 97.94 307 ALA B O 1
ATOM 5353 N N . ALA B 1 308 ? -22.031 -30.562 -10.875 1 97.44 308 ALA B N 1
ATOM 5354 C CA . ALA B 1 308 ? -22.859 -29.906 -11.891 1 97.44 308 ALA B CA 1
ATOM 5355 C C . ALA B 1 308 ? -22.969 -30.766 -13.141 1 97.44 308 ALA B C 1
ATOM 5357 O O . ALA B 1 308 ? -23.594 -30.359 -14.125 1 97.44 308 ALA B O 1
ATOM 5358 N N . GLY B 1 309 ? -22.297 -31.922 -13.148 1 97.56 309 GLY B N 1
ATOM 5359 C CA . GLY B 1 309 ? -22.438 -32.844 -14.258 1 97.56 309 GLY B CA 1
ATOM 5360 C C . GLY B 1 309 ? -21.359 -32.656 -15.312 1 97.56 309 GLY B C 1
ATOM 5361 O O . GLY B 1 309 ? -21.5 -33.156 -16.438 1 97.56 309 GLY B O 1
ATOM 5362 N N . ILE B 1 310 ? -20.359 -31.953 -15.039 1 98.31 310 ILE B N 1
ATOM 5363 C CA . ILE B 1 310 ? -19.219 -31.781 -15.922 1 98.31 310 ILE B CA 1
ATOM 5364 C C . ILE B 1 310 ? -18.047 -32.625 -15.422 1 98.31 310 ILE B C 1
ATOM 5366 O O . ILE B 1 310 ? -17.5 -32.375 -14.344 1 98.31 310 ILE B O 1
ATOM 5370 N N . GLU B 1 311 ? -17.688 -33.656 -16.172 1 98.44 311 GLU B N 1
ATOM 5371 C CA . GLU B 1 311 ? -16.531 -34.469 -15.797 1 98.44 311 GLU B CA 1
ATOM 5372 C C . GLU B 1 311 ? -15.25 -33.625 -15.773 1 98.44 311 GLU B C 1
ATOM 5374 O O . GLU B 1 311 ? -14.758 -33.219 -16.828 1 98.44 311 GLU B O 1
ATOM 5379 N N . THR B 1 312 ? -14.727 -33.438 -14.586 1 97.81 312 THR B N 1
ATOM 5380 C CA . THR B 1 312 ? -13.68 -32.438 -14.43 1 97.81 312 THR B CA 1
ATOM 5381 C C . THR B 1 312 ? -12.398 -33.062 -13.883 1 97.81 312 THR B C 1
ATOM 5383 O O . THR B 1 312 ? -12.453 -33.906 -12.977 1 97.81 312 THR B O 1
ATOM 5386 N N . ALA B 1 313 ? -11.273 -32.656 -14.484 1 95.31 313 ALA B N 1
ATOM 5387 C CA . ALA B 1 313 ? -9.945 -32.969 -13.984 1 95.31 313 ALA B CA 1
ATOM 5388 C C . ALA B 1 313 ? -9.211 -31.734 -13.492 1 95.31 313 ALA B C 1
ATOM 5390 O O . ALA B 1 313 ? -9.422 -30.641 -14.023 1 95.31 313 ALA B O 1
ATOM 5391 N N . ALA B 1 314 ? -8.352 -31.922 -12.492 1 93.69 314 ALA B N 1
ATOM 5392 C CA . ALA B 1 314 ? -7.578 -30.812 -11.938 1 93.69 314 ALA B CA 1
ATOM 5393 C C . ALA B 1 314 ? -6.09 -31.141 -11.914 1 93.69 314 ALA B C 1
ATOM 5395 O O . ALA B 1 314 ? -5.262 -30.281 -11.602 1 93.69 314 ALA B O 1
ATOM 5396 N N . TYR B 1 315 ? -5.723 -32.312 -12.258 1 86.5 315 TYR B N 1
ATOM 5397 C CA . TYR B 1 315 ? -4.336 -32.781 -12.266 1 86.5 315 TYR B CA 1
ATOM 5398 C C . TYR B 1 315 ? -3.908 -33.188 -13.68 1 86.5 315 TYR B C 1
ATOM 5400 O O . TYR B 1 315 ? -4.719 -33.688 -14.461 1 86.5 315 TYR B O 1
ATOM 5408 N N . GLU B 1 316 ? -2.615 -32.906 -13.836 1 82.75 316 GLU B N 1
ATOM 5409 C CA . GLU B 1 316 ? -2.004 -33.312 -15.094 1 82.75 316 GLU B CA 1
ATOM 5410 C C . GLU B 1 316 ? -1.075 -34.5 -14.898 1 82.75 316 GLU B C 1
ATOM 5412 O O . GLU B 1 316 ? -0.39 -34.594 -13.875 1 82.75 316 GLU B O 1
ATOM 5417 N N . THR B 1 317 ? -1.097 -35.344 -15.93 1 74.44 317 THR B N 1
ATOM 5418 C CA . THR B 1 317 ? -0.257 -36.531 -15.828 1 74.44 317 THR B CA 1
ATOM 5419 C C . THR B 1 317 ? 0.943 -36.438 -16.766 1 74.44 317 THR B C 1
ATOM 5421 O O . THR B 1 317 ? 1.948 -37.125 -16.562 1 74.44 317 THR B O 1
ATOM 5424 N N . ASN B 1 318 ? 0.917 -35.562 -17.734 1 72.31 318 ASN B N 1
ATOM 5425 C CA . ASN B 1 318 ? 1.988 -35.5 -18.719 1 72.31 318 ASN B CA 1
ATOM 5426 C C . ASN B 1 318 ? 2.564 -34.094 -18.844 1 72.31 318 ASN B C 1
ATOM 5428 O O . ASN B 1 318 ? 2.83 -33.625 -19.938 1 72.31 318 ASN B O 1
ATOM 5432 N N . TYR B 1 319 ? 2.703 -33.531 -17.734 1 80.62 319 TYR B N 1
ATOM 5433 C CA . TYR B 1 319 ? 3.301 -32.188 -17.797 1 80.62 319 TYR B CA 1
ATOM 5434 C C . TYR B 1 319 ? 4.82 -32.281 -17.922 1 80.62 319 TYR B C 1
ATOM 5436 O O . TYR B 1 319 ? 5.484 -32.812 -17.016 1 80.62 319 TYR B O 1
ATOM 5444 N N . THR B 1 320 ? 5.398 -31.734 -18.969 1 78.12 320 THR B N 1
ATOM 5445 C CA . THR B 1 320 ? 6.777 -32 -19.375 1 78.12 320 THR B CA 1
ATOM 5446 C C . THR B 1 320 ? 7.738 -31.078 -18.625 1 78.12 320 THR B C 1
ATOM 5448 O O . THR B 1 320 ? 8.938 -31.359 -18.547 1 78.12 320 THR B O 1
ATOM 5451 N N . GLU B 1 321 ? 7.281 -29.984 -17.984 1 80 321 GLU B N 1
ATOM 5452 C CA . GLU B 1 321 ? 8.195 -29.047 -17.344 1 80 321 GLU B CA 1
ATOM 5453 C C . GLU B 1 321 ? 8.086 -29.125 -15.828 1 80 321 GLU B C 1
ATOM 5455 O O . GLU B 1 321 ? 8.359 -28.141 -15.133 1 80 321 GLU B O 1
ATOM 5460 N N . ALA B 1 322 ? 7.652 -30.156 -15.352 1 75.5 322 ALA B N 1
ATOM 5461 C CA . ALA B 1 322 ? 7.449 -30.328 -13.914 1 75.5 322 ALA B CA 1
ATOM 5462 C C . ALA B 1 322 ? 8.758 -30.141 -13.148 1 75.5 322 ALA B C 1
ATOM 5464 O O . ALA B 1 322 ? 9.789 -30.688 -13.531 1 75.5 322 ALA B O 1
ATOM 5465 N N . CYS B 1 323 ? 8.648 -29.125 -12.18 1 65.69 323 CYS B N 1
ATOM 5466 C CA . CYS B 1 323 ? 9.828 -28.812 -11.391 1 65.69 323 CYS B CA 1
ATOM 5467 C C . CYS B 1 323 ? 9.984 -29.781 -10.219 1 65.69 323 CYS B C 1
ATOM 5469 O O . CYS B 1 323 ? 11.062 -29.891 -9.641 1 65.69 323 CYS B O 1
ATOM 5471 N N . TRP B 1 324 ? 8.797 -30.359 -9.586 1 60.97 324 TRP B N 1
ATOM 5472 C CA . TRP B 1 324 ? 8.852 -31.047 -8.297 1 60.97 324 TRP B CA 1
ATOM 5473 C C . TRP B 1 324 ? 9.148 -32.531 -8.484 1 60.97 324 TRP B C 1
ATOM 5475 O O . TRP B 1 324 ? 8.977 -33.344 -7.559 1 60.97 324 TRP B O 1
ATOM 5485 N N . LYS B 1 325 ? 9.992 -32.906 -9.281 1 54.22 325 LYS B N 1
ATOM 5486 C CA . LYS B 1 325 ? 10.094 -34.375 -9.453 1 54.22 325 LYS B CA 1
ATOM 5487 C C . LYS B 1 325 ? 10.32 -35.062 -8.109 1 54.22 325 LYS B C 1
ATOM 5489 O O . LYS B 1 325 ? 9.883 -36.188 -7.914 1 54.22 325 LYS B O 1
ATOM 5494 N N . LYS B 1 326 ? 11.023 -34.312 -7.262 1 49.94 326 LYS B N 1
ATOM 5495 C CA . LYS B 1 326 ? 11.586 -35.156 -6.203 1 49.94 326 LYS B CA 1
ATOM 5496 C C . LYS B 1 326 ? 10.523 -35.562 -5.191 1 49.94 326 LYS B C 1
ATOM 5498 O O . LYS B 1 326 ? 10.648 -36.594 -4.527 1 49.94 326 LYS B O 1
ATOM 5503 N N . TYR B 1 327 ? 9.594 -34.656 -4.898 1 46.38 327 TYR B N 1
ATOM 5504 C CA . TYR B 1 327 ? 8.852 -35 -3.684 1 46.38 327 TYR B CA 1
ATOM 5505 C C . TYR B 1 327 ? 7.625 -35.844 -4.008 1 46.38 327 TYR B C 1
ATOM 5507 O O . TYR B 1 327 ? 6.988 -36.375 -3.105 1 46.38 327 TYR B O 1
ATOM 5515 N N . LYS B 1 328 ? 7.031 -35.625 -5.094 1 50.91 328 LYS B N 1
ATOM 5516 C CA . LYS B 1 328 ? 5.824 -36.438 -5.164 1 50.91 328 LYS B CA 1
ATOM 5517 C C . LYS B 1 328 ? 5.988 -37.562 -6.168 1 50.91 328 LYS B C 1
ATOM 5519 O O . LYS B 1 328 ? 6.508 -37.375 -7.266 1 50.91 328 LYS B O 1
ATOM 5524 N N . SER B 1 329 ? 6.07 -38.688 -5.535 1 47.44 329 SER B N 1
ATOM 5525 C CA . SER B 1 329 ? 6.066 -39.969 -6.242 1 47.44 329 SER B CA 1
ATOM 5526 C C . SER B 1 329 ? 4.922 -40.031 -7.246 1 47.44 329 SER B C 1
ATOM 5528 O O . SER B 1 329 ? 4.977 -40.812 -8.203 1 47.44 329 SER B O 1
ATOM 5530 N N . GLY B 1 330 ? 3.936 -39.062 -7.188 1 54.09 330 GLY B N 1
ATOM 5531 C CA . GLY B 1 330 ? 2.773 -39.281 -8.031 1 54.09 330 GLY B CA 1
ATOM 5532 C C . GLY B 1 330 ? 2.828 -38.531 -9.344 1 54.09 330 GLY B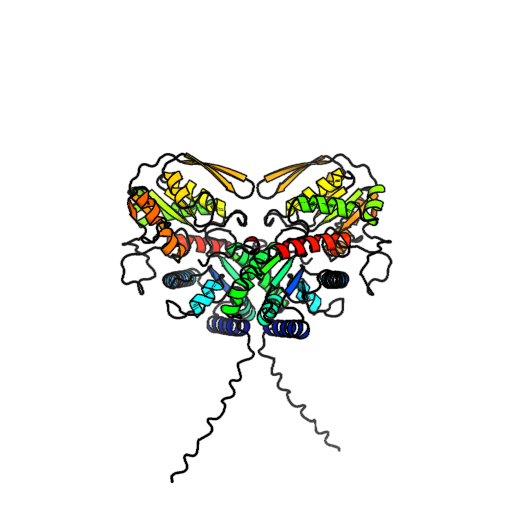 C 1
ATOM 5533 O O . GLY B 1 330 ? 3.693 -37.688 -9.539 1 54.09 330 GLY B O 1
ATOM 5534 N N . GLU B 1 331 ? 2.213 -39.188 -10.297 1 58.94 331 GLU B N 1
ATOM 5535 C CA . GLU B 1 331 ? 2.152 -38.656 -11.664 1 58.94 331 GLU B CA 1
ATOM 5536 C C . GLU B 1 331 ? 1.285 -37.406 -11.734 1 58.94 331 GLU B C 1
ATOM 5538 O O . GLU B 1 331 ? 1.313 -36.688 -12.734 1 58.94 331 GLU B O 1
ATOM 5543 N N . GLU B 1 332 ? 0.597 -37.125 -10.664 1 74.25 332 GLU B N 1
ATOM 5544 C CA . GLU B 1 332 ? -0.343 -36 -10.758 1 74.25 332 GLU B CA 1
ATOM 5545 C C . GLU B 1 332 ? 0.313 -34.688 -10.344 1 74.25 332 GLU B C 1
ATOM 5547 O O . GLU B 1 332 ? 1.03 -34.625 -9.344 1 74.25 332 GLU B O 1
ATOM 5552 N N . TYR B 1 333 ? 0.175 -33.812 -11.281 1 82.19 333 TYR B N 1
ATOM 5553 C CA . TYR B 1 333 ? 0.856 -32.531 -11.148 1 82.19 333 TYR B CA 1
ATOM 5554 C C . TYR B 1 333 ? -0.102 -31.391 -11.406 1 82.19 333 TYR B C 1
ATOM 5556 O O . TYR B 1 333 ? -0.955 -31.469 -12.297 1 82.19 333 TYR B O 1
ATOM 5564 N N . ILE B 1 334 ? -0.054 -30.422 -10.508 1 89.94 334 ILE B N 1
ATOM 5565 C CA . ILE B 1 334 ? -0.725 -29.156 -10.805 1 89.94 334 ILE B CA 1
ATOM 5566 C C . ILE B 1 334 ? 0.312 -28.078 -11.125 1 89.94 334 ILE B C 1
ATOM 5568 O O . ILE B 1 334 ? 0.97 -27.562 -10.219 1 89.94 334 ILE B O 1
ATOM 5572 N N . PRO B 1 335 ? 0.474 -27.828 -12.375 1 89.69 335 PRO B N 1
ATOM 5573 C CA . PRO B 1 335 ? 1.475 -26.828 -12.734 1 89.69 335 PRO B CA 1
ATOM 5574 C C . PRO B 1 335 ? 1.003 -25.406 -12.453 1 89.69 335 PRO B C 1
ATOM 5576 O O . PRO B 1 335 ? -0.09 -25.016 -12.875 1 89.69 335 PRO B O 1
ATOM 5579 N N . GLY B 1 336 ? 1.834 -24.594 -11.742 1 92.69 336 GLY B N 1
ATOM 5580 C CA . GLY B 1 336 ? 1.619 -23.156 -11.664 1 92.69 336 GL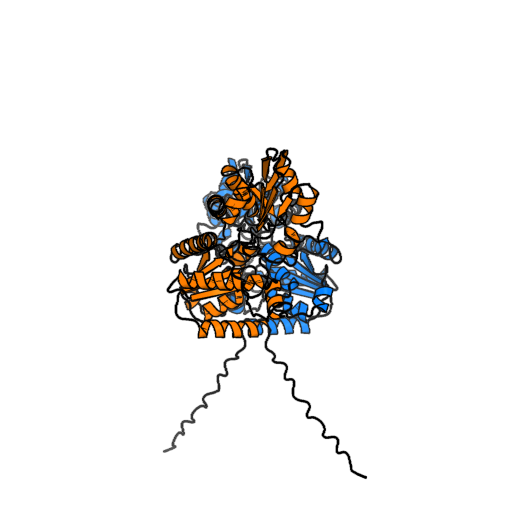Y B CA 1
ATOM 5581 C C . GLY B 1 336 ? 2.186 -22.391 -12.852 1 92.69 336 GLY B C 1
ATOM 5582 O O . GLY B 1 336 ? 2.904 -22.969 -13.672 1 92.69 336 GLY B O 1
ATOM 5583 N N . LEU B 1 337 ? 1.898 -21.141 -13 1 96.94 337 LEU B N 1
ATOM 5584 C CA . LEU B 1 337 ? 2.33 -20.312 -14.133 1 96.94 337 LEU B CA 1
ATOM 5585 C C . LEU B 1 337 ? 3.852 -20.25 -14.203 1 96.94 337 LEU B C 1
ATOM 5587 O O . LEU B 1 337 ? 4.43 -20.297 -15.289 1 96.94 337 LEU B O 1
ATOM 5591 N N . ALA B 1 338 ? 4.535 -20.203 -13.047 1 95.81 338 ALA B N 1
ATOM 5592 C CA . ALA B 1 338 ? 5.98 -20 -13.016 1 95.81 338 ALA B CA 1
ATOM 5593 C C . ALA B 1 338 ? 6.719 -21.281 -13.398 1 95.81 338 ALA B C 1
ATOM 5595 O O . ALA B 1 338 ? 7.926 -21.266 -13.633 1 95.81 338 ALA B O 1
ATOM 5596 N N . GLU B 1 339 ? 6.012 -22.328 -13.508 1 92.38 339 GLU B N 1
ATOM 5597 C CA . GLU B 1 339 ? 6.625 -23.578 -13.938 1 92.38 339 GLU B CA 1
ATOM 5598 C C . GLU B 1 339 ? 6.645 -23.688 -15.461 1 92.38 339 GLU B C 1
ATOM 5600 O O . GLU B 1 339 ? 7.32 -24.562 -16.016 1 92.38 339 GLU B O 1
ATOM 5605 N N . ARG B 1 340 ? 5.883 -22.875 -16.109 1 94.88 340 ARG B N 1
ATOM 5606 C CA . ARG B 1 340 ? 5.82 -22.844 -17.578 1 94.88 340 ARG B CA 1
ATOM 5607 C C . ARG B 1 340 ? 6.891 -21.906 -18.141 1 94.88 340 ARG B C 1
ATOM 5609 O O . ARG B 1 340 ? 6.82 -20.688 -17.953 1 94.88 340 ARG B O 1
ATOM 5616 N N . SER B 1 341 ? 7.801 -22.484 -18.891 1 96.38 341 SER B N 1
ATOM 5617 C CA . SER B 1 341 ? 8.938 -21.719 -19.391 1 96.38 341 SER B CA 1
ATOM 5618 C C . SER B 1 341 ? 8.469 -20.531 -20.234 1 96.38 341 SER B C 1
ATOM 5620 O O . SER B 1 341 ? 9.055 -19.453 -20.172 1 96.38 341 SER B O 1
ATOM 5622 N N . ALA B 1 342 ? 7.402 -20.75 -21.047 1 97.62 342 ALA B N 1
ATOM 5623 C CA . ALA B 1 342 ? 6.895 -19.688 -21.891 1 97.62 342 ALA B CA 1
ATOM 5624 C C . ALA B 1 342 ? 6.336 -18.531 -21.062 1 97.62 342 ALA B C 1
ATOM 5626 O O . ALA B 1 342 ? 6.438 -17.359 -21.469 1 97.62 342 ALA B O 1
ATOM 5627 N N . VAL B 1 343 ? 5.789 -18.828 -19.891 1 98.19 343 VAL B N 1
ATOM 5628 C CA . VAL B 1 343 ? 5.234 -17.797 -19.031 1 98.19 343 VAL B CA 1
ATOM 5629 C C . VAL B 1 343 ? 6.363 -17.094 -18.266 1 98.19 343 VAL B C 1
ATOM 5631 O O . VAL B 1 343 ? 6.352 -15.867 -18.109 1 98.19 343 VAL B O 1
ATOM 5634 N N . ARG B 1 344 ? 7.387 -17.828 -17.781 1 97.88 344 ARG B N 1
ATOM 5635 C CA . ARG B 1 344 ? 8.547 -17.219 -17.141 1 97.88 344 ARG B CA 1
ATOM 5636 C C . ARG B 1 344 ? 9.188 -16.172 -18.062 1 97.88 344 ARG B C 1
ATOM 5638 O O . ARG B 1 344 ? 9.633 -15.125 -17.594 1 97.88 344 ARG B O 1
ATOM 5645 N N . LYS B 1 345 ? 9.164 -16.453 -19.328 1 98.38 345 LYS B N 1
ATOM 5646 C CA . LYS B 1 345 ? 9.75 -15.523 -20.297 1 98.38 345 LYS B CA 1
ATOM 5647 C C . LYS B 1 345 ? 9 -14.195 -20.312 1 98.38 345 LYS B C 1
ATOM 5649 O O . LYS B 1 345 ? 9.602 -13.141 -20.547 1 98.38 345 LYS B O 1
ATOM 5654 N N . LEU B 1 346 ? 7.707 -14.266 -20.094 1 98.62 346 LEU B N 1
ATOM 5655 C CA . LEU B 1 346 ? 6.934 -13.023 -20.047 1 98.62 346 LEU B CA 1
ATOM 5656 C C . LEU B 1 346 ? 7.359 -12.164 -18.859 1 98.62 346 LEU B C 1
ATOM 5658 O O . LEU B 1 346 ? 7.516 -10.945 -19 1 98.62 346 LEU B O 1
ATOM 5662 N N . TRP B 1 347 ? 7.551 -12.766 -17.656 1 98.38 347 TRP B N 1
ATOM 5663 C CA . TRP B 1 347 ? 8.102 -12.016 -16.531 1 98.38 347 TRP B CA 1
ATOM 5664 C C . TRP B 1 347 ? 9.477 -11.445 -16.875 1 98.38 347 TRP B C 1
ATOM 5666 O O . TRP B 1 347 ? 9.789 -10.312 -16.516 1 98.38 347 TRP B O 1
ATOM 5676 N N . MET B 1 348 ? 10.273 -12.227 -17.594 1 98.69 348 MET B N 1
ATOM 5677 C CA . MET B 1 348 ? 11.625 -11.789 -17.938 1 98.69 348 MET B CA 1
ATOM 5678 C C . MET B 1 348 ? 11.578 -10.609 -18.906 1 98.69 348 MET B C 1
ATOM 5680 O O . MET B 1 348 ? 12.438 -9.727 -18.859 1 98.69 348 MET B O 1
ATOM 5684 N N . ASN B 1 349 ? 10.586 -10.625 -19.781 1 98.31 349 ASN B N 1
ATOM 5685 C CA . ASN B 1 349 ? 10.406 -9.461 -20.656 1 98.31 349 ASN B CA 1
ATOM 5686 C C . ASN B 1 349 ? 10.117 -8.203 -19.844 1 98.31 349 ASN B C 1
ATOM 5688 O O . ASN B 1 349 ? 10.625 -7.125 -20.172 1 98.31 349 ASN B O 1
ATOM 5692 N N . HIS B 1 350 ? 9.328 -8.32 -18.828 1 97.69 350 HIS B N 1
ATOM 5693 C CA . HIS B 1 350 ? 9.078 -7.188 -17.953 1 97.69 350 HIS B CA 1
ATOM 5694 C C . HIS B 1 350 ? 10.352 -6.75 -17.25 1 97.69 350 HIS B C 1
ATOM 5696 O O . HIS B 1 350 ? 10.562 -5.555 -17.016 1 97.69 350 HIS B O 1
ATOM 5702 N N . THR B 1 351 ? 11.18 -7.723 -16.891 1 98.12 351 THR B N 1
ATOM 5703 C CA . THR B 1 351 ? 12.469 -7.406 -16.297 1 98.12 351 THR B CA 1
ATOM 5704 C C . THR B 1 351 ? 13.344 -6.629 -17.266 1 98.12 351 THR B C 1
ATOM 5706 O O . THR B 1 351 ? 13.984 -5.641 -16.891 1 98.12 351 THR B O 1
ATOM 5709 N N . ARG B 1 352 ? 13.367 -7.027 -18.484 1 98.25 352 ARG B N 1
ATOM 5710 C CA . ARG B 1 352 ? 14.148 -6.332 -19.516 1 98.25 352 ARG B CA 1
ATOM 5711 C C . ARG B 1 352 ? 13.633 -4.918 -19.734 1 98.25 352 ARG B C 1
ATOM 5713 O O . ARG B 1 352 ? 14.414 -3.984 -19.922 1 98.25 352 ARG B O 1
ATOM 5720 N N . GLU B 1 353 ? 12.312 -4.805 -19.75 1 96.88 353 GLU B N 1
ATOM 5721 C CA . GLU B 1 353 ? 11.727 -3.471 -19.859 1 96.88 353 GLU B CA 1
ATOM 5722 C C . GLU B 1 353 ? 12.148 -2.588 -18.688 1 96.88 353 GLU B C 1
ATOM 5724 O O . GLU B 1 353 ? 12.438 -1.404 -18.859 1 96.88 353 GLU B O 1
ATOM 5729 N N . ALA B 1 354 ? 12.133 -3.156 -17.5 1 96.19 354 ALA B N 1
ATOM 5730 C CA . ALA B 1 354 ? 12.578 -2.426 -16.312 1 96.19 354 ALA B CA 1
ATOM 5731 C C . ALA B 1 354 ? 14.047 -2.016 -16.438 1 96.19 354 ALA B C 1
ATOM 5733 O O . ALA B 1 354 ? 14.398 -0.868 -16.156 1 96.19 354 ALA B O 1
ATOM 5734 N N . ILE B 1 355 ? 14.859 -2.947 -16.875 1 97 355 ILE B N 1
ATOM 5735 C CA . ILE B 1 355 ? 16.281 -2.68 -17.047 1 97 355 ILE B CA 1
ATOM 5736 C C . ILE B 1 355 ? 16.469 -1.529 -18.031 1 97 355 ILE B C 1
ATOM 5738 O O . ILE B 1 355 ? 17.312 -0.658 -17.812 1 97 355 ILE B O 1
ATOM 5742 N N . ALA B 1 356 ? 15.664 -1.481 -19.047 1 96.38 356 ALA B N 1
ATOM 5743 C CA . ALA B 1 356 ? 15.773 -0.451 -20.078 1 96.38 356 ALA B CA 1
ATOM 5744 C C . ALA B 1 356 ? 15.438 0.926 -19.516 1 96.38 356 ALA B C 1
ATOM 5746 O O . ALA B 1 356 ? 15.812 1.949 -20.094 1 96.38 356 ALA B O 1
ATOM 5747 N N . LYS B 1 357 ? 14.773 0.933 -18.406 1 94.38 357 LYS B N 1
ATOM 5748 C CA . LYS B 1 357 ? 14.367 2.199 -17.797 1 94.38 357 LYS B CA 1
ATOM 5749 C C . LYS B 1 357 ? 15.469 2.76 -16.906 1 94.38 357 LYS B C 1
ATOM 5751 O O . LYS B 1 357 ? 15.422 3.926 -16.516 1 94.38 357 LYS B O 1
ATOM 5756 N N . LEU B 1 358 ? 16.422 1.938 -16.516 1 95 358 LEU B N 1
ATOM 5757 C CA . LEU B 1 358 ? 17.5 2.41 -15.648 1 95 358 LEU B CA 1
ATOM 5758 C C . LEU B 1 358 ? 18.219 3.602 -16.281 1 95 358 LEU B C 1
ATOM 5760 O O . LEU B 1 358 ? 18.484 3.605 -17.484 1 95 358 LEU B O 1
ATOM 5764 N N . GLY B 1 359 ? 18.469 4.652 -15.5 1 92.75 359 GLY B N 1
ATOM 5765 C CA . GLY B 1 359 ? 19.156 5.844 -15.961 1 92.75 359 GLY B CA 1
ATOM 5766 C C . GLY B 1 359 ? 18.234 6.871 -16.578 1 92.75 359 GLY B C 1
ATOM 5767 O O . GLY B 1 359 ? 18.672 7.953 -16.969 1 92.75 359 GLY B O 1
ATOM 5768 N N . THR B 1 360 ? 16.938 6.457 -16.672 1 90.75 360 THR B N 1
ATOM 5769 C CA . THR B 1 360 ? 15.961 7.383 -17.25 1 90.75 360 THR B CA 1
ATOM 5770 C C . THR B 1 360 ? 15.008 7.887 -16.172 1 90.75 360 THR B C 1
ATOM 5772 O O . THR B 1 360 ? 15.031 7.41 -15.031 1 90.75 360 THR B O 1
ATOM 5775 N N . ASP B 1 361 ? 14.148 8.828 -16.516 1 82.5 361 ASP B N 1
ATOM 5776 C CA . ASP B 1 361 ? 13.172 9.383 -15.586 1 82.5 361 ASP B CA 1
ATOM 5777 C C . ASP B 1 361 ? 12.07 8.367 -15.281 1 82.5 361 ASP B C 1
ATOM 5779 O O . ASP B 1 361 ? 11.305 8.547 -14.328 1 82.5 361 ASP B O 1
ATOM 5783 N N . ASP B 1 362 ? 12.078 7.332 -16.094 1 75.56 362 ASP B N 1
ATOM 5784 C CA . ASP B 1 362 ? 11.047 6.32 -15.922 1 75.56 362 ASP B CA 1
ATOM 5785 C C . ASP B 1 362 ? 11.461 5.27 -14.898 1 75.56 362 ASP B C 1
ATOM 5787 O O . ASP B 1 362 ? 10.672 4.395 -14.539 1 75.56 362 ASP B O 1
ATOM 5791 N N . ALA B 1 363 ? 12.742 5.258 -14.602 1 66.56 363 ALA B N 1
ATOM 5792 C CA . ALA B 1 363 ? 13.211 4.25 -13.648 1 66.56 363 ALA B CA 1
ATOM 5793 C C . ALA B 1 363 ? 12.422 4.316 -12.344 1 66.56 363 ALA B C 1
ATOM 5795 O O . ALA B 1 363 ? 12.172 3.289 -11.711 1 66.56 363 ALA B O 1
ATOM 5796 N N . LEU B 1 364 ? 12.164 5.598 -11.719 1 59.25 364 LEU B N 1
ATOM 5797 C CA . LEU B 1 364 ? 11.609 5.648 -10.367 1 59.25 364 LEU B CA 1
ATOM 5798 C C . LEU B 1 364 ? 10.117 5.344 -10.383 1 59.25 364 LEU B C 1
ATOM 5800 O O . LEU B 1 364 ? 9.32 6.152 -10.859 1 59.25 364 LEU B O 1
ATOM 5804 N N . SER B 1 365 ? 9.797 4.086 -10.789 1 49.16 365 SER B N 1
ATOM 5805 C CA . SER B 1 365 ? 8.344 3.926 -10.734 1 49.16 365 SER B CA 1
ATOM 5806 C C . SER B 1 365 ? 7.777 4.504 -9.445 1 49.16 365 SER B C 1
ATOM 5808 O O . SER B 1 365 ? 6.574 4.406 -9.195 1 49.16 365 SER B O 1
ATOM 5810 N N . THR B 1 366 ? 8.461 4.227 -8.203 1 49.78 366 THR B N 1
ATOM 5811 C CA . THR B 1 366 ? 7.617 4.68 -7.102 1 49.78 366 THR B CA 1
ATOM 5812 C C . THR B 1 366 ? 7.59 6.203 -7.035 1 49.78 366 THR B C 1
ATOM 5814 O O . THR B 1 366 ? 8.633 6.852 -7.066 1 49.78 366 THR B O 1
ATOM 5817 N N . PRO B 1 367 ? 6.574 6.75 -7.422 1 38.62 367 PRO B N 1
ATOM 5818 C CA . PRO B 1 367 ? 6.551 8.203 -7.234 1 38.62 367 PRO B CA 1
ATOM 5819 C C . PRO B 1 367 ? 7.23 8.641 -5.938 1 38.62 367 PRO B C 1
ATOM 5821 O O . PRO B 1 367 ? 6.922 8.109 -4.867 1 38.62 367 PRO B O 1
ATOM 5824 N N . THR B 1 368 ? 8.523 8.836 -5.926 1 37.78 368 THR B N 1
ATOM 5825 C CA . THR B 1 368 ? 9.125 9.508 -4.781 1 37.78 368 THR B CA 1
ATOM 5826 C C . THR B 1 368 ? 8.219 10.625 -4.27 1 37.78 368 THR B C 1
ATOM 5828 O O . THR B 1 368 ? 7.73 11.445 -5.051 1 37.78 368 THR B O 1
ATOM 5831 N N . THR B 1 369 ? 7.402 10.312 -3.381 1 35.78 369 THR B N 1
ATOM 5832 C CA . THR B 1 369 ? 6.719 11.453 -2.789 1 35.78 369 THR B CA 1
ATOM 5833 C C . THR B 1 369 ? 7.68 12.625 -2.605 1 35.78 369 THR B C 1
ATOM 5835 O O . THR B 1 369 ? 8.789 12.453 -2.096 1 35.78 369 THR B O 1
ATOM 5838 N N . ALA B 1 370 ? 7.613 13.578 -3.402 1 33.69 370 ALA B N 1
ATOM 5839 C CA . ALA B 1 370 ? 8.344 14.812 -3.152 1 33.69 370 ALA B CA 1
ATOM 5840 C C . ALA B 1 370 ? 8.398 15.133 -1.661 1 33.69 370 ALA B C 1
ATOM 5842 O O . ALA B 1 370 ? 7.461 14.82 -0.921 1 33.69 370 ALA B O 1
ATOM 5843 N N . ALA B 1 371 ? 9.633 15.336 -1.072 1 35.78 371 ALA B N 1
ATOM 5844 C CA . ALA B 1 37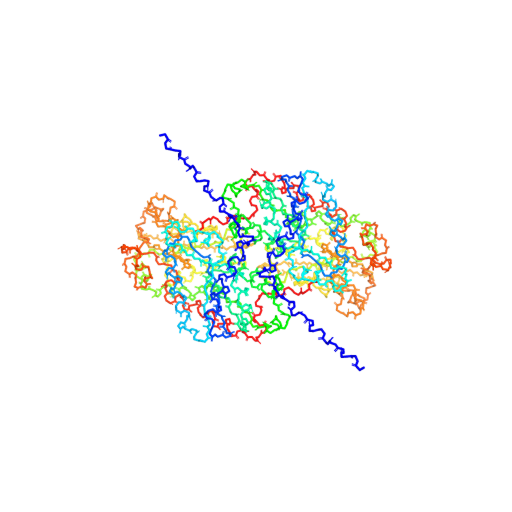1 ? 9.93 15.781 0.287 1 35.78 371 ALA B CA 1
ATOM 5845 C C . ALA B 1 371 ? 8.875 16.766 0.779 1 35.78 371 ALA B C 1
ATOM 5847 O O . ALA B 1 371 ? 8.578 17.766 0.102 1 35.78 371 ALA B O 1
ATOM 5848 N N . GLU B 1 372 ? 7.727 16.406 1.437 1 36.22 372 GLU B N 1
ATOM 5849 C CA . GLU B 1 372 ? 6.887 17.391 2.109 1 36.22 372 GLU B CA 1
ATOM 5850 C C . GLU B 1 372 ? 7.68 18.156 3.16 1 36.22 372 GLU B C 1
ATOM 5852 O O . GLU B 1 372 ? 8.523 17.594 3.854 1 36.22 372 GLU B O 1
#